Protein AF-0000000068094428 (afdb_homodimer)

Secondary structure (DSSP, 8-state):
-B-SPP-TTGGGSS-EE-----B-TTS-B-HHHHHHHHHHHHHTT--EEE-STTTTGGG--HHHHHHHHHHHHHHS-TT-EEE-EE-SSHHHHHHHHHHHHTS--S--EEPPP-S---HHHHHHHHHHHHHHHTSPEEEEE-STTSS-HHHHHHHHHTT-EEEEEE----SSTT--HHHHHHHHHS-GGGEEE-S-HHHHHHHHHHH----BEESGGGT-HHHHHHHHHHHHHT-HHHHHHHHHTTHHHHHHHHHT-HHHHHHHHHHHHTS----SPPTT--PPPHHHHHHHHHHHHHHHHHHT-/-B-SPP-TTGGGSS-EE-----B-TTS-B-HHHHHHHHHHHHHTT--EEE-STTTTGGG--HHHHHHHHHHHHHHS-TT-EEE-EE-SSHHHHHHHHHHHHTS--S--EEPPP-S---HHHHHHHHHHHHHHHTSPEEEEE-STTSS-HHHHHHHHHTT-EEEEEE----SSTT--HHHHHHHHHS-GGGEEE-S-HHHHHHHHHHH----BEESGGGT-HHHHHHHHHHHHHT-HHHHHHHHHTTHHHHHHHHHT-HHHHHHHHHHHHTS----SPPTT--PPPHHHHHHHHHHHHHHHHHHT-

pLDDT: mean 97.25, std 2.46, range [78.19, 98.88]

Organism: Bordetella pertussis (strain Tohama I / ATCC BAA-589 / NCTC 13251) (NCBI:txid257313)

Foldseek 3Di:
DAQAADALVNQLQFAAEAEAFFAAPVRHGDLVQVLLLQVVQVVLPGAHYAYDVLNCVVQDDLVCLLVVVVSVVVSHDRRHAYAYAFDLDLVRRLSNLLSLLVDRHNEYEYDHHDDDDDQVRVLVSLVVSCVSNVAAYAYEAADLVRHQLQSVLVCVVVRRHRAYEYHHDDPDLLDDVSLVRNVVRDPLSRYEPELALVCVLSCCPRVNHRHYYHLLCSLFVNLSRVLSVCSVVVVSVVSVVSSVLVVQLSVLCVVPNVNQLSLVLCVLLPSGNRYADDPPDHHDDPVSSVSSNVSSVSSNVVNVD/DAQAADALVNQLLFAAEAEAFFAAQVRHGDLVQVLLLQVVQVVLPGAHYAYDVLNPCVQPDLVCLLVVVVSVVVSHDRRHAYAYAFDQDLVRRLSNLLSLLVDRHNEYEYDHHDDDDDQVRVLVSLVVSCVSNVAAYAYEDADLVRHQLQSVLVCVVVRRHRAYEYHHDDPDLLDDVSLVRNVVRDPLSRYEDELALVCVLSCCPRVNHRHYYHLLCSLFVNLSRVLSVCSVVVVSVVSVVSSVLVVQLSVLCVVPNVNQLSLVLCVLLPSGNRYADGPPDHHDDPVSSVSSNVSSVSSNVVNVD

InterPro domains:
  IPR002220 DapA-like [SM01130] (11-300)
  IPR013785 Aldolase-type TIM barrel [G3DSA:3.20.20.70] (10-301)

Sequence (610 aa):
MKTTPVTPDDLQRSVIAVQPLARHADLTLNPAANQAVLRHLEAGGVRSVMYGGNANFYHVQVSEYAQLLDFLAESAGPDTWVLPSAGPDYGKLMDQTAILRTRDFPTAMLLPMSFPYTDAGLADGIRRFSDAMDRPAVVYIKSSDYLAPATVARLIGEGRIAALKYAVVREDPARDPYLDALLKEVDPRWIVSGIGERPAIVHFRQFGLRSFTSGSVCVAPRGSMRLLHLLHQGDFEAAEQVRAAYIPLEDCRDGISPIRVLHDAVTLAGVADMGPMLPLLSGLDPADRERVAPVARALLAGDRQMKTTPVTPDDLQRSVIAVQPLARHADLTLNPAANQAVLRHLEAGGVRSVMYGGNANFYHVQVSEYAQLLDFLAESAGPDTWVLPSAGPDYGKLMDQTAILRTRDFPTAMLLPMSFPYTDAGLADGIRRFSDAMDRPAVVYIKSSDYLAPATVARLIGEGRIAALKYAVVREDPARDPYLDALLKEVDPRWIVSGIGERPAIVHFRQFGLRSFTSGSVCVAPRGSMRLLHLLHQGDFEAAEQVRAAYIPLEDCRDGISPIRVLHDAVTLAGVADMGPMLPLLSGLDPADRERVAPVARALLAGDRQ

Solvent-accessible surface area (backbone atoms only — not comparable to full-atom values): 30480 Å² total; per-residue (Å²): 60,33,46,66,70,66,44,41,72,60,50,43,75,23,44,27,32,31,44,57,64,22,21,38,92,89,66,45,79,29,64,68,33,43,42,41,44,50,51,53,26,42,74,30,61,40,34,32,37,36,40,34,75,44,33,38,50,51,46,49,28,72,90,47,41,61,62,52,49,54,50,53,45,69,62,39,51,66,74,21,38,55,30,46,52,35,34,44,34,59,9,45,23,51,55,44,35,60,54,47,48,77,47,66,55,32,40,36,30,37,47,56,66,68,62,93,59,35,60,69,8,41,53,49,43,46,47,50,49,18,64,68,46,71,35,31,27,29,42,42,37,64,47,80,80,63,58,52,40,68,56,51,34,51,37,42,76,72,56,34,45,38,31,30,37,43,38,62,86,50,98,46,69,83,67,44,71,54,58,54,51,31,52,76,55,35,68,36,60,40,37,29,36,43,66,22,70,78,47,39,61,51,38,35,72,75,62,52,30,58,31,36,28,24,51,68,31,64,57,24,24,38,48,46,40,48,31,51,53,28,54,75,70,65,38,56,70,64,24,48,59,52,43,56,62,48,44,63,47,50,49,46,19,74,72,74,33,56,46,54,42,50,43,47,30,28,33,58,45,65,62,31,65,31,58,61,63,54,88,24,34,55,65,73,52,73,70,56,43,64,60,42,35,60,41,28,33,50,34,33,56,60,41,76,103,60,32,47,67,70,66,43,40,70,60,52,44,76,22,44,29,33,32,44,58,61,22,21,39,92,88,66,45,79,28,65,68,33,44,42,39,44,51,51,54,26,43,75,30,62,41,34,32,37,36,39,35,76,44,32,37,49,50,49,50,29,73,90,48,42,61,61,52,50,53,51,54,44,68,62,37,52,66,75,20,38,57,30,45,54,36,37,45,33,60,9,45,24,51,54,44,36,60,53,47,49,78,49,66,55,32,42,36,30,37,46,55,67,69,60,92,56,36,60,70,8,41,51,49,43,46,47,51,50,18,65,67,46,73,34,31,27,29,42,41,37,63,49,81,80,63,59,52,40,68,57,52,34,50,37,42,74,71,56,33,46,37,31,30,38,42,39,60,84,50,97,48,70,84,68,43,71,54,60,53,50,32,54,75,56,36,68,36,62,38,37,28,37,43,67,23,69,79,48,38,61,51,38,35,73,76,62,51,30,59,31,36,30,24,51,67,30,64,58,24,25,40,47,47,40,48,32,50,53,27,54,75,68,62,39,56,69,62,24,50,60,52,43,54,61,48,46,62,48,49,48,48,20,74,72,74,32,56,44,55,43,51,43,46,31,27,34,57,43,63,62,31,66,31,59,60,65,55,87,24,34,56,65,73,52,72,70,56,43,66,59,44,34,59,40,29,34,51,34,33,55,59,40,76,101

Nearest PDB structures (foldseek):
  4ur7-assembly1_C  TM=8.848E-01  e=2.944E-14  Agrobacterium tumefaciens
  3na8-assembly1_B  TM=8.749E-01  e=6.895E-14  Pseudomonas aeruginosa
  2ehh-assembly1_D  TM=8.766E-01  e=5.313E-13  Aquifex aeolicus
  7loy-assembly1_B  TM=8.643E-01  e=8.852E-13  Candidatus Liberibacter solanacearum
  8gek-assembly1_A  TM=8.647E-01  e=2.753E-12  Candidatus Liberibacter solanacearum

Radius of gyration: 25.19 Å; Cα contacts (8 Å, |Δi|>4): 1235; chains: 2; bounding box: 50×74×57 Å

Structure (mmCIF, N/CA/C/O backbone):
data_AF-0000000068094428-model_v1
#
loop_
_entity.id
_entity.type
_entity.pdbx_description
1 polymer 'Dihydrodipicolinate synthase family protein'
#
loop_
_atom_site.group_PDB
_atom_site.id
_atom_site.type_symbol
_atom_site.label_atom_id
_atom_site.label_alt_id
_atom_site.label_comp_id
_atom_site.label_asym_id
_atom_site.label_entity_id
_atom_site.label_seq_id
_atom_site.pdbx_PDB_ins_code
_atom_site.Cartn_x
_atom_site.Cartn_y
_atom_site.Cartn_z
_atom_site.occupancy
_atom_site.B_iso_or_equiv
_atom_site.auth_seq_id
_atom_site.auth_comp_id
_atom_site.auth_asym_id
_atom_site.auth_atom_id
_atom_site.pdbx_PDB_model_num
ATOM 1 N N . MET A 1 1 ? -6.031 -16.375 -24.344 1 97.06 1 MET A N 1
ATOM 2 C CA . MET A 1 1 ? -6.371 -16.75 -22.969 1 97.06 1 MET A CA 1
ATOM 3 C C . MET A 1 1 ? -7.852 -17.094 -22.844 1 97.06 1 MET A C 1
ATOM 5 O O . MET A 1 1 ? -8.648 -16.734 -23.719 1 97.06 1 MET A O 1
ATOM 9 N N . LYS A 1 2 ? -8.133 -17.844 -21.797 1 96.5 2 LYS A N 1
ATOM 10 C CA . LYS A 1 2 ? -9.539 -18.078 -21.469 1 96.5 2 LYS A CA 1
ATOM 11 C C . LYS A 1 2 ? -10.195 -16.812 -20.906 1 96.5 2 LYS A C 1
ATOM 13 O O . LYS A 1 2 ? -9.625 -16.141 -20.047 1 96.5 2 LYS A O 1
ATOM 18 N N . THR A 1 3 ? -11.398 -16.453 -21.344 1 95.56 3 THR A N 1
ATOM 19 C CA . THR A 1 3 ? -11.969 -15.156 -21.016 1 95.56 3 THR A CA 1
ATOM 20 C C . THR A 1 3 ? -13.281 -15.32 -20.25 1 95.56 3 THR A C 1
ATOM 22 O O . THR A 1 3 ? -13.836 -14.336 -19.75 1 95.56 3 THR A O 1
ATOM 25 N N . THR A 1 4 ? -13.797 -16.531 -20.141 1 94.75 4 THR A N 1
ATOM 26 C CA . THR A 1 4 ? -15.023 -16.75 -19.375 1 94.75 4 THR A CA 1
ATOM 27 C C . THR A 1 4 ? -14.82 -16.406 -17.906 1 94.75 4 THR A C 1
ATOM 29 O O . THR A 1 4 ? -13.727 -16.578 -17.375 1 94.75 4 THR A O 1
ATOM 32 N N . PRO A 1 5 ? -15.844 -15.891 -17.25 1 92 5 PRO A N 1
ATOM 33 C CA . PRO A 1 5 ? -15.703 -15.633 -15.82 1 92 5 PRO A CA 1
ATOM 34 C C . PRO A 1 5 ? -15.227 -16.859 -15.047 1 92 5 PRO A C 1
ATOM 36 O O . PRO A 1 5 ? -15.617 -17.984 -15.359 1 92 5 PRO A O 1
ATOM 39 N N . VAL A 1 6 ? -14.43 -16.594 -14.164 1 94.75 6 VAL A N 1
ATOM 40 C CA . VAL A 1 6 ? -13.891 -17.688 -13.367 1 94.75 6 VAL A CA 1
ATOM 41 C C . VAL A 1 6 ? -14.797 -17.938 -12.164 1 94.75 6 VAL A C 1
ATOM 43 O O . VAL A 1 6 ? -15.312 -17 -11.555 1 94.75 6 VAL A O 1
ATOM 46 N N . THR A 1 7 ? -15.047 -19.172 -11.852 1 94.75 7 THR A N 1
ATOM 47 C CA . THR A 1 7 ? -15.812 -19.594 -10.68 1 94.75 7 THR A CA 1
ATOM 48 C C . THR A 1 7 ? -14.922 -20.344 -9.688 1 94.75 7 THR A C 1
ATOM 50 O O . THR A 1 7 ? -13.812 -20.75 -10.023 1 94.75 7 THR A O 1
ATOM 53 N N . PRO A 1 8 ? -15.43 -20.484 -8.469 1 95.62 8 PRO A N 1
ATOM 54 C CA . PRO A 1 8 ? -14.672 -21.281 -7.5 1 95.62 8 PRO A CA 1
ATOM 55 C C . PRO A 1 8 ? -14.367 -22.688 -8 1 95.62 8 PRO A C 1
ATOM 57 O O . PRO A 1 8 ? -13.281 -23.219 -7.75 1 95.62 8 PRO A O 1
ATOM 60 N N . ASP A 1 9 ? -15.242 -23.266 -8.773 1 95.62 9 ASP A N 1
ATOM 61 C CA . ASP A 1 9 ? -15.039 -24.609 -9.312 1 95.62 9 ASP A CA 1
ATOM 62 C C . ASP A 1 9 ? -13.945 -24.609 -10.375 1 95.62 9 ASP A C 1
ATOM 64 O O . ASP A 1 9 ? -13.148 -25.547 -10.453 1 95.62 9 ASP A O 1
ATOM 68 N N . ASP A 1 10 ? -13.93 -23.578 -11.102 1 96.75 10 ASP A N 1
ATOM 69 C CA . ASP A 1 10 ? -12.891 -23.453 -12.125 1 96.75 10 ASP A CA 1
ATOM 70 C C . ASP A 1 10 ? -11.5 -23.406 -11.5 1 96.75 10 ASP A C 1
ATOM 72 O O . ASP A 1 10 ? -10.555 -24 -12.023 1 96.75 10 ASP A O 1
ATOM 76 N N . LEU A 1 11 ? -11.391 -22.781 -10.352 1 96.94 11 LEU A N 1
ATOM 77 C CA . LEU A 1 11 ? -10.109 -22.562 -9.695 1 96.94 11 LEU A CA 1
ATOM 78 C C . LEU A 1 11 ? -9.617 -23.844 -9.031 1 96.94 11 LEU A C 1
ATOM 80 O O . LEU A 1 11 ? -8.461 -23.938 -8.602 1 96.94 11 LEU A O 1
ATOM 84 N N . GLN A 1 12 ? -10.422 -24.922 -9.062 1 97.69 12 GLN A N 1
ATOM 85 C CA . GLN A 1 12 ? -10.039 -26.188 -8.469 1 97.69 12 GLN A CA 1
ATOM 86 C C . GLN A 1 12 ? -9.383 -27.109 -9.5 1 97.69 12 GLN A C 1
ATOM 88 O O . GLN A 1 12 ? -8.781 -28.125 -9.141 1 97.69 12 GLN A O 1
ATOM 93 N N . ARG A 1 13 ? -9.477 -26.703 -10.742 1 96.12 13 ARG A N 1
ATOM 94 C CA . ARG A 1 13 ? -9.078 -27.594 -11.828 1 96.12 13 ARG A CA 1
ATOM 95 C C . ARG A 1 13 ? -7.559 -27.641 -11.969 1 96.12 13 ARG A C 1
ATOM 97 O O . ARG A 1 13 ? -7.016 -28.547 -12.602 1 96.12 13 ARG A O 1
ATOM 104 N N . SER A 1 14 ? -7.004 -26.656 -11.461 1 98.12 14 SER A N 1
ATOM 105 C CA . SER A 1 14 ? -5.562 -26.484 -11.594 1 98.12 14 SER A CA 1
ATOM 106 C C . SER A 1 14 ? -4.973 -25.812 -10.352 1 98.12 14 SER A C 1
ATOM 108 O O . SER A 1 14 ? -5.652 -25.047 -9.672 1 98.12 14 SER A O 1
ATOM 110 N N . VAL A 1 15 ? -3.709 -26.266 -10.102 1 98.75 15 VAL A N 1
ATOM 111 C CA . VAL A 1 15 ? -2.963 -25.375 -9.219 1 98.75 15 VAL A CA 1
ATOM 112 C C . VAL A 1 15 ? -2.943 -23.953 -9.805 1 98.75 15 VAL A C 1
ATOM 114 O O . VAL A 1 15 ? -2.809 -23.781 -11.016 1 98.75 15 VAL A O 1
ATOM 117 N N . ILE A 1 16 ? -3.135 -22.969 -8.977 1 98.88 16 ILE A N 1
ATOM 118 C CA . ILE A 1 16 ? -3.064 -21.578 -9.414 1 98.88 16 ILE A CA 1
ATOM 119 C C . ILE A 1 16 ? -1.641 -21.047 -9.242 1 98.88 16 ILE A C 1
ATOM 121 O O . ILE A 1 16 ? -1.177 -20.844 -8.117 1 98.88 16 ILE A O 1
ATOM 125 N N . ALA A 1 17 ? -0.982 -20.875 -10.305 1 98.88 17 ALA A N 1
ATOM 126 C CA . ALA A 1 17 ? 0.41 -20.438 -10.25 1 98.88 17 ALA A CA 1
ATOM 127 C C . ALA A 1 17 ? 0.505 -18.938 -9.961 1 98.88 17 ALA A C 1
ATOM 129 O O . ALA A 1 17 ? -0.278 -18.141 -10.484 1 98.88 17 ALA A O 1
ATOM 130 N N . VAL A 1 18 ? 1.43 -18.562 -9.109 1 98.56 18 VAL A N 1
ATOM 131 C CA . VAL A 1 18 ? 1.732 -17.156 -8.828 1 98.56 18 VAL A CA 1
ATOM 132 C C . VAL A 1 18 ? 3.174 -16.859 -9.227 1 98.56 18 VAL A C 1
ATOM 134 O O . VAL A 1 18 ? 4.062 -16.812 -8.375 1 98.56 18 VAL A O 1
ATOM 137 N N . GLN A 1 19 ? 3.414 -16.562 -10.43 1 97.88 19 GLN A N 1
ATOM 138 C CA . GLN A 1 19 ? 4.754 -16.469 -11 1 97.88 19 GLN A CA 1
ATOM 139 C C . GLN A 1 19 ? 5.324 -15.062 -10.812 1 97.88 19 GLN A C 1
ATOM 141 O O . GLN A 1 19 ? 4.578 -14.102 -10.602 1 97.88 19 GLN A O 1
ATOM 146 N N . PRO A 1 20 ? 6.652 -14.93 -10.805 1 97.62 20 PRO A N 1
ATOM 147 C CA . PRO A 1 20 ? 7.285 -13.617 -10.898 1 97.62 20 PRO A CA 1
ATOM 148 C C . PRO A 1 20 ? 7.172 -13 -12.297 1 97.62 20 PRO A C 1
ATOM 150 O O . PRO A 1 20 ? 6.695 -13.664 -13.227 1 97.62 20 PRO A O 1
ATOM 153 N N . LEU A 1 21 ? 7.5 -11.812 -12.391 1 97.12 21 LEU A N 1
ATOM 154 C CA . LEU A 1 21 ? 7.555 -11.086 -13.656 1 97.12 21 LEU A CA 1
ATOM 155 C C . LEU A 1 21 ? 8.992 -10.797 -14.055 1 97.12 21 LEU A C 1
ATOM 157 O O . LEU A 1 21 ? 9.75 -10.203 -13.273 1 97.12 21 LEU A O 1
ATOM 161 N N . ALA A 1 22 ? 9.336 -11.156 -15.234 1 97.81 22 ALA A N 1
ATOM 162 C CA . ALA A 1 22 ? 10.688 -10.938 -15.742 1 97.81 22 ALA A CA 1
ATOM 163 C C . ALA A 1 22 ? 10.805 -9.555 -16.391 1 97.81 22 ALA A C 1
ATOM 165 O O . ALA A 1 22 ? 9.898 -9.117 -17.094 1 97.81 22 ALA A O 1
ATOM 166 N N . ARG A 1 23 ? 11.898 -8.961 -16.094 1 97.25 23 ARG A N 1
ATOM 167 C CA . ARG A 1 23 ? 12.188 -7.656 -16.688 1 97.25 23 ARG A CA 1
ATOM 168 C C . ARG A 1 23 ? 13.617 -7.605 -17.219 1 97.25 23 ARG A C 1
ATOM 170 O O . ARG A 1 23 ? 14.469 -8.391 -16.797 1 97.25 23 ARG A O 1
ATOM 177 N N . HIS A 1 24 ? 13.828 -6.676 -18.219 1 97.94 24 HIS A N 1
ATOM 178 C CA . HIS A 1 24 ? 15.172 -6.383 -18.688 1 97.94 24 HIS A CA 1
ATOM 179 C C . HIS A 1 24 ? 15.945 -5.535 -17.688 1 97.94 24 HIS A C 1
ATOM 181 O O . HIS A 1 24 ? 15.367 -5.059 -16.703 1 97.94 24 HIS A O 1
ATOM 187 N N . ALA A 1 25 ? 17.203 -5.305 -17.984 1 96.31 25 ALA A N 1
ATOM 188 C CA . ALA A 1 25 ? 18.062 -4.527 -17.109 1 96.31 25 ALA A CA 1
ATOM 189 C C . ALA A 1 25 ? 17.531 -3.113 -16.922 1 96.31 25 ALA A C 1
ATOM 191 O O . ALA A 1 25 ? 17.734 -2.506 -15.859 1 96.31 25 ALA A O 1
ATOM 192 N N . ASP A 1 26 ? 16.844 -2.58 -17.906 1 95.06 26 ASP A N 1
ATOM 193 C CA . ASP A 1 26 ? 16.297 -1.229 -17.828 1 95.06 26 ASP A CA 1
ATOM 194 C C . ASP A 1 26 ? 14.891 -1.239 -17.219 1 95.06 26 ASP A C 1
ATOM 196 O O . ASP A 1 26 ? 14.18 -0.233 -17.266 1 95.06 26 ASP A O 1
ATOM 200 N N . LEU A 1 27 ? 14.344 -2.412 -16.734 1 94.31 27 LEU A N 1
ATOM 201 C CA . LEU A 1 27 ? 13.125 -2.643 -15.977 1 94.31 27 LEU A CA 1
ATOM 202 C C . LEU A 1 27 ? 11.906 -2.674 -16.906 1 94.31 27 LEU A C 1
ATOM 204 O O . LEU A 1 27 ? 10.766 -2.715 -16.438 1 94.31 27 LEU A O 1
ATOM 208 N N . THR A 1 28 ? 12.188 -2.639 -18.219 1 95.69 28 THR A N 1
ATOM 209 C CA . THR A 1 28 ? 11.078 -2.908 -19.125 1 95.69 28 THR A CA 1
ATOM 210 C C . THR A 1 28 ? 10.711 -4.391 -19.109 1 95.69 28 THR A C 1
ATOM 212 O O . THR A 1 28 ? 11.523 -5.23 -18.719 1 95.69 28 THR A O 1
ATOM 215 N N . LEU A 1 29 ? 9.523 -4.656 -19.531 1 96.5 29 LEU A N 1
ATOM 216 C CA . LEU A 1 29 ? 9.039 -6.031 -19.547 1 96.5 29 LEU A CA 1
ATOM 217 C C . LEU A 1 29 ? 9.891 -6.902 -20.453 1 96.5 29 LEU A C 1
ATOM 219 O O . LEU A 1 29 ? 10.281 -6.473 -21.547 1 96.5 29 LEU A O 1
ATOM 223 N N . ASN A 1 30 ? 10.211 -8.125 -20.016 1 98 30 ASN A N 1
ATOM 224 C CA . ASN A 1 30 ? 10.867 -9.148 -20.828 1 98 30 ASN A CA 1
ATOM 225 C C . ASN A 1 30 ? 9.867 -10.18 -21.328 1 98 30 ASN A C 1
ATOM 227 O O . ASN A 1 30 ? 9.633 -11.195 -20.672 1 98 30 ASN A O 1
ATOM 231 N N . PRO A 1 31 ? 9.344 -9.945 -22.5 1 97.81 31 PRO A N 1
ATOM 232 C CA . PRO A 1 31 ? 8.281 -10.828 -22.984 1 97.81 31 PRO A CA 1
ATOM 233 C C . PRO A 1 31 ? 8.758 -12.273 -23.172 1 97.81 31 PRO A C 1
ATOM 235 O O . PRO A 1 31 ? 8.023 -13.211 -22.859 1 97.81 31 PRO A O 1
ATOM 238 N N . ALA A 1 32 ? 9.93 -12.477 -23.656 1 98.19 32 ALA A N 1
ATOM 239 C CA . ALA A 1 32 ? 10.422 -13.82 -23.953 1 98.19 32 ALA A CA 1
ATOM 240 C C . ALA A 1 32 ? 10.523 -14.656 -22.688 1 98.19 32 ALA A C 1
ATOM 242 O O . ALA A 1 32 ? 10.078 -15.805 -22.656 1 98.19 32 ALA A O 1
ATOM 243 N N . ALA A 1 33 ? 11.086 -14.094 -21.672 1 98.62 33 ALA A N 1
ATOM 244 C CA . ALA A 1 33 ? 11.25 -14.812 -20.422 1 98.62 33 ALA A CA 1
ATOM 245 C C . ALA A 1 33 ? 9.898 -15.102 -19.766 1 98.62 33 ALA A C 1
ATOM 247 O O . ALA A 1 33 ? 9.68 -16.203 -19.234 1 98.62 33 ALA A O 1
ATOM 248 N N . ASN A 1 34 ? 9.031 -14.172 -19.766 1 98.56 34 ASN A N 1
ATOM 249 C CA . ASN A 1 34 ? 7.703 -14.367 -19.188 1 98.56 34 ASN A CA 1
ATOM 250 C C . ASN A 1 34 ? 6.914 -15.422 -19.969 1 98.56 34 ASN A C 1
ATOM 252 O O . ASN A 1 34 ? 6.203 -16.234 -19.359 1 98.56 34 ASN A O 1
ATOM 256 N N . GLN A 1 35 ? 7.059 -15.406 -21.25 1 98.25 35 GLN A N 1
ATOM 257 C CA . GLN A 1 35 ? 6.41 -16.422 -22.078 1 98.25 35 GLN A CA 1
ATOM 258 C C . GLN A 1 35 ? 6.98 -17.812 -21.781 1 98.25 35 GLN A C 1
ATOM 260 O O . GLN A 1 35 ? 6.246 -18.797 -21.766 1 98.25 35 GLN A O 1
ATOM 265 N N . ALA A 1 36 ? 8.25 -17.875 -21.594 1 98.62 36 ALA A N 1
ATOM 266 C CA . ALA A 1 36 ? 8.883 -19.141 -21.266 1 98.62 36 ALA A CA 1
ATOM 267 C C . ALA A 1 36 ? 8.336 -19.734 -19.984 1 98.62 36 ALA A C 1
ATOM 269 O O . ALA A 1 36 ? 8.078 -20.938 -19.891 1 98.62 36 ALA A O 1
ATOM 270 N N . VAL A 1 37 ? 8.156 -18.922 -18.969 1 98.81 37 VAL A N 1
ATOM 271 C CA . VAL A 1 37 ? 7.602 -19.391 -17.703 1 98.81 37 VAL A CA 1
ATOM 272 C C . VAL A 1 37 ? 6.176 -19.891 -17.922 1 98.81 37 VAL A C 1
ATOM 274 O O . VAL A 1 37 ? 5.809 -20.953 -17.422 1 98.81 37 VAL A O 1
ATOM 277 N N . LEU A 1 38 ? 5.406 -19.141 -18.672 1 98.62 38 LEU A N 1
ATOM 278 C CA . LEU A 1 38 ? 4.02 -19.516 -18.906 1 98.62 38 LEU A CA 1
ATOM 279 C C . LEU A 1 38 ? 3.939 -20.844 -19.672 1 98.62 38 LEU A C 1
ATOM 281 O O . LEU A 1 38 ? 3.129 -21.703 -19.328 1 98.62 38 LEU A O 1
ATOM 285 N N . ARG A 1 39 ? 4.773 -21.031 -20.688 1 98.5 39 ARG A N 1
ATOM 286 C CA . ARG A 1 39 ? 4.797 -22.281 -21.438 1 98.5 39 ARG A CA 1
ATOM 287 C C . ARG A 1 39 ? 5.207 -23.453 -20.562 1 98.5 39 ARG A C 1
ATOM 289 O O . ARG A 1 39 ? 4.645 -24.547 -20.656 1 98.5 39 ARG A O 1
ATOM 296 N N . HIS A 1 40 ? 6.184 -23.156 -19.734 1 98.81 40 HIS A N 1
ATOM 297 C CA . HIS A 1 40 ? 6.633 -24.172 -18.781 1 98.81 40 HIS A CA 1
ATOM 298 C C . HIS A 1 40 ? 5.492 -24.609 -17.875 1 98.81 40 HIS A C 1
ATOM 300 O O . HIS A 1 40 ? 5.297 -25.812 -17.656 1 98.81 40 HIS A O 1
ATOM 306 N N . LEU A 1 41 ? 4.703 -23.688 -17.359 1 98.88 41 LEU A N 1
ATOM 307 C CA . LEU A 1 41 ? 3.561 -23.953 -16.5 1 98.88 41 LEU A CA 1
ATOM 308 C C . LEU A 1 41 ? 2.484 -24.734 -17.25 1 98.88 41 LEU A C 1
ATOM 310 O O . LEU A 1 41 ? 2.012 -25.766 -16.766 1 98.88 41 LEU A O 1
ATOM 314 N N . GLU A 1 42 ? 2.16 -24.297 -18.422 1 98.81 42 GLU A N 1
ATOM 315 C CA . GLU A 1 42 ? 1.105 -24.922 -19.203 1 98.81 42 GLU A CA 1
ATOM 316 C C . GLU A 1 42 ? 1.507 -26.328 -19.641 1 98.81 42 GLU A C 1
ATOM 318 O O . GLU A 1 42 ? 0.674 -27.25 -19.656 1 98.81 42 GLU A O 1
ATOM 323 N N . ALA A 1 43 ? 2.748 -26.516 -19.969 1 98.44 43 ALA A N 1
ATOM 324 C CA . ALA A 1 43 ? 3.244 -27.844 -20.312 1 98.44 43 ALA A CA 1
ATOM 325 C C . ALA A 1 43 ? 3.098 -28.812 -19.141 1 98.44 43 ALA A C 1
ATOM 327 O O . ALA A 1 43 ? 2.92 -30.016 -19.344 1 98.44 43 ALA A O 1
ATOM 328 N N . GLY A 1 44 ? 3.148 -28.25 -17.938 1 98.56 44 GLY A N 1
ATOM 329 C CA . GLY A 1 44 ? 3.004 -29.062 -16.75 1 98.56 44 GLY A CA 1
ATOM 330 C C . GLY A 1 44 ? 1.56 -29.25 -16.328 1 98.56 44 GLY A C 1
ATOM 331 O O . GLY A 1 44 ? 1.281 -29.922 -15.328 1 98.56 44 GLY A O 1
ATOM 332 N N . GLY A 1 45 ? 0.652 -28.625 -17.047 1 98.38 45 GLY A N 1
ATOM 333 C CA . GLY A 1 45 ? -0.761 -28.875 -16.797 1 98.38 45 GLY A CA 1
ATOM 334 C C . GLY A 1 45 ? -1.464 -27.703 -16.125 1 98.38 45 GLY A C 1
ATOM 335 O O . GLY A 1 45 ? -2.682 -27.734 -15.945 1 98.38 45 GLY A O 1
ATOM 336 N N . VAL A 1 46 ? -0.772 -26.672 -15.797 1 98.81 46 VAL A N 1
ATOM 337 C CA . VAL A 1 46 ? -1.348 -25.516 -15.117 1 98.81 46 VAL A CA 1
ATOM 338 C C . VAL A 1 46 ? -2.258 -24.75 -16.078 1 98.81 46 VAL A C 1
ATOM 340 O O . VAL A 1 46 ? -1.912 -24.562 -17.25 1 98.81 46 VAL A O 1
ATOM 343 N N . ARG A 1 47 ? -3.428 -24.328 -15.562 1 98.62 47 ARG A N 1
ATOM 344 C CA . ARG A 1 47 ? -4.387 -23.641 -16.422 1 98.62 47 ARG A CA 1
ATOM 345 C C . ARG A 1 47 ? -4.926 -22.391 -15.758 1 98.62 47 ARG A C 1
ATOM 347 O O . ARG A 1 47 ? -5.887 -21.781 -16.25 1 98.62 47 ARG A O 1
ATOM 354 N N . SER A 1 48 ? -4.434 -21.984 -14.602 1 98.5 48 SER A N 1
ATOM 355 C CA . SER A 1 48 ? -4.738 -20.734 -13.914 1 98.5 48 SER A CA 1
ATOM 356 C C . SER A 1 48 ? -3.469 -20.062 -13.406 1 98.5 48 SER A C 1
ATOM 358 O O . SER A 1 48 ? -2.656 -20.703 -12.727 1 98.5 48 SER A O 1
ATOM 360 N N . VAL A 1 49 ? -3.344 -18.859 -13.789 1 98.62 49 VAL A N 1
ATOM 361 C CA . VAL A 1 49 ? -2.215 -18.078 -13.289 1 98.62 49 VAL A CA 1
ATOM 362 C C . VAL A 1 49 ? -2.721 -16.781 -12.664 1 98.62 49 VAL A C 1
ATOM 364 O O . VAL A 1 49 ? -3.646 -16.156 -13.18 1 98.62 49 VAL A O 1
ATOM 367 N N . MET A 1 50 ? -2.188 -16.484 -11.516 1 98.31 50 MET A N 1
ATOM 368 C CA . MET A 1 50 ? -2.557 -15.297 -10.758 1 98.31 50 MET A CA 1
ATOM 369 C C . MET A 1 50 ? -1.342 -14.406 -10.508 1 98.31 50 MET A C 1
ATOM 371 O O . MET A 1 50 ? -0.367 -14.844 -9.891 1 98.31 50 MET A O 1
ATOM 375 N N . TYR A 1 51 ? -1.395 -13.203 -11.047 1 97.5 51 TYR A N 1
ATOM 376 C CA . TYR A 1 51 ? -0.295 -12.25 -10.898 1 97.5 51 TYR A CA 1
ATOM 377 C C . TYR A 1 51 ? -0.547 -11.305 -9.734 1 97.5 51 TYR A C 1
ATOM 379 O O . TYR A 1 51 ? -1.542 -10.57 -9.727 1 97.5 51 TYR A O 1
ATOM 387 N N . GLY A 1 52 ? 0.38 -11.391 -8.75 1 94.5 52 GLY A N 1
ATOM 388 C CA . GLY A 1 52 ? 0.225 -10.578 -7.555 1 94.5 52 GLY A CA 1
ATOM 389 C C . GLY A 1 52 ? 1.542 -10.281 -6.863 1 94.5 52 GLY A C 1
ATOM 390 O O . GLY A 1 52 ? 2.428 -9.648 -7.445 1 94.5 52 GLY A O 1
ATOM 391 N N . GLY A 1 53 ? 1.733 -10.82 -5.637 1 88.75 53 GLY A N 1
ATOM 392 C CA . GLY A 1 53 ? 2.902 -10.531 -4.82 1 88.75 53 GLY A CA 1
ATOM 393 C C . GLY A 1 53 ? 4.203 -10.977 -5.465 1 88.75 53 GLY A C 1
ATOM 394 O O . GLY A 1 53 ? 5.152 -10.195 -5.555 1 88.75 53 GLY A O 1
ATOM 395 N N . ASN A 1 54 ? 4.262 -12.133 -5.953 1 93.25 54 ASN A N 1
ATOM 396 C CA . ASN A 1 54 ? 5.492 -12.641 -6.551 1 93.25 54 ASN A CA 1
ATOM 397 C C . ASN A 1 54 ? 5.844 -11.891 -7.832 1 93.25 54 ASN A C 1
ATOM 399 O O . ASN A 1 54 ? 7.02 -11.648 -8.117 1 93.25 54 ASN A O 1
ATOM 403 N N . ALA A 1 55 ? 4.809 -11.547 -8.547 1 93.81 55 ALA A N 1
ATOM 404 C CA . ALA A 1 55 ? 5.008 -10.766 -9.766 1 93.81 55 ALA A CA 1
ATOM 405 C C . ALA A 1 55 ? 5.227 -9.289 -9.445 1 93.81 55 ALA A C 1
ATOM 407 O O . ALA A 1 55 ? 5.539 -8.492 -10.328 1 93.81 55 ALA A O 1
ATOM 408 N N . ASN A 1 56 ? 5.055 -8.984 -8.141 1 90.94 56 ASN A N 1
ATOM 409 C CA . ASN A 1 56 ? 5.254 -7.629 -7.629 1 90.94 56 ASN A CA 1
ATOM 410 C C . ASN A 1 56 ? 4.383 -6.617 -8.375 1 90.94 56 ASN A C 1
ATOM 412 O O . ASN A 1 56 ? 4.871 -5.57 -8.797 1 90.94 56 ASN A O 1
ATOM 416 N N . PHE A 1 57 ? 3.141 -6.969 -8.5 1 92.12 57 PHE A N 1
ATOM 417 C CA . PHE A 1 57 ? 2.207 -6.059 -9.148 1 92.12 57 PHE A CA 1
ATOM 418 C C . PHE A 1 57 ? 2.115 -4.742 -8.375 1 92.12 57 PHE A C 1
ATOM 420 O O . PHE A 1 57 ? 1.648 -3.736 -8.914 1 92.12 57 PHE A O 1
ATOM 427 N N . TYR A 1 58 ? 2.652 -4.684 -7.184 1 88.62 58 TYR A N 1
ATOM 428 C CA . TYR A 1 58 ? 2.762 -3.441 -6.426 1 88.62 58 TYR A CA 1
ATOM 429 C C . TYR A 1 58 ? 3.641 -2.434 -7.156 1 88.62 58 TYR A C 1
ATOM 431 O O . TYR A 1 58 ? 3.447 -1.223 -7.027 1 88.62 58 TYR A O 1
ATOM 439 N N . HIS A 1 59 ? 4.508 -2.938 -7.898 1 89.62 59 HIS A N 1
ATOM 440 C CA . HIS A 1 59 ? 5.535 -2.088 -8.484 1 89.62 59 HIS A CA 1
ATOM 441 C C . HIS A 1 59 ? 5.188 -1.706 -9.922 1 89.62 59 HIS A C 1
ATOM 443 O O . HIS A 1 59 ? 5.871 -0.886 -10.531 1 89.62 59 HIS A O 1
ATOM 449 N N . VAL A 1 60 ? 4.133 -2.32 -10.391 1 94.69 60 VAL A N 1
ATOM 450 C CA . VAL A 1 60 ? 3.713 -2.014 -11.758 1 94.69 60 VAL A CA 1
ATOM 451 C C . VAL A 1 60 ? 3.086 -0.623 -11.805 1 94.69 60 VAL A C 1
ATOM 453 O O . VAL A 1 60 ? 2.209 -0.302 -11 1 94.69 60 VAL A O 1
ATOM 456 N N . GLN A 1 61 ? 3.547 0.161 -12.727 1 96.81 61 GLN A N 1
ATOM 457 C CA . GLN A 1 61 ? 2.965 1.484 -12.922 1 96.81 61 GLN A CA 1
ATOM 458 C C . GLN A 1 61 ? 1.567 1.384 -13.531 1 96.81 61 GLN A C 1
ATOM 460 O O . GLN A 1 61 ? 1.28 0.461 -14.297 1 96.81 61 GLN A O 1
ATOM 465 N N . VAL A 1 62 ? 0.73 2.361 -13.18 1 98.12 62 VAL A N 1
ATOM 466 C CA . VAL A 1 62 ? -0.548 2.447 -13.875 1 98.12 62 VAL A CA 1
ATOM 467 C C . VAL A 1 62 ? -0.31 2.66 -15.375 1 98.12 62 VAL A C 1
ATOM 469 O O . VAL A 1 62 ? -1.005 2.076 -16.203 1 98.12 62 VAL A O 1
ATOM 472 N N . SER A 1 63 ? 0.706 3.377 -15.719 1 97.88 63 SER A N 1
ATOM 473 C CA . SER A 1 63 ? 0.99 3.754 -17.109 1 97.88 63 SER A CA 1
ATOM 474 C C . SER A 1 63 ? 1.44 2.549 -17.922 1 97.88 63 SER A C 1
ATOM 476 O O . SER A 1 63 ? 1.373 2.568 -19.156 1 97.88 63 SER A O 1
ATOM 478 N N . GLU A 1 64 ? 1.917 1.527 -17.297 1 97.62 64 GLU A N 1
ATOM 479 C CA . GLU A 1 64 ? 2.367 0.37 -18.062 1 97.62 64 GLU A CA 1
ATOM 480 C C . GLU A 1 64 ? 1.362 -0.775 -17.984 1 97.62 64 GLU A C 1
ATOM 482 O O . GLU A 1 64 ? 1.547 -1.819 -18.609 1 97.62 64 GLU A O 1
ATOM 487 N N . TYR A 1 65 ? 0.333 -0.6 -17.234 1 98.25 65 TYR A N 1
ATOM 488 C CA . TYR A 1 65 ? -0.59 -1.67 -16.875 1 98.25 65 TYR A CA 1
ATOM 489 C C . TYR A 1 65 ? -1.283 -2.232 -18.109 1 98.25 65 TYR A C 1
ATOM 491 O O . TYR A 1 65 ? -1.393 -3.451 -18.266 1 98.25 65 TYR A O 1
ATOM 499 N N . ALA A 1 66 ? -1.696 -1.349 -18.984 1 98.31 66 ALA A N 1
ATOM 500 C CA . ALA A 1 66 ? -2.389 -1.789 -20.188 1 98.31 66 ALA A CA 1
ATOM 501 C C . ALA A 1 66 ? -1.488 -2.678 -21.047 1 98.31 66 ALA A C 1
ATOM 503 O O . ALA A 1 66 ? -1.907 -3.746 -21.484 1 98.31 66 ALA A O 1
ATOM 504 N N . GLN A 1 67 ? -0.3 -2.211 -21.234 1 97.69 67 GLN A N 1
ATOM 505 C CA . GLN A 1 67 ? 0.656 -2.973 -22.031 1 97.69 67 GLN A CA 1
ATOM 506 C C . GLN A 1 67 ? 0.938 -4.332 -21.391 1 97.69 67 GLN A C 1
ATOM 508 O O . GLN A 1 67 ? 1.04 -5.34 -22.094 1 97.69 67 GLN A O 1
ATOM 513 N N . LEU A 1 68 ? 1.103 -4.348 -20.125 1 97.56 68 LEU A N 1
ATOM 514 C CA . LEU A 1 68 ? 1.35 -5.59 -19.391 1 97.56 68 LEU A CA 1
ATOM 515 C C . LEU A 1 68 ? 0.184 -6.559 -19.562 1 97.56 68 LEU A C 1
ATOM 517 O O . LEU A 1 68 ? 0.389 -7.742 -19.828 1 97.56 68 LEU A O 1
ATOM 521 N N . LEU A 1 69 ? -1.033 -6.059 -19.422 1 98 69 LEU A N 1
ATOM 522 C CA . LEU A 1 69 ? -2.227 -6.887 -19.562 1 98 69 LEU A CA 1
ATOM 523 C C . LEU A 1 69 ? -2.314 -7.48 -20.969 1 98 69 LEU A C 1
ATOM 525 O O . LEU A 1 69 ? -2.59 -8.672 -21.125 1 98 69 LEU A O 1
ATOM 529 N N . ASP A 1 70 ? -2.123 -6.668 -21.938 1 98.44 70 ASP A N 1
ATOM 530 C CA . ASP A 1 70 ? -2.184 -7.125 -23.328 1 98.44 70 ASP A CA 1
ATOM 531 C C . ASP A 1 70 ? -1.163 -8.234 -23.578 1 98.44 70 ASP A C 1
ATOM 533 O O . ASP A 1 70 ? -1.481 -9.242 -24.203 1 98.44 70 ASP A O 1
ATOM 537 N N . PHE A 1 71 ? -0.026 -8.031 -23.094 1 98 71 PHE A N 1
ATOM 538 C CA . PHE A 1 71 ? 1.015 -9.047 -23.234 1 98 71 PHE A CA 1
ATOM 539 C C . PHE A 1 71 ? 0.582 -10.352 -22.578 1 98 71 PHE A C 1
ATOM 541 O O . PHE A 1 71 ? 0.731 -11.43 -23.172 1 98 71 PHE A O 1
ATOM 548 N N . LEU A 1 72 ? 0.089 -10.297 -21.312 1 97.06 72 LEU A N 1
ATOM 549 C CA . LEU A 1 72 ? -0.314 -11.492 -20.578 1 97.06 72 LEU A CA 1
ATOM 550 C C . LEU A 1 72 ? -1.434 -12.227 -21.312 1 97.06 72 LEU A C 1
ATOM 552 O O . LEU A 1 72 ? -1.393 -13.453 -21.453 1 97.06 72 LEU A O 1
ATOM 556 N N . ALA A 1 73 ? -2.373 -11.492 -21.797 1 97.81 73 ALA A N 1
ATOM 557 C CA . ALA A 1 73 ? -3.514 -12.055 -22.5 1 97.81 73 ALA A CA 1
ATOM 558 C C . ALA A 1 73 ? -3.061 -12.781 -23.766 1 97.81 73 ALA A C 1
ATOM 560 O O . ALA A 1 73 ? -3.557 -13.867 -24.078 1 97.81 73 ALA A O 1
ATOM 561 N N . GLU A 1 74 ? -2.111 -12.211 -24.453 1 97.62 74 GLU A N 1
ATOM 562 C CA . GLU A 1 74 ? -1.629 -12.766 -25.719 1 97.62 74 GLU A CA 1
ATOM 563 C C . GLU A 1 74 ? -0.732 -13.977 -25.469 1 97.62 74 GLU A C 1
ATOM 565 O O . GLU A 1 74 ? -0.634 -14.859 -26.328 1 97.62 74 GLU A O 1
ATOM 570 N N . SER A 1 75 ? -0.148 -14.016 -24.359 1 97.5 75 SER A N 1
ATOM 571 C CA . SER A 1 75 ? 0.863 -15.031 -24.078 1 97.5 75 SER A CA 1
ATOM 572 C C . SER A 1 75 ? 0.225 -16.328 -23.578 1 97.5 75 SER A C 1
ATOM 574 O O . SER A 1 75 ? 0.774 -17.406 -23.781 1 97.5 75 SER A O 1
ATOM 576 N N . ALA A 1 76 ? -0.876 -16.266 -22.922 1 98.19 76 ALA A N 1
ATOM 577 C CA . ALA A 1 76 ? -1.508 -17.422 -22.312 1 98.19 76 ALA A CA 1
ATOM 578 C C . ALA A 1 76 ? -2.244 -18.266 -23.359 1 98.19 76 ALA A C 1
ATOM 580 O O . ALA A 1 76 ? -2.785 -17.719 -24.328 1 98.19 76 ALA A O 1
ATOM 581 N N . GLY A 1 77 ? -2.27 -19.578 -23.203 1 97.81 77 GLY A N 1
ATOM 582 C CA . GLY A 1 77 ? -3.037 -20.484 -24.062 1 97.81 77 GLY A CA 1
ATOM 583 C C . GLY A 1 77 ? -4.535 -20.281 -23.938 1 97.81 77 GLY A C 1
ATOM 584 O O . GLY A 1 77 ? -5.012 -19.703 -22.969 1 97.81 77 GLY A O 1
ATOM 585 N N . PRO A 1 78 ? -5.262 -20.781 -24.844 1 97 78 PRO A N 1
ATOM 586 C CA . PRO A 1 78 ? -6.703 -20.547 -24.891 1 97 78 PRO A CA 1
ATOM 587 C C . PRO A 1 78 ? -7.453 -21.172 -23.719 1 97 78 PRO A C 1
ATOM 589 O O . PRO A 1 78 ? -8.594 -20.781 -23.438 1 97 78 PRO A O 1
ATOM 592 N N . ASP A 1 79 ? -6.801 -22.078 -23.031 1 97.19 79 ASP A N 1
ATOM 593 C CA . ASP A 1 79 ? -7.465 -22.75 -21.922 1 97.19 79 ASP A CA 1
ATOM 594 C C . ASP A 1 79 ? -6.926 -22.266 -20.578 1 97.19 79 ASP A C 1
ATOM 596 O O . ASP A 1 79 ? -7.219 -22.844 -19.531 1 97.19 79 ASP A O 1
ATOM 600 N N . THR A 1 80 ? -6.141 -21.266 -20.578 1 98.38 80 THR A N 1
ATOM 601 C CA . THR A 1 80 ? -5.504 -20.766 -19.375 1 98.38 80 THR A CA 1
ATOM 602 C C . THR A 1 80 ? -6.141 -19.453 -18.922 1 98.38 80 THR A C 1
ATOM 604 O O . THR A 1 80 ? -6.215 -18.5 -19.703 1 98.38 80 THR A O 1
ATOM 607 N N . TRP A 1 81 ? -6.684 -19.406 -17.656 1 98.44 81 TRP A N 1
ATOM 608 C CA . TRP A 1 81 ? -7.141 -18.156 -17.062 1 98.44 81 TRP A CA 1
ATOM 609 C C . TRP A 1 81 ? -5.957 -17.344 -16.547 1 98.44 81 TRP A C 1
ATOM 611 O O . TRP A 1 81 ? -5.055 -17.875 -15.906 1 98.44 81 TRP A O 1
ATOM 621 N N . VAL A 1 82 ? -5.961 -16.109 -16.891 1 98.44 82 VAL A N 1
ATOM 622 C CA . VAL A 1 82 ? -5.012 -15.156 -16.328 1 98.44 82 VAL A CA 1
ATOM 623 C C . VAL A 1 82 ? -5.746 -14.172 -15.422 1 98.44 82 VAL A C 1
ATOM 625 O O . VAL A 1 82 ? -6.68 -13.492 -15.852 1 98.44 82 VAL A O 1
ATOM 628 N N . LEU A 1 83 ? -5.348 -14.133 -14.164 1 98.19 83 LEU A N 1
ATOM 629 C CA . LEU A 1 83 ? -5.918 -13.211 -13.188 1 98.19 83 LEU A CA 1
ATOM 630 C C . LEU A 1 83 ? -4.891 -12.18 -12.75 1 98.19 83 LEU A C 1
ATOM 632 O O . LEU A 1 83 ? -4.062 -12.445 -11.875 1 98.19 83 LEU A O 1
ATOM 636 N N . PRO A 1 84 ? -4.969 -11.008 -13.312 1 98.19 84 PRO A N 1
ATOM 637 C CA . PRO A 1 84 ? -4.094 -9.945 -12.828 1 98.19 84 PRO A CA 1
ATOM 638 C C . PRO A 1 84 ? -4.531 -9.383 -11.477 1 98.19 84 PRO A C 1
ATOM 640 O O . PRO A 1 84 ? -5.512 -9.859 -10.898 1 98.19 84 PRO A O 1
ATOM 643 N N . SER A 1 85 ? -3.785 -8.492 -10.953 1 97.94 85 SER A N 1
ATOM 644 C CA . SER A 1 85 ? -4.168 -7.883 -9.68 1 97.94 85 SER A CA 1
ATOM 645 C C . SER A 1 85 ? -4.328 -6.371 -9.828 1 97.94 85 SER A C 1
ATOM 647 O O . SER A 1 85 ? -3.857 -5.781 -10.797 1 97.94 85 SER A O 1
ATOM 649 N N . ALA A 1 86 ? -4.98 -5.801 -8.938 1 96.94 86 ALA A N 1
ATOM 650 C CA . ALA A 1 86 ? -5.172 -4.359 -8.812 1 96.94 86 ALA A CA 1
ATOM 651 C C . ALA A 1 86 ? -4.965 -3.895 -7.375 1 96.94 86 ALA A C 1
ATOM 653 O O . ALA A 1 86 ? -5.227 -4.645 -6.434 1 96.94 86 ALA A O 1
ATOM 654 N N . GLY A 1 87 ? -4.582 -2.617 -7.211 1 94.62 87 GLY A N 1
ATOM 655 C CA . GLY A 1 87 ? -4.23 -2.078 -5.906 1 94.62 87 GLY A CA 1
ATOM 656 C C . GLY A 1 87 ? -2.752 -1.758 -5.773 1 94.62 87 GLY A C 1
ATOM 657 O O . GLY A 1 87 ? -2.053 -1.597 -6.773 1 94.62 87 GLY A O 1
ATOM 658 N N . PRO A 1 88 ? -2.281 -1.494 -4.496 1 93.31 88 PRO A N 1
ATOM 659 C CA . PRO A 1 88 ? -2.912 -1.875 -3.23 1 93.31 88 PRO A CA 1
ATOM 660 C C . PRO A 1 88 ? -3.684 -0.725 -2.586 1 93.31 88 PRO A C 1
ATOM 662 O O . PRO A 1 88 ? -3.996 -0.777 -1.394 1 93.31 88 PRO A O 1
ATOM 665 N N . ASP A 1 89 ? -3.867 0.365 -3.203 1 94 89 ASP A N 1
ATOM 666 C CA . ASP A 1 89 ? -4.668 1.471 -2.684 1 94 89 ASP A CA 1
ATOM 667 C C . ASP A 1 89 ? -5.848 1.775 -3.604 1 94 89 ASP A C 1
ATOM 669 O O . ASP A 1 89 ? -5.863 1.35 -4.762 1 94 89 ASP A O 1
ATOM 673 N N . TYR A 1 90 ? -6.82 2.484 -3.104 1 94.94 90 TYR A N 1
ATOM 674 C CA . TYR A 1 90 ? -8.078 2.699 -3.811 1 94.94 90 TYR A CA 1
ATOM 675 C C . TYR A 1 90 ? -7.84 3.414 -5.137 1 94.94 90 TYR A C 1
ATOM 677 O O . TYR A 1 90 ? -8.422 3.049 -6.16 1 94.94 90 TYR A O 1
ATOM 685 N N . GLY A 1 91 ? -7.043 4.523 -5.102 1 95.06 91 GLY A N 1
ATOM 686 C CA . GLY A 1 91 ? -6.824 5.281 -6.324 1 95.06 91 GLY A CA 1
ATOM 687 C C . GLY A 1 91 ? -6.23 4.449 -7.445 1 95.06 91 GLY A C 1
ATOM 688 O O . GLY A 1 91 ? -6.734 4.461 -8.57 1 95.06 91 GLY A O 1
ATOM 689 N N . LYS A 1 92 ? -5.16 3.752 -7.16 1 96.75 92 LYS A N 1
ATOM 690 C CA . LYS A 1 92 ? -4.523 2.887 -8.148 1 96.75 92 LYS A CA 1
ATOM 691 C C . LYS A 1 92 ? -5.465 1.773 -8.594 1 96.75 92 LYS A C 1
ATOM 693 O O . LYS A 1 92 ? -5.531 1.444 -9.781 1 96.75 92 LYS A O 1
ATOM 698 N N . LEU A 1 93 ? -6.168 1.207 -7.656 1 97.06 93 LEU A N 1
ATOM 699 C CA . LEU A 1 93 ? -7.145 0.16 -7.938 1 97.06 93 LEU A CA 1
ATOM 700 C C . LEU A 1 93 ? -8.172 0.628 -8.969 1 97.06 93 LEU A C 1
ATOM 702 O O . LEU A 1 93 ? -8.453 -0.082 -9.93 1 97.06 93 LEU A O 1
ATOM 706 N N . MET A 1 94 ? -8.641 1.812 -8.758 1 97.38 94 MET A N 1
ATOM 707 C CA . MET A 1 94 ? -9.703 2.297 -9.641 1 97.38 94 MET A CA 1
ATOM 708 C C . MET A 1 94 ? -9.148 2.641 -11.016 1 97.38 94 MET A C 1
ATOM 710 O O . MET A 1 94 ? -9.812 2.408 -12.031 1 97.38 94 MET A O 1
ATOM 714 N N . ASP A 1 95 ? -7.934 3.219 -11.102 1 98.44 95 ASP A N 1
ATOM 715 C CA . ASP A 1 95 ? -7.289 3.438 -12.391 1 98.44 95 ASP A CA 1
ATOM 716 C C . ASP A 1 95 ? -7.086 2.119 -13.133 1 98.44 95 ASP A C 1
ATOM 718 O O . ASP A 1 95 ? -7.383 2.02 -14.328 1 98.44 95 ASP A O 1
ATOM 722 N N . GLN A 1 96 ? -6.633 1.136 -12.469 1 98.5 96 GLN A N 1
ATOM 723 C CA . GLN A 1 96 ? -6.391 -0.175 -13.062 1 98.5 96 GLN A CA 1
ATOM 724 C C . GLN A 1 96 ? -7.699 -0.838 -13.484 1 98.5 96 GLN A C 1
ATOM 726 O O . GLN A 1 96 ? -7.754 -1.499 -14.523 1 98.5 96 GLN A O 1
ATOM 731 N N . THR A 1 97 ? -8.734 -0.62 -12.664 1 98.5 97 THR A N 1
ATOM 732 C CA . THR A 1 97 ? -10.047 -1.176 -12.984 1 98.5 97 THR A CA 1
ATOM 733 C C . THR A 1 97 ? -10.578 -0.591 -14.289 1 98.5 97 THR A C 1
ATOM 735 O O . THR A 1 97 ? -11.148 -1.311 -15.117 1 98.5 97 THR A O 1
ATOM 738 N N . ALA A 1 98 ? -10.359 0.685 -14.445 1 98.25 98 ALA A N 1
ATOM 739 C CA . ALA A 1 98 ? -10.789 1.329 -15.68 1 98.25 98 ALA A CA 1
ATOM 740 C C . ALA A 1 98 ? -10.094 0.712 -16.891 1 98.25 98 ALA A C 1
ATOM 742 O O . ALA A 1 98 ? -10.703 0.541 -17.953 1 98.25 98 ALA A O 1
ATOM 743 N N . ILE A 1 99 ? -8.852 0.351 -16.734 1 98.5 99 ILE A N 1
ATOM 744 C CA . ILE A 1 99 ? -8.078 -0.275 -17.812 1 98.5 99 ILE A CA 1
ATOM 745 C C . ILE A 1 99 ? -8.555 -1.71 -18.016 1 98.5 99 ILE A C 1
ATOM 747 O O . ILE A 1 99 ? -8.797 -2.131 -19.156 1 98.5 99 ILE A O 1
ATOM 751 N N . LEU A 1 100 ? -8.773 -2.395 -16.953 1 98.06 100 LEU A N 1
ATOM 752 C CA . LEU A 1 100 ? -9.203 -3.787 -17 1 98.06 100 LEU A CA 1
ATOM 753 C C . LEU A 1 100 ? -10.562 -3.922 -17.688 1 98.06 100 LEU A C 1
ATOM 755 O O . LEU A 1 100 ? -10.781 -4.867 -18.438 1 98.06 100 LEU A O 1
ATOM 759 N N . ARG A 1 101 ? -11.406 -2.984 -17.438 1 97.38 101 ARG A N 1
ATOM 760 C CA . ARG A 1 101 ? -12.773 -3.027 -17.938 1 97.38 101 ARG A CA 1
ATOM 761 C C . ARG A 1 101 ? -12.797 -3.043 -19.469 1 97.38 101 ARG A C 1
ATOM 763 O O . ARG A 1 101 ? -13.742 -3.553 -20.078 1 97.38 101 ARG A O 1
ATOM 770 N N . THR A 1 102 ? -11.766 -2.521 -20.094 1 97.69 102 THR A N 1
ATOM 771 C CA . THR A 1 102 ? -11.719 -2.436 -21.547 1 97.69 102 THR A CA 1
ATOM 772 C C . THR A 1 102 ? -11.117 -3.703 -22.156 1 97.69 102 THR A C 1
ATOM 774 O O . THR A 1 102 ? -10.914 -3.789 -23.359 1 97.69 102 THR A O 1
ATOM 777 N N . ARG A 1 103 ? -10.844 -4.719 -21.328 1 97.12 103 ARG A N 1
ATOM 778 C CA . ARG A 1 103 ? -10.242 -5.988 -21.734 1 97.12 103 ARG A CA 1
ATOM 779 C C . ARG A 1 103 ? -11.102 -7.164 -21.281 1 97.12 103 ARG A C 1
ATOM 781 O O . ARG A 1 103 ? -12.008 -7 -20.469 1 97.12 103 ARG A O 1
ATOM 788 N N . ASP A 1 104 ? -10.734 -8.297 -21.734 1 96.25 104 ASP A N 1
ATOM 789 C CA . ASP A 1 104 ? -11.594 -9.453 -21.516 1 96.25 104 ASP A CA 1
ATOM 790 C C . ASP A 1 104 ? -11.039 -10.352 -20.406 1 96.25 104 ASP A C 1
ATOM 792 O O . ASP A 1 104 ? -11.141 -11.578 -20.5 1 96.25 104 ASP A O 1
ATOM 796 N N . PHE A 1 105 ? -10.438 -9.805 -19.453 1 97.81 105 PHE A N 1
ATOM 797 C CA . PHE A 1 105 ? -10 -10.609 -18.328 1 97.81 105 PHE A CA 1
ATOM 798 C C . PHE A 1 105 ? -11.195 -11.086 -17.5 1 97.81 105 PHE A C 1
ATOM 800 O O . PHE A 1 105 ? -12.172 -10.359 -17.344 1 97.81 105 PHE A O 1
ATOM 807 N N . PRO A 1 106 ? -11.133 -12.305 -16.969 1 96.88 106 PRO A N 1
ATOM 808 C CA . PRO A 1 106 ? -12.281 -12.852 -16.234 1 96.88 106 PRO A CA 1
ATOM 809 C C . PRO A 1 106 ? -12.586 -12.062 -14.969 1 96.88 106 PRO A C 1
ATOM 811 O O . PRO A 1 106 ? -13.75 -11.984 -14.547 1 96.88 106 PRO A O 1
ATOM 814 N N . THR A 1 107 ? -11.578 -11.586 -14.297 1 96.19 107 THR A N 1
ATOM 815 C CA . THR A 1 107 ? -11.625 -10.742 -13.109 1 96.19 107 THR A CA 1
ATOM 816 C C . THR A 1 107 ? -10.219 -10.289 -12.711 1 96.19 107 THR A C 1
ATOM 818 O O . THR A 1 107 ? -9.305 -10.297 -13.539 1 96.19 107 THR A O 1
ATOM 821 N N . ALA A 1 108 ? -10.078 -9.781 -11.523 1 97.94 108 ALA A N 1
ATOM 822 C CA . ALA A 1 108 ? -8.789 -9.414 -10.953 1 97.94 108 ALA A CA 1
ATOM 823 C C . ALA A 1 108 ? -8.75 -9.695 -9.453 1 97.94 108 ALA A C 1
ATOM 825 O O . ALA A 1 108 ? -9.797 -9.812 -8.812 1 97.94 108 ALA A O 1
ATOM 826 N N . MET A 1 109 ? -7.574 -9.914 -9.039 1 98.31 109 MET A N 1
ATOM 827 C CA . MET A 1 109 ? -7.363 -10.047 -7.602 1 98.31 109 MET A CA 1
ATOM 828 C C . MET A 1 109 ? -7.059 -8.695 -6.969 1 98.31 109 MET A C 1
ATOM 830 O O . MET A 1 109 ? -6.188 -7.961 -7.445 1 98.31 109 MET A O 1
ATOM 834 N N . LEU A 1 110 ? -7.789 -8.391 -5.961 1 97.88 110 LEU A N 1
ATOM 835 C CA . LEU A 1 110 ? -7.477 -7.195 -5.188 1 97.88 110 LEU A CA 1
ATOM 836 C C . LEU A 1 110 ? -6.328 -7.461 -4.219 1 97.88 110 LEU A C 1
ATOM 838 O O . LEU A 1 110 ? -6.449 -8.305 -3.326 1 97.88 110 LEU A O 1
ATOM 842 N N . LEU A 1 111 ? -5.262 -6.734 -4.398 1 96.69 111 LEU A N 1
ATOM 843 C CA . LEU A 1 111 ? -4.141 -6.832 -3.467 1 96.69 111 LEU A CA 1
ATOM 844 C C . LEU A 1 111 ? -4.551 -6.359 -2.076 1 96.69 111 LEU A C 1
ATOM 846 O O . LEU A 1 111 ? -5.445 -5.52 -1.939 1 96.69 111 LEU A O 1
ATOM 850 N N . PRO A 1 112 ? -3.887 -6.898 -1.073 1 94.62 112 PRO A N 1
ATOM 851 C CA . PRO A 1 112 ? -4.234 -6.43 0.269 1 94.62 112 PRO A CA 1
ATOM 852 C C . PRO A 1 112 ? -3.998 -4.93 0.448 1 94.62 112 PRO A C 1
ATOM 854 O O . PRO A 1 112 ? -2.9 -4.438 0.174 1 94.62 112 PRO A O 1
ATOM 857 N N . MET A 1 113 ? -5.02 -4.344 0.968 1 91.81 113 MET A N 1
ATOM 858 C CA . MET A 1 113 ? -4.883 -2.92 1.266 1 91.81 113 MET A CA 1
ATOM 859 C C . MET A 1 113 ? -3.963 -2.699 2.461 1 91.81 113 MET A C 1
ATOM 861 O O . MET A 1 113 ? -4.004 -3.457 3.432 1 91.81 113 MET A O 1
ATOM 865 N N . SER A 1 114 ? -3.078 -1.744 2.295 1 78.56 114 SER A N 1
ATOM 866 C CA . SER A 1 114 ? -2.047 -1.59 3.316 1 78.56 114 SER A CA 1
ATOM 867 C C . SER A 1 114 ? -2.168 -0.245 4.023 1 78.56 114 SER A C 1
ATOM 869 O O . SER A 1 114 ? -1.243 0.181 4.719 1 78.56 114 SER A O 1
ATOM 871 N N . PHE A 1 115 ? -3.217 0.403 3.869 1 85.62 115 PHE A N 1
ATOM 872 C CA . PHE A 1 115 ? -3.494 1.677 4.523 1 85.62 115 PHE A CA 1
ATOM 873 C C . PHE A 1 115 ? -4.738 1.578 5.398 1 85.62 115 PHE A C 1
ATOM 875 O O . PHE A 1 115 ? -5.484 0.6 5.316 1 85.62 115 PHE A O 1
ATOM 882 N N . PRO A 1 116 ? -4.828 2.588 6.211 1 87.31 116 PRO A N 1
ATOM 883 C CA . PRO A 1 116 ? -5.961 2.467 7.133 1 87.31 116 PRO A CA 1
ATOM 884 C C . PRO A 1 116 ? -7.293 2.312 6.41 1 87.31 116 PRO A C 1
ATOM 886 O O . PRO A 1 116 ? -7.555 3.014 5.43 1 87.31 116 PRO A O 1
ATOM 889 N N . TYR A 1 117 ? -7.953 1.355 6.797 1 94.38 117 TYR A N 1
ATOM 890 C CA . TYR A 1 117 ? -9.289 1.06 6.297 1 94.38 117 TYR A CA 1
ATOM 891 C C . TYR A 1 117 ? -10.203 0.587 7.426 1 94.38 117 TYR A C 1
ATOM 893 O O . TYR A 1 117 ? -9.734 0.318 8.531 1 94.38 117 TYR A O 1
ATOM 901 N N . THR A 1 118 ? -11.5 0.628 7.25 1 96.31 118 THR A N 1
ATOM 902 C CA . THR A 1 118 ? -12.492 -0.01 8.109 1 96.31 118 THR A CA 1
ATOM 903 C C . THR A 1 118 ? -13.125 -1.208 7.41 1 96.31 118 THR A C 1
ATOM 905 O O . THR A 1 118 ? -13.047 -1.328 6.184 1 96.31 118 THR A O 1
ATOM 908 N N . ASP A 1 119 ? -13.656 -2.143 8.203 1 97.69 119 ASP A N 1
ATOM 909 C CA . ASP A 1 119 ? -14.359 -3.287 7.633 1 97.69 119 ASP A CA 1
ATOM 910 C C . ASP A 1 119 ? -15.422 -2.838 6.633 1 97.69 119 ASP A C 1
ATOM 912 O O . ASP A 1 119 ? -15.453 -3.311 5.492 1 97.69 119 ASP A O 1
ATOM 916 N N . ALA A 1 120 ? -16.266 -1.854 7.016 1 97.5 120 ALA A N 1
ATOM 917 C CA . ALA A 1 120 ? -17.328 -1.346 6.16 1 97.5 120 ALA A CA 1
ATOM 918 C C . ALA A 1 120 ? -16.766 -0.627 4.938 1 97.5 120 ALA A C 1
ATOM 920 O O . ALA A 1 120 ? -17.297 -0.75 3.834 1 97.5 120 ALA A O 1
ATOM 921 N N . GLY A 1 121 ? -15.703 0.116 5.145 1 97.06 121 GLY A N 1
ATOM 922 C CA . GLY A 1 121 ? -15.07 0.833 4.051 1 97.06 121 GLY A CA 1
ATOM 923 C C . GLY A 1 121 ? -14.461 -0.086 3.01 1 97.06 121 GLY A C 1
ATOM 924 O O . GLY A 1 121 ? -14.609 0.15 1.808 1 97.06 121 GLY A O 1
ATOM 925 N N . LEU A 1 122 ? -13.789 -1.065 3.48 1 97.69 122 LEU A N 1
ATOM 926 C CA . LEU A 1 122 ? -13.188 -2.033 2.566 1 97.69 122 LEU A CA 1
ATOM 927 C C . LEU A 1 122 ? -14.266 -2.785 1.791 1 97.69 122 LEU A C 1
ATOM 929 O O . LEU A 1 122 ? -14.117 -3.02 0.588 1 97.69 122 LEU A O 1
ATOM 933 N N . ALA A 1 123 ? -15.336 -3.16 2.463 1 98.5 123 ALA A N 1
ATOM 934 C CA . ALA A 1 123 ? -16.453 -3.789 1.779 1 98.5 123 ALA A CA 1
ATOM 935 C C . ALA A 1 123 ? -17 -2.893 0.666 1 98.5 123 ALA A C 1
ATOM 937 O O . ALA A 1 123 ? -17.25 -3.359 -0.448 1 98.5 123 ALA A O 1
ATOM 938 N N . ASP A 1 124 ? -17.094 -1.663 0.971 1 97.44 124 ASP A N 1
ATOM 939 C CA . ASP A 1 124 ? -17.562 -0.715 -0.034 1 97.44 124 ASP A CA 1
ATOM 940 C C . ASP A 1 124 ? -16.578 -0.613 -1.198 1 97.44 124 ASP A C 1
ATOM 942 O O . ASP A 1 124 ? -16.984 -0.489 -2.354 1 97.44 124 ASP A O 1
ATOM 946 N N . GLY A 1 125 ? -15.312 -0.629 -0.887 1 97.25 125 GLY A N 1
ATOM 947 C CA . GLY A 1 125 ? -14.305 -0.63 -1.939 1 97.25 125 GLY A CA 1
ATOM 948 C C . GLY A 1 125 ? -14.422 -1.819 -2.873 1 97.25 125 GLY A C 1
ATOM 949 O O . GLY A 1 125 ? -14.312 -1.671 -4.094 1 97.25 125 GLY A O 1
ATOM 950 N N . ILE A 1 126 ? -14.688 -2.963 -2.33 1 98.56 126 ILE A N 1
ATOM 951 C CA . ILE A 1 126 ? -14.852 -4.18 -3.121 1 98.56 126 ILE A CA 1
ATOM 952 C C . ILE A 1 126 ? -16.078 -4.047 -4.016 1 98.56 126 ILE A C 1
ATOM 954 O O . ILE A 1 126 ? -16.047 -4.41 -5.191 1 98.56 126 ILE A O 1
ATOM 958 N N . ARG A 1 127 ? -17.188 -3.492 -3.457 1 98.44 127 ARG A N 1
ATOM 959 C CA . ARG A 1 127 ? -18.391 -3.248 -4.25 1 98.44 127 ARG A CA 1
ATOM 960 C C . ARG A 1 127 ? -18.094 -2.295 -5.402 1 98.44 127 ARG A C 1
ATOM 962 O O . ARG A 1 127 ? -18.547 -2.525 -6.531 1 98.44 127 ARG A O 1
ATOM 969 N N . ARG A 1 128 ? -17.359 -1.268 -5.074 1 97.25 128 ARG A N 1
ATOM 970 C CA . ARG A 1 128 ? -17.062 -0.267 -6.094 1 97.25 128 ARG A CA 1
ATOM 971 C C . ARG A 1 128 ? -16.219 -0.864 -7.215 1 97.25 128 ARG A C 1
ATOM 973 O O . ARG A 1 128 ? -16.438 -0.56 -8.391 1 97.25 128 ARG A O 1
ATOM 980 N N . PHE A 1 129 ? -15.211 -1.636 -6.871 1 98.06 129 PHE A N 1
ATOM 981 C CA . PHE A 1 129 ? -14.453 -2.355 -7.887 1 98.06 129 PHE A CA 1
ATOM 982 C C . PHE A 1 129 ? -15.383 -3.197 -8.758 1 98.06 129 PHE A C 1
ATOM 984 O O . PHE A 1 129 ? -15.344 -3.1 -9.984 1 98.06 129 PHE A O 1
ATOM 991 N N . SER A 1 130 ? -16.156 -4.051 -8.078 1 98.25 130 SER A N 1
ATOM 992 C CA . SER A 1 130 ? -17.031 -4.973 -8.797 1 98.25 130 SER A CA 1
ATOM 993 C C . SER A 1 130 ? -17.984 -4.223 -9.711 1 98.25 130 SER A C 1
ATOM 995 O O . SER A 1 130 ? -18.219 -4.629 -10.852 1 98.25 130 SER A O 1
ATOM 997 N N . ASP A 1 131 ? -18.547 -3.105 -9.242 1 98 131 ASP A N 1
ATOM 998 C CA . ASP A 1 131 ? -19.422 -2.271 -10.055 1 98 131 ASP A CA 1
ATOM 999 C C . ASP A 1 131 ? -18.703 -1.728 -11.281 1 98 131 ASP A C 1
ATOM 1001 O O . ASP A 1 131 ? -19.234 -1.766 -12.391 1 98 131 ASP A O 1
ATOM 1005 N N . ALA A 1 132 ? -17.531 -1.265 -11.055 1 97.56 132 ALA A N 1
ATOM 1006 C CA . ALA A 1 132 ? -16.766 -0.651 -12.141 1 97.56 132 ALA A CA 1
ATOM 1007 C C . ALA A 1 132 ? -16.312 -1.698 -13.156 1 97.56 132 ALA A C 1
ATOM 1009 O O . ALA A 1 132 ? -16.328 -1.448 -14.367 1 97.56 132 ALA A O 1
ATOM 1010 N N . MET A 1 133 ? -15.883 -2.863 -12.664 1 96.94 133 MET A N 1
ATOM 1011 C CA . MET A 1 133 ? -15.359 -3.941 -13.5 1 96.94 133 MET A CA 1
ATOM 1012 C C . MET A 1 133 ? -16.5 -4.734 -14.133 1 96.94 133 MET A C 1
ATOM 1014 O O . MET A 1 133 ? -16.312 -5.383 -15.164 1 96.94 133 MET A O 1
ATOM 1018 N N . ASP A 1 134 ? -17.656 -4.742 -13.5 1 96.56 134 ASP A N 1
ATOM 1019 C CA . ASP A 1 134 ? -18.812 -5.582 -13.836 1 96.56 134 ASP A CA 1
ATOM 1020 C C . ASP A 1 134 ? -18.453 -7.062 -13.703 1 96.56 134 ASP A C 1
ATOM 1022 O O . ASP A 1 134 ? -18.828 -7.875 -14.555 1 96.56 134 ASP A O 1
ATOM 1026 N N . ARG A 1 135 ? -17.641 -7.406 -12.75 1 96.69 135 ARG A N 1
ATOM 1027 C CA . ARG A 1 135 ? -17.203 -8.75 -12.383 1 96.69 135 ARG A CA 1
ATOM 1028 C C . ARG A 1 135 ? -16.891 -8.836 -10.891 1 96.69 135 ARG A C 1
ATOM 1030 O O . ARG A 1 135 ? -16.469 -7.844 -10.281 1 96.69 135 ARG A O 1
ATOM 1037 N N . PRO A 1 136 ? -17.125 -10 -10.258 1 97.94 136 PRO A N 1
ATOM 1038 C CA . PRO A 1 136 ? -16.656 -10.164 -8.883 1 97.94 136 PRO A CA 1
ATOM 1039 C C . PRO A 1 136 ? -15.133 -10.188 -8.773 1 97.94 136 PRO A C 1
ATOM 1041 O O . PRO A 1 136 ? -14.445 -10.461 -9.758 1 97.94 136 PRO A O 1
ATOM 1044 N N . ALA A 1 137 ? -14.656 -9.938 -7.602 1 98.31 137 ALA A N 1
ATOM 1045 C CA . ALA A 1 137 ? -13.219 -9.852 -7.367 1 98.31 137 ALA A CA 1
ATOM 1046 C C . ALA A 1 137 ? -12.695 -11.117 -6.699 1 98.31 137 ALA A C 1
ATOM 1048 O O . ALA A 1 137 ? -13.43 -11.797 -5.984 1 98.31 137 ALA A O 1
ATOM 1049 N N . VAL A 1 138 ? -11.43 -11.461 -6.984 1 98.56 138 VAL A N 1
ATOM 1050 C CA . VAL A 1 138 ? -10.688 -12.281 -6.035 1 98.56 138 VAL A CA 1
ATOM 1051 C C . VAL A 1 138 ? -10.125 -11.398 -4.922 1 98.56 138 VAL A C 1
ATOM 1053 O O . VAL A 1 138 ? -9.477 -10.383 -5.191 1 98.56 138 VAL A O 1
ATOM 1056 N N . VAL A 1 139 ? -10.43 -11.719 -3.697 1 98.62 139 VAL A N 1
ATOM 1057 C CA . VAL A 1 139 ? -9.953 -10.914 -2.574 1 98.62 139 VAL A CA 1
ATOM 1058 C C . VAL A 1 139 ? -8.781 -11.617 -1.892 1 98.62 139 VAL A C 1
ATOM 1060 O O . VAL A 1 139 ? -8.898 -12.773 -1.487 1 98.62 139 VAL A O 1
ATOM 1063 N N . TYR A 1 140 ? -7.672 -10.914 -1.793 1 98.25 140 TYR A N 1
ATOM 1064 C CA . TYR A 1 140 ? -6.441 -11.422 -1.196 1 98.25 140 TYR A CA 1
ATOM 1065 C C . TYR A 1 140 ? -6.383 -11.102 0.292 1 98.25 140 TYR A C 1
ATOM 1067 O O . TYR A 1 140 ? -6.242 -9.938 0.678 1 98.25 140 TYR A O 1
ATOM 1075 N N . ILE A 1 141 ? -6.465 -12.141 1.11 1 97.94 141 ILE A N 1
ATOM 1076 C CA . ILE A 1 141 ? -6.48 -11.992 2.561 1 97.94 141 ILE A CA 1
ATOM 1077 C C . ILE A 1 141 ? -5.129 -12.414 3.139 1 97.94 141 ILE A C 1
ATOM 1079 O O . ILE A 1 141 ? -4.758 -13.586 3.074 1 97.94 141 ILE A O 1
ATOM 1083 N N . LYS A 1 142 ? -4.465 -11.375 3.734 1 95.12 142 LYS A N 1
ATOM 1084 C CA . LYS A 1 142 ? -3.123 -11.648 4.242 1 95.12 142 LYS A CA 1
ATOM 1085 C C . LYS A 1 142 ? -3.072 -11.523 5.762 1 95.12 142 LYS A C 1
ATOM 1087 O O . LYS A 1 142 ? -2.068 -11.867 6.387 1 95.12 142 LYS A O 1
ATOM 1092 N N . SER A 1 143 ? -4.16 -11.039 6.352 1 95.12 143 SER A N 1
ATOM 1093 C CA . SER A 1 143 ? -4.211 -10.875 7.801 1 95.12 143 SER A CA 1
ATOM 1094 C C . SER A 1 143 ? -5.57 -11.281 8.359 1 95.12 143 SER A C 1
ATOM 1096 O O . SER A 1 143 ? -6.582 -11.203 7.66 1 95.12 143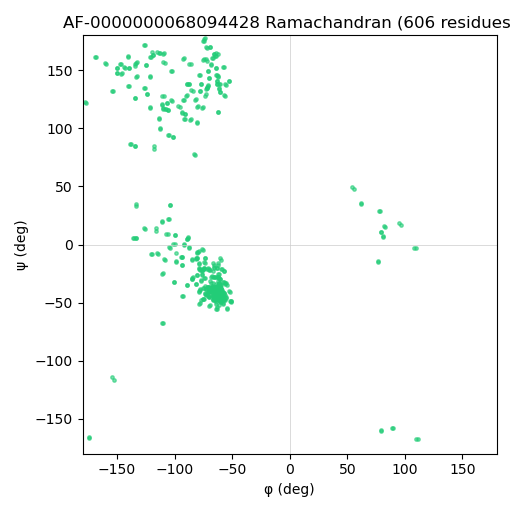 SER A O 1
ATOM 1098 N N . SER A 1 144 ? -5.566 -11.711 9.594 1 96.19 144 SER A N 1
ATOM 1099 C CA . SER A 1 144 ? -6.777 -12.266 10.203 1 96.19 144 SER A CA 1
ATOM 1100 C C . SER A 1 144 ? -7.785 -11.164 10.523 1 96.19 144 SER A C 1
ATOM 1102 O O . SER A 1 144 ? -8.945 -11.445 10.836 1 96.19 144 SER A O 1
ATOM 1104 N N . ASP A 1 145 ? -7.387 -9.914 10.453 1 94.5 145 ASP A N 1
ATOM 1105 C CA . ASP A 1 145 ? -8.297 -8.812 10.75 1 94.5 145 ASP A CA 1
ATOM 1106 C C . ASP A 1 145 ? -8.633 -8.031 9.484 1 94.5 145 ASP A C 1
ATOM 1108 O O . ASP A 1 145 ? -9.078 -6.879 9.555 1 94.5 145 ASP A O 1
ATOM 1112 N N . TYR A 1 146 ? -8.414 -8.664 8.352 1 96.69 146 TYR A N 1
ATOM 1113 C CA . TYR A 1 146 ? -8.594 -7.961 7.086 1 96.69 146 TYR A CA 1
ATOM 1114 C C . TYR A 1 146 ? -10.062 -7.672 6.82 1 96.69 146 TYR A C 1
ATOM 1116 O O . TYR A 1 146 ? -10.445 -6.527 6.574 1 96.69 146 TYR A O 1
ATOM 1124 N N . LEU A 1 147 ? -10.922 -8.633 6.879 1 98.12 147 LEU A N 1
ATOM 1125 C CA . LEU A 1 147 ? -12.367 -8.555 6.727 1 98.12 147 LEU A CA 1
ATOM 1126 C C . LEU A 1 147 ? -13.07 -9.477 7.719 1 98.12 147 LEU A C 1
ATOM 1128 O O . LEU A 1 147 ? -12.648 -10.625 7.914 1 98.12 147 LEU A O 1
ATOM 1132 N N . ALA A 1 148 ? -14.109 -8.945 8.312 1 98.56 148 ALA A N 1
ATOM 1133 C CA . ALA A 1 148 ? -14.906 -9.812 9.18 1 98.56 148 ALA A CA 1
ATOM 1134 C C . ALA A 1 148 ? -15.547 -10.945 8.383 1 98.56 148 ALA A C 1
ATOM 1136 O O . ALA A 1 148 ? -16 -10.734 7.254 1 98.56 148 ALA A O 1
ATOM 1137 N N . PRO A 1 149 ? -15.578 -12.172 8.992 1 98.69 149 PRO A N 1
ATOM 1138 C CA . PRO A 1 149 ? -16.188 -13.297 8.289 1 98.69 149 PRO A CA 1
ATOM 1139 C C . PRO A 1 149 ? -17.609 -12.992 7.805 1 98.69 149 PRO A C 1
ATOM 1141 O O . PRO A 1 149 ? -17.953 -13.344 6.676 1 98.69 149 PRO A O 1
ATOM 1144 N N . ALA A 1 150 ? -18.406 -12.305 8.602 1 98.75 150 ALA A N 1
ATOM 1145 C CA . ALA A 1 150 ? -19.781 -11.961 8.219 1 98.75 150 ALA A CA 1
ATOM 1146 C C . ALA A 1 150 ? -19.797 -11.016 7.027 1 98.75 150 ALA A C 1
ATOM 1148 O O . ALA A 1 150 ? -20.688 -11.086 6.18 1 98.75 150 ALA A O 1
ATOM 1149 N N . THR A 1 151 ? -18.844 -10.109 6.973 1 98.81 151 THR A N 1
ATOM 1150 C CA . THR A 1 151 ? -18.719 -9.195 5.844 1 98.81 151 THR A CA 1
ATOM 1151 C C . THR A 1 151 ? -18.375 -9.953 4.566 1 98.81 151 THR A C 1
ATOM 1153 O O . THR A 1 151 ? -18.953 -9.695 3.51 1 98.81 151 THR A O 1
ATOM 1156 N N . VAL A 1 152 ? -17.484 -10.898 4.68 1 98.88 152 VAL A N 1
ATOM 1157 C CA . VAL A 1 152 ? -17.109 -11.727 3.541 1 98.88 152 VAL A CA 1
ATOM 1158 C C . VAL A 1 152 ? -18.328 -12.469 3.012 1 98.88 152 VAL A C 1
ATOM 1160 O O . VAL A 1 152 ? -18.594 -12.453 1.809 1 98.88 152 VAL A O 1
ATOM 1163 N N . ALA A 1 153 ? -19.062 -13.055 3.895 1 98.88 153 ALA A N 1
ATOM 1164 C CA . ALA A 1 153 ? -20.25 -13.812 3.518 1 98.88 153 ALA A CA 1
ATOM 1165 C C . ALA A 1 153 ? -21.25 -12.93 2.783 1 98.88 153 ALA A C 1
ATOM 1167 O O . ALA A 1 153 ? -21.828 -13.336 1.768 1 98.88 153 ALA A O 1
ATOM 1168 N N . ARG A 1 154 ? -21.453 -11.734 3.326 1 98.81 154 ARG A N 1
ATOM 1169 C CA . ARG A 1 154 ? -22.375 -10.797 2.703 1 98.81 154 ARG A CA 1
ATOM 1170 C C . ARG A 1 154 ? -21.922 -10.438 1.291 1 98.81 154 ARG A C 1
ATOM 1172 O O . ARG A 1 154 ? -22.734 -10.422 0.36 1 98.81 154 ARG A O 1
ATOM 1179 N N . LEU A 1 155 ? -20.672 -10.172 1.101 1 98.88 155 LEU A N 1
ATOM 1180 C CA . LEU A 1 155 ? -20.125 -9.789 -0.198 1 98.88 155 LEU A CA 1
ATOM 1181 C C . LEU A 1 155 ? -20.25 -10.93 -1.198 1 98.88 155 LEU A C 1
ATOM 1183 O O . LEU A 1 155 ? -20.5 -10.703 -2.383 1 98.88 155 LEU A O 1
ATOM 1187 N N . ILE A 1 156 ? -20.031 -12.156 -0.746 1 98.75 156 ILE A N 1
ATOM 1188 C CA . ILE A 1 156 ? -20.219 -13.32 -1.605 1 98.75 156 ILE A CA 1
ATOM 1189 C C . ILE A 1 156 ? -21.688 -13.43 -2.012 1 98.75 156 ILE A C 1
ATOM 1191 O O . ILE A 1 156 ? -22 -13.625 -3.189 1 98.75 156 ILE A O 1
ATOM 1195 N N . GLY A 1 157 ? -22.562 -13.297 -1.07 1 98.62 157 GLY A N 1
ATOM 1196 C CA . GLY A 1 157 ? -24 -13.336 -1.345 1 98.62 157 GLY A CA 1
ATOM 1197 C C . GLY A 1 157 ? -24.438 -12.281 -2.336 1 98.62 157 GLY A C 1
ATOM 1198 O O . GLY A 1 157 ? -25.375 -12.492 -3.105 1 98.62 157 GLY A O 1
ATOM 1199 N N . GLU A 1 158 ? -23.75 -11.141 -2.318 1 98.69 158 GLU A N 1
ATOM 1200 C CA . GLU A 1 158 ? -24.062 -10.031 -3.211 1 98.69 158 GLU A CA 1
ATOM 1201 C C . GLU A 1 158 ? -23.469 -10.258 -4.598 1 98.69 158 GLU A C 1
ATOM 1203 O O . GLU A 1 158 ? -23.688 -9.461 -5.512 1 98.69 158 GLU A O 1
ATOM 1208 N N . GLY A 1 159 ? -22.688 -11.281 -4.746 1 98.25 159 GLY A N 1
ATOM 1209 C CA . GLY A 1 159 ? -22.031 -11.555 -6.02 1 98.25 159 GLY A CA 1
ATOM 1210 C C . GLY A 1 159 ? -20.812 -10.688 -6.266 1 98.25 159 GLY A C 1
ATOM 1211 O O . GLY A 1 159 ? -20.453 -10.43 -7.418 1 98.25 159 GLY A O 1
ATOM 1212 N N . ARG A 1 160 ? -20.094 -10.227 -5.176 1 98.62 160 ARG A N 1
ATOM 1213 C CA . ARG A 1 160 ? -18.984 -9.281 -5.305 1 98.62 160 ARG A CA 1
ATOM 1214 C C . ARG A 1 160 ? -17.641 -10 -5.281 1 98.62 160 ARG A C 1
ATOM 1216 O O . ARG A 1 160 ? -16.625 -9.422 -5.652 1 98.62 160 ARG A O 1
ATOM 1223 N N . ILE A 1 161 ? -17.625 -11.289 -4.844 1 98.56 161 ILE A N 1
ATOM 1224 C CA . ILE A 1 161 ? -16.391 -12.023 -4.664 1 98.56 161 ILE A CA 1
ATOM 1225 C C . ILE A 1 161 ? -16.422 -13.305 -5.488 1 98.56 161 ILE A C 1
ATOM 1227 O O . ILE A 1 161 ? -17.375 -14.078 -5.414 1 98.56 161 ILE A O 1
ATOM 1231 N N . ALA A 1 162 ? -15.375 -13.492 -6.25 1 98.06 162 ALA A N 1
ATOM 1232 C CA . ALA A 1 162 ? -15.227 -14.719 -7.039 1 98.06 162 ALA A CA 1
ATOM 1233 C C . ALA A 1 162 ? -14.508 -15.805 -6.242 1 98.06 162 ALA A C 1
ATOM 1235 O O . ALA A 1 162 ? -14.781 -16.984 -6.418 1 98.06 162 ALA A O 1
ATOM 1236 N N . ALA A 1 163 ? -13.57 -15.406 -5.41 1 98.56 163 ALA A N 1
ATOM 1237 C CA . ALA A 1 163 ? -12.805 -16.281 -4.531 1 98.56 163 ALA A CA 1
ATOM 1238 C C . ALA A 1 163 ? -12 -15.484 -3.512 1 98.56 163 ALA A C 1
ATOM 1240 O O . ALA A 1 163 ? -11.844 -14.273 -3.658 1 98.56 163 ALA A O 1
ATOM 1241 N N . LEU A 1 164 ? -11.602 -16.141 -2.471 1 98.75 164 LEU A N 1
ATOM 1242 C CA . LEU A 1 164 ? -10.672 -15.602 -1.486 1 98.75 164 LEU A CA 1
ATOM 1243 C C . LEU A 1 164 ? -9.305 -16.266 -1.604 1 98.75 164 LEU A C 1
ATOM 1245 O O . LEU A 1 164 ? -9.195 -17.484 -1.533 1 98.75 164 LEU A O 1
ATOM 1249 N N . LYS A 1 165 ? -8.312 -15.523 -1.937 1 98.56 165 LYS A N 1
ATOM 1250 C CA . LYS A 1 165 ? -6.965 -16.047 -1.73 1 98.56 165 LYS A CA 1
ATOM 1251 C C . LYS A 1 165 ? -6.531 -15.883 -0.275 1 98.56 165 LYS A C 1
ATOM 1253 O O . LYS A 1 165 ? -6.199 -14.781 0.165 1 98.56 165 LYS A O 1
ATOM 1258 N N . TYR A 1 166 ? -6.535 -16.969 0.438 1 98.69 166 TYR A N 1
ATOM 1259 C CA . TYR A 1 166 ? -6.262 -16.969 1.871 1 98.69 166 TYR A CA 1
ATOM 1260 C C . TYR A 1 166 ? -4.785 -17.234 2.145 1 98.69 166 TYR A C 1
ATOM 1262 O O . TYR A 1 166 ? -4.289 -18.344 1.913 1 98.69 166 TYR A O 1
ATOM 1270 N N . ALA A 1 167 ? -4.152 -16.188 2.689 1 97.69 167 ALA A N 1
ATOM 1271 C CA . ALA A 1 167 ? -2.705 -16.312 2.854 1 97.69 167 ALA A CA 1
ATOM 1272 C C . ALA A 1 167 ? -2.273 -15.867 4.25 1 97.69 167 ALA A C 1
ATOM 1274 O O . ALA A 1 167 ? -1.205 -15.266 4.414 1 97.69 167 ALA A O 1
ATOM 1275 N N . VAL A 1 168 ? -3.135 -16.109 5.242 1 97.5 168 VAL A N 1
ATOM 1276 C CA . VAL A 1 168 ? -2.74 -15.883 6.629 1 97.5 168 VAL A CA 1
ATOM 1277 C C . VAL A 1 168 ? -1.802 -17 7.09 1 97.5 168 VAL A C 1
ATOM 1279 O O . VAL A 1 168 ? -2.178 -18.172 7.098 1 97.5 168 VAL A O 1
ATOM 1282 N N . VAL A 1 169 ? -0.636 -16.641 7.43 1 95.69 169 VAL A N 1
ATOM 1283 C CA . VAL A 1 169 ? 0.375 -17.625 7.82 1 95.69 169 VAL A CA 1
ATOM 1284 C C . VAL A 1 169 ? 0.223 -17.953 9.305 1 95.69 169 VAL A C 1
ATOM 1286 O O . VAL A 1 169 ? 0.057 -17.062 10.133 1 95.69 169 VAL A O 1
ATOM 1289 N N . ARG A 1 170 ? 0.236 -19.234 9.594 1 96.5 170 ARG A N 1
ATOM 1290 C CA . ARG A 1 170 ? 0.17 -19.75 10.953 1 96.5 170 ARG A CA 1
ATOM 1291 C C . ARG A 1 170 ? 1.389 -20.609 11.273 1 96.5 170 ARG A C 1
ATOM 1293 O O . ARG A 1 170 ? 1.896 -21.328 10.398 1 96.5 170 ARG A O 1
ATOM 1300 N N . GLU A 1 171 ? 1.836 -20.547 12.5 1 94.75 171 GLU A N 1
ATOM 1301 C CA . GLU A 1 171 ? 2.859 -21.484 12.93 1 94.75 171 GLU A CA 1
ATOM 1302 C C . GLU A 1 171 ? 2.396 -22.938 12.734 1 94.75 171 GLU A C 1
ATOM 1304 O O . GLU A 1 171 ? 3.131 -23.75 12.195 1 94.75 171 GLU A O 1
ATOM 1309 N N . ASP A 1 172 ? 1.266 -23.188 13.156 1 96.81 172 ASP A N 1
ATOM 1310 C CA . ASP A 1 172 ? 0.566 -24.453 12.906 1 96.81 172 ASP A CA 1
ATOM 1311 C C . ASP A 1 172 ? -0.66 -24.234 12.023 1 96.81 172 ASP A C 1
ATOM 1313 O O . ASP A 1 172 ? -1.684 -23.734 12.484 1 96.81 172 ASP A O 1
ATOM 1317 N N . PRO A 1 173 ? -0.56 -24.703 10.781 1 96.69 173 PRO A N 1
ATOM 1318 C CA . PRO A 1 173 ? -1.665 -24.453 9.852 1 96.69 173 PRO A CA 1
ATOM 1319 C C . PRO A 1 173 ? -2.971 -25.094 10.297 1 96.69 173 PRO A C 1
ATOM 1321 O O . PRO A 1 173 ? -4.047 -24.734 9.812 1 96.69 173 PRO A O 1
ATOM 1324 N N . ALA A 1 174 ? -2.889 -26.016 11.18 1 97.31 174 ALA A N 1
ATOM 1325 C CA . ALA A 1 174 ? -4.098 -26.688 11.641 1 97.31 174 ALA A CA 1
ATOM 1326 C C . ALA A 1 174 ? -4.855 -25.828 12.648 1 97.31 174 ALA A C 1
ATOM 1328 O O . ALA A 1 174 ? -6.023 -26.078 12.953 1 97.31 174 ALA A O 1
ATOM 1329 N N . ARG A 1 175 ? -4.211 -24.859 13.305 1 97.88 175 ARG A N 1
ATOM 1330 C CA . ARG A 1 175 ? -4.812 -23.922 14.258 1 97.88 175 ARG A CA 1
ATOM 1331 C C . ARG A 1 175 ? -4.988 -22.547 13.641 1 97.88 175 ARG A C 1
ATOM 1333 O O . ARG A 1 175 ? -4.09 -21.703 13.727 1 97.88 175 ARG A O 1
ATOM 1340 N N . ASP A 1 176 ? -6.117 -22.344 13.133 1 98.31 176 ASP A N 1
ATOM 1341 C CA . ASP A 1 176 ? -6.41 -21.109 12.422 1 98.31 176 ASP A CA 1
ATOM 1342 C C . ASP A 1 176 ? -7.805 -20.594 12.773 1 98.31 176 ASP A C 1
ATOM 1344 O O . ASP A 1 176 ? -8.766 -20.844 12.039 1 98.31 176 ASP A O 1
ATOM 1348 N N . PRO A 1 177 ? -7.887 -19.812 13.883 1 98.31 177 PRO A N 1
ATOM 1349 C CA . PRO A 1 177 ? -9.195 -19.359 14.352 1 98.31 177 PRO A CA 1
ATOM 1350 C C . PRO A 1 177 ? -9.922 -18.5 13.32 1 98.31 177 PRO A C 1
ATOM 1352 O O . PRO A 1 177 ? -11.156 -18.531 13.242 1 98.31 177 PRO A O 1
ATOM 1355 N N . TYR A 1 178 ? -9.172 -17.75 12.562 1 98.56 178 TYR A N 1
ATOM 1356 C CA . TYR A 1 178 ? -9.82 -16.906 11.555 1 98.56 178 TYR A CA 1
ATOM 1357 C C . TYR A 1 178 ? -10.391 -17.766 10.43 1 98.56 178 TYR A C 1
ATOM 1359 O O . TYR A 1 178 ? -11.516 -17.547 9.984 1 98.56 178 TYR A O 1
ATOM 1367 N N . LEU A 1 179 ? -9.656 -18.719 9.953 1 98.69 179 LEU A N 1
ATOM 1368 C CA . LEU A 1 179 ? -10.172 -19.609 8.922 1 98.69 179 LEU A CA 1
ATOM 1369 C C . LEU A 1 179 ? -11.375 -20.391 9.438 1 98.69 179 LEU A C 1
ATOM 1371 O O . LEU A 1 179 ? -12.359 -20.562 8.711 1 98.69 179 LEU A O 1
ATOM 1375 N N . ASP A 1 180 ? -11.281 -20.812 10.711 1 98.69 180 ASP A N 1
ATOM 1376 C CA . ASP A 1 180 ? -12.422 -21.484 11.336 1 98.69 180 ASP A CA 1
ATOM 1377 C C . ASP A 1 180 ? -13.656 -20.594 11.305 1 98.69 180 ASP A C 1
ATOM 1379 O O . ASP A 1 180 ? -14.75 -21.047 10.961 1 98.69 180 ASP A O 1
ATOM 1383 N N . ALA A 1 181 ? -13.461 -19.375 11.672 1 98.69 181 ALA A N 1
ATOM 1384 C CA . ALA A 1 181 ? -14.578 -18.422 11.703 1 98.69 181 ALA A CA 1
ATOM 1385 C C . ALA A 1 181 ? -15.133 -18.188 10.297 1 98.69 181 ALA A C 1
ATOM 1387 O O . ALA A 1 181 ? -16.344 -18.109 10.109 1 98.69 181 ALA A O 1
ATOM 1388 N N . LEU A 1 182 ? -14.25 -18.078 9.328 1 98.75 182 LEU A N 1
ATOM 1389 C CA . LEU A 1 182 ? -14.672 -17.906 7.945 1 98.75 182 LEU A CA 1
ATOM 1390 C C . LEU A 1 182 ? -15.531 -19.078 7.48 1 98.75 182 LEU A C 1
ATOM 1392 O O . LEU A 1 182 ? -16.562 -18.875 6.844 1 98.75 182 LEU A O 1
ATOM 1396 N N . LEU A 1 183 ? -15.109 -20.25 7.844 1 98.75 183 LEU A N 1
ATOM 1397 C CA . LEU A 1 183 ? -15.734 -21.469 7.348 1 98.75 183 LEU A CA 1
ATOM 1398 C C . LEU A 1 183 ? -17.094 -21.688 8.008 1 98.75 183 LEU A C 1
ATOM 1400 O O . LEU A 1 183 ? -17.891 -22.5 7.535 1 98.75 183 LEU A O 1
ATOM 1404 N N . LYS A 1 184 ? -17.375 -21 9.094 1 98.62 184 LYS A N 1
ATOM 1405 C CA . LYS A 1 184 ? -18.719 -21.016 9.672 1 98.62 184 LYS A CA 1
ATOM 1406 C C . LYS A 1 184 ? -19.688 -20.172 8.844 1 98.62 184 LYS A C 1
ATOM 1408 O O . LYS A 1 184 ? -20.906 -20.344 8.93 1 98.62 184 LYS A O 1
ATOM 1413 N N . GLU A 1 185 ? -19.109 -19.234 8.016 1 98.44 185 GLU A N 1
ATOM 1414 C CA . GLU A 1 185 ? -19.938 -18.266 7.305 1 98.44 185 GLU A CA 1
ATOM 1415 C C . GLU A 1 185 ? -19.953 -18.547 5.805 1 98.44 185 GLU A C 1
ATOM 1417 O O . GLU A 1 185 ? -20.875 -18.141 5.094 1 98.44 185 GLU A O 1
ATOM 1422 N N . VAL A 1 186 ? -18.875 -19.219 5.344 1 98 186 VAL A N 1
ATOM 1423 C CA . VAL A 1 186 ? -18.688 -19.328 3.898 1 98 186 VAL A CA 1
ATOM 1424 C C . VAL A 1 186 ? -18.344 -20.766 3.531 1 98 186 VAL A C 1
ATOM 1426 O O . VAL A 1 186 ? -17.641 -21.453 4.27 1 98 186 VAL A O 1
ATOM 1429 N N . ASP A 1 187 ? -18.844 -21.266 2.346 1 98.38 187 ASP A N 1
ATOM 1430 C CA . ASP A 1 187 ? -18.469 -22.562 1.808 1 98.38 187 ASP A CA 1
ATOM 1431 C C . ASP A 1 187 ? -16.969 -22.625 1.506 1 98.38 187 ASP A C 1
ATOM 1433 O O . ASP A 1 187 ? -16.406 -21.688 0.949 1 98.38 187 ASP A O 1
ATOM 1437 N N . PRO A 1 188 ? -16.328 -23.703 1.903 1 98.44 188 PRO A N 1
ATOM 1438 C CA . PRO A 1 188 ? -14.891 -23.812 1.71 1 98.44 188 PRO A CA 1
ATOM 1439 C C . PRO A 1 188 ? -14.477 -23.672 0.247 1 98.44 188 PRO A C 1
ATOM 1441 O O . PRO A 1 188 ? -13.328 -23.328 -0.043 1 98.44 188 PRO A O 1
ATOM 1444 N N . ARG A 1 189 ? -15.344 -23.922 -0.72 1 97 189 ARG A N 1
ATOM 1445 C CA . ARG A 1 189 ? -14.992 -23.844 -2.135 1 97 189 ARG A CA 1
ATOM 1446 C C . ARG A 1 189 ? -14.594 -22.422 -2.523 1 97 189 ARG A C 1
ATOM 1448 O O . ARG A 1 189 ? -13.953 -22.219 -3.557 1 97 189 ARG A O 1
ATOM 1455 N N . TRP A 1 190 ? -15.008 -21.391 -1.697 1 98.38 190 TRP A N 1
ATOM 1456 C CA . TRP A 1 190 ? -14.703 -20 -1.992 1 98.38 190 TRP A CA 1
ATOM 1457 C C . TRP A 1 190 ? -13.281 -19.641 -1.556 1 98.38 190 TRP A C 1
ATOM 1459 O O . TRP A 1 190 ? -12.758 -18.594 -1.924 1 98.38 190 TRP A O 1
ATOM 1469 N N . ILE A 1 191 ? -12.672 -20.516 -0.8 1 98.81 191 ILE A N 1
ATOM 1470 C CA . ILE A 1 191 ? -11.398 -20.172 -0.168 1 98.81 191 ILE A CA 1
ATOM 1471 C C . ILE A 1 191 ? -10.266 -20.969 -0.827 1 98.81 191 ILE A C 1
ATOM 1473 O O . ILE A 1 191 ? -10.258 -22.203 -0.785 1 98.81 191 ILE A O 1
ATOM 1477 N N . VAL A 1 192 ? -9.367 -20.266 -1.43 1 98.81 192 VAL A N 1
ATOM 1478 C CA . VAL A 1 192 ? -8.156 -20.812 -2.025 1 98.81 192 VAL A CA 1
ATOM 1479 C C . VAL A 1 192 ? -7.02 -20.781 -1.01 1 98.81 192 VAL A C 1
ATOM 1481 O O . VAL A 1 192 ? -6.707 -19.719 -0.453 1 98.81 192 VAL A O 1
ATOM 1484 N N . SER A 1 193 ? -6.391 -21.953 -0.74 1 98.75 193 SER A N 1
ATOM 1485 C CA . SER A 1 193 ? -5.164 -21.969 0.053 1 98.75 193 SER A CA 1
ATOM 1486 C C . SER A 1 193 ? -4.051 -21.188 -0.644 1 98.75 193 SER A C 1
ATOM 1488 O O . SER A 1 193 ? -3.512 -21.641 -1.654 1 98.75 193 SER A O 1
ATOM 1490 N N . GLY A 1 194 ? -3.656 -20.094 -0.044 1 98.19 194 GLY A N 1
ATOM 1491 C CA . GLY A 1 194 ? -2.855 -19.141 -0.784 1 98.19 194 GLY A CA 1
ATOM 1492 C C . GLY A 1 194 ? -1.393 -19.141 -0.384 1 98.19 194 GLY A C 1
ATOM 1493 O O . GLY A 1 194 ? -0.681 -18.156 -0.595 1 98.19 194 GLY A O 1
ATOM 1494 N N . ILE A 1 195 ? -0.902 -20.25 0.214 1 95.5 195 ILE A N 1
ATOM 1495 C CA . ILE A 1 195 ? 0.416 -20.203 0.839 1 95.5 195 ILE A CA 1
ATOM 1496 C C . ILE A 1 195 ? 1.296 -21.312 0.276 1 95.5 195 ILE A C 1
ATOM 1498 O O . ILE A 1 195 ? 2.262 -21.734 0.919 1 95.5 195 ILE A O 1
ATOM 1502 N N . GLY A 1 196 ? 0.903 -21.906 -0.776 1 95.44 196 GLY A N 1
ATOM 1503 C CA . GLY A 1 196 ? 1.744 -22.906 -1.423 1 95.44 196 GLY A CA 1
ATOM 1504 C C . GLY A 1 196 ? 1.524 -24.312 -0.892 1 95.44 196 GLY A C 1
ATOM 1505 O O . GLY A 1 196 ? 0.476 -24.594 -0.313 1 95.44 196 GLY A O 1
ATOM 1506 N N . GLU A 1 197 ? 2.549 -25.156 -1.088 1 94.56 197 GLU A N 1
ATOM 1507 C CA . GLU A 1 197 ? 2.434 -26.594 -0.847 1 94.56 197 GLU A CA 1
ATOM 1508 C C . GLU A 1 197 ? 2.479 -26.906 0.646 1 94.56 197 GLU A C 1
ATOM 1510 O O . GLU A 1 197 ? 1.889 -27.891 1.096 1 94.56 197 GLU A O 1
ATOM 1515 N N . ARG A 1 198 ? 3.025 -26.016 1.389 1 94.06 198 ARG A N 1
ATOM 1516 C CA . ARG A 1 198 ? 3.273 -26.328 2.793 1 94.06 198 ARG A CA 1
ATOM 1517 C C . ARG A 1 198 ? 1.966 -26.547 3.545 1 94.06 198 ARG A C 1
ATOM 1519 O O . ARG A 1 198 ? 1.749 -27.609 4.121 1 94.06 198 ARG A O 1
ATOM 1526 N N . PRO A 1 199 ? 1.057 -25.641 3.531 1 97.38 199 PRO A N 1
ATOM 1527 C CA . PRO A 1 199 ? -0.156 -25.906 4.309 1 97.38 199 PRO A CA 1
ATOM 1528 C C . PRO A 1 199 ? -1.255 -26.578 3.49 1 97.38 199 PRO A C 1
ATOM 1530 O O . PRO A 1 199 ? -2.348 -26.828 4.004 1 97.38 199 PRO A O 1
ATOM 1533 N N . ALA A 1 200 ? -1.01 -26.844 2.203 1 98 200 ALA A N 1
ATOM 1534 C CA . ALA A 1 200 ? -2.068 -27.297 1.298 1 98 200 ALA A CA 1
ATOM 1535 C C . ALA A 1 200 ? -2.742 -28.562 1.814 1 98 200 ALA A C 1
ATOM 1537 O O . ALA A 1 200 ? -3.971 -28.656 1.829 1 98 200 ALA A O 1
ATOM 1538 N N . ILE A 1 201 ? -1.951 -29.516 2.291 1 98.5 201 ILE A N 1
ATOM 1539 C CA . ILE A 1 201 ? -2.508 -30.797 2.723 1 98.5 201 ILE A CA 1
ATOM 1540 C C . ILE A 1 201 ? -3.41 -30.578 3.936 1 98.5 201 ILE A C 1
ATOM 1542 O O . ILE 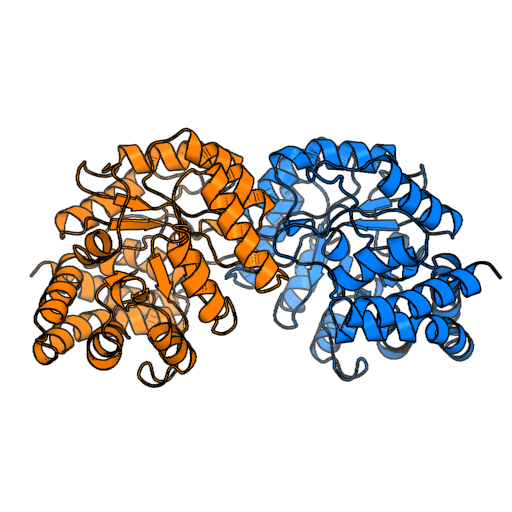A 1 201 ? -4.531 -31.094 3.982 1 98.5 201 ILE A O 1
ATOM 1546 N N . VAL A 1 202 ? -2.947 -29.781 4.914 1 98.38 202 VAL A N 1
ATOM 1547 C CA . VAL A 1 202 ? -3.744 -29.5 6.102 1 98.38 202 VAL A CA 1
ATOM 1548 C C . VAL A 1 202 ? -5.012 -28.75 5.703 1 98.38 202 VAL A C 1
ATOM 1550 O O . VAL A 1 202 ? -6.102 -29.047 6.188 1 98.38 202 VAL A O 1
ATOM 1553 N N . HIS A 1 203 ? -4.887 -27.812 4.801 1 98.69 203 HIS A N 1
ATOM 1554 C CA . HIS A 1 203 ? -6.023 -27 4.367 1 98.69 203 HIS A CA 1
ATOM 1555 C C . HIS A 1 203 ? -7.078 -27.859 3.68 1 98.69 203 HIS A C 1
ATOM 1557 O O . HIS A 1 203 ? -8.281 -27.656 3.877 1 98.69 203 HIS A O 1
ATOM 1563 N N . PHE A 1 204 ? -6.648 -28.844 2.922 1 98.56 204 PHE A N 1
ATOM 1564 C CA . PHE A 1 204 ? -7.578 -29.75 2.26 1 98.56 204 PHE A CA 1
ATOM 1565 C C . PHE A 1 204 ? -8.18 -30.734 3.26 1 98.56 204 PHE A C 1
ATOM 1567 O O . PHE A 1 204 ? -9.406 -30.906 3.301 1 98.56 204 PHE A O 1
ATOM 1574 N N . ARG A 1 205 ? -7.336 -31.312 4.066 1 98.25 205 ARG A N 1
ATOM 1575 C CA . ARG A 1 205 ? -7.73 -32.406 4.941 1 98.25 205 ARG A CA 1
ATOM 1576 C C . ARG A 1 205 ? -8.57 -31.906 6.105 1 98.25 205 ARG A C 1
ATOM 1578 O O . ARG A 1 205 ? -9.609 -32.469 6.426 1 98.25 205 ARG A O 1
ATOM 1585 N N . GLN A 1 206 ? -8.211 -30.812 6.684 1 97.94 206 GLN A N 1
ATOM 1586 C CA . GLN A 1 206 ? -8.828 -30.391 7.938 1 97.94 206 GLN A CA 1
ATOM 1587 C C . GLN A 1 206 ? -9.883 -29.312 7.699 1 97.94 206 GLN A C 1
ATOM 1589 O O . GLN A 1 206 ? -10.875 -29.234 8.422 1 97.94 206 GLN A O 1
ATOM 1594 N N . PHE A 1 207 ? -9.672 -28.469 6.695 1 98.5 207 PHE A N 1
ATOM 1595 C CA . PHE A 1 207 ? -10.547 -27.312 6.516 1 98.5 207 PHE A CA 1
ATOM 1596 C C . PHE A 1 207 ? -11.438 -27.5 5.293 1 98.5 207 PHE A C 1
ATOM 1598 O O . PHE A 1 207 ? -12.344 -26.688 5.055 1 98.5 207 PHE A O 1
ATOM 1605 N N . GLY A 1 208 ? -11.148 -28.469 4.445 1 98.25 208 GLY A N 1
ATOM 1606 C CA . GLY A 1 208 ? -12.023 -28.797 3.332 1 98.25 208 GLY A CA 1
ATOM 1607 C C . GLY A 1 208 ? -11.82 -27.891 2.127 1 98.25 208 GLY A C 1
ATOM 1608 O O . GLY A 1 208 ? -12.68 -27.812 1.25 1 98.25 208 GLY A O 1
ATOM 1609 N N . LEU A 1 209 ? -10.75 -27.156 2.062 1 98.62 209 LEU A N 1
ATOM 1610 C CA . LEU A 1 209 ? -10.453 -26.375 0.87 1 98.62 209 LEU A CA 1
ATOM 1611 C C . LEU A 1 209 ? -10.203 -27.266 -0.333 1 98.62 209 LEU A C 1
ATOM 1613 O O . LEU A 1 209 ? -9.992 -28.469 -0.176 1 98.62 209 LEU A O 1
ATOM 1617 N N . ARG A 1 210 ? -10.281 -26.672 -1.531 1 98.31 210 ARG A N 1
ATOM 1618 C CA . ARG A 1 210 ? -10.227 -27.531 -2.713 1 98.31 210 ARG A CA 1
ATOM 1619 C C . ARG A 1 210 ? -9.305 -26.938 -3.775 1 98.31 210 ARG A C 1
ATOM 1621 O O . ARG A 1 210 ? -9.242 -27.453 -4.898 1 98.31 210 ARG A O 1
ATOM 1628 N N . SER A 1 211 ? -8.641 -25.875 -3.455 1 98.69 211 SER A N 1
ATOM 1629 C CA . SER A 1 211 ? -7.688 -25.234 -4.355 1 98.69 211 SER A CA 1
ATOM 1630 C C . SER A 1 211 ? -6.539 -24.594 -3.578 1 98.69 211 SER A C 1
ATOM 1632 O O . SER A 1 211 ? -6.66 -24.328 -2.379 1 98.69 211 SER A O 1
ATOM 1634 N N . PHE A 1 212 ? -5.414 -24.438 -4.227 1 98.81 212 PHE A N 1
ATOM 1635 C CA . PHE A 1 212 ? -4.305 -23.734 -3.602 1 98.81 212 PHE A CA 1
ATOM 1636 C C . PHE A 1 212 ? -3.451 -23.031 -4.648 1 98.81 212 PHE A C 1
ATOM 1638 O O . PHE A 1 212 ? -3.486 -23.391 -5.828 1 98.81 212 PHE A O 1
ATOM 1645 N N . THR A 1 213 ? -2.818 -21.953 -4.254 1 98.81 213 THR A N 1
ATOM 1646 C CA . THR A 1 213 ? -1.835 -21.266 -5.082 1 98.81 213 THR A CA 1
ATOM 1647 C C . THR A 1 213 ? -0.428 -21.781 -4.793 1 98.81 213 THR A C 1
ATOM 1649 O O . THR A 1 213 ? -0.169 -22.312 -3.717 1 98.81 213 THR A O 1
ATOM 1652 N N . SER A 1 214 ? 0.44 -21.547 -5.746 1 98.69 214 SER A N 1
ATOM 1653 C CA . SER A 1 214 ? 1.827 -21.922 -5.512 1 98.69 214 SER A CA 1
ATOM 1654 C C . SER A 1 214 ? 2.787 -21.062 -6.324 1 98.69 214 SER A C 1
ATOM 1656 O O . SER A 1 214 ? 2.545 -20.797 -7.504 1 98.69 214 SER A O 1
ATOM 1658 N N . GLY A 1 215 ? 3.818 -20.562 -5.668 1 98.62 215 GLY A N 1
ATOM 1659 C CA . GLY A 1 215 ? 4.961 -20.016 -6.375 1 98.62 215 GLY A CA 1
ATOM 1660 C C . GLY A 1 215 ? 5.918 -21.062 -6.891 1 98.62 215 GLY A C 1
ATOM 1661 O O . GLY A 1 215 ? 6.355 -21.016 -8.039 1 98.62 215 GLY A O 1
ATOM 1662 N N . SER A 1 216 ? 6.18 -22.109 -6.125 1 98.69 216 SER A N 1
ATOM 1663 C CA . SER A 1 216 ? 7.152 -23.141 -6.445 1 98.69 216 SER A CA 1
ATOM 1664 C C . SER A 1 216 ? 6.727 -23.938 -7.676 1 98.69 216 SER A C 1
ATOM 1666 O O . SER A 1 216 ? 7.551 -24.609 -8.305 1 98.69 216 SER A O 1
ATOM 1668 N N . VAL A 1 217 ? 5.449 -23.875 -7.988 1 98.81 217 VAL A N 1
ATOM 1669 C CA . VAL A 1 217 ? 4.91 -24.516 -9.188 1 98.81 217 VAL A CA 1
ATOM 1670 C C . VAL A 1 217 ? 5.609 -23.953 -10.43 1 98.81 217 VAL A C 1
ATOM 1672 O O . VAL A 1 217 ? 5.672 -24.609 -11.461 1 98.81 217 VAL A O 1
ATOM 1675 N N . CYS A 1 218 ? 6.227 -22.766 -10.359 1 98.88 218 CYS A N 1
ATOM 1676 C CA . CYS A 1 218 ? 6.914 -22.141 -11.477 1 98.88 218 CYS A CA 1
ATOM 1677 C C . CYS A 1 218 ? 8.211 -22.875 -11.805 1 98.88 218 CYS A C 1
ATOM 1679 O O . CYS A 1 218 ? 8.742 -22.734 -12.906 1 98.88 218 CYS A O 1
ATOM 1681 N N . VAL A 1 219 ? 8.68 -23.625 -10.812 1 98.88 219 VAL A N 1
ATOM 1682 C CA . VAL A 1 219 ? 9.852 -24.453 -11.031 1 98.88 219 VAL A CA 1
ATOM 1683 C C . VAL A 1 219 ? 9.422 -25.859 -11.445 1 98.88 219 VAL A C 1
ATOM 1685 O O . VAL A 1 219 ? 9.945 -26.422 -12.414 1 98.88 219 VAL A O 1
ATOM 1688 N N . ALA A 1 220 ? 8.422 -26.406 -10.758 1 98.81 220 ALA A N 1
ATOM 1689 C CA . ALA A 1 220 ? 8.016 -27.797 -10.969 1 98.81 220 ALA A CA 1
ATOM 1690 C C . ALA A 1 220 ? 6.496 -27.906 -11.062 1 98.81 220 ALA A C 1
ATOM 1692 O O . ALA A 1 220 ? 5.832 -28.297 -10.102 1 98.81 220 ALA A O 1
ATOM 1693 N N . PRO A 1 221 ? 5.961 -27.688 -12.242 1 98.81 221 PRO A N 1
ATOM 1694 C CA . PRO A 1 221 ? 4.504 -27.656 -12.375 1 98.81 221 PRO A CA 1
ATOM 1695 C C . PRO A 1 221 ? 3.875 -29.047 -12.375 1 98.81 221 PRO A C 1
ATOM 1697 O O . PRO A 1 221 ? 2.762 -29.219 -11.867 1 98.81 221 PRO A O 1
ATOM 1700 N N . ARG A 1 222 ? 4.48 -30.125 -12.844 1 98.69 222 ARG A N 1
ATOM 1701 C CA . ARG A 1 222 ? 3.895 -31.453 -12.922 1 98.69 222 ARG A CA 1
ATOM 1702 C C . ARG A 1 222 ? 3.652 -32.031 -11.531 1 98.69 222 ARG A C 1
ATOM 1704 O O . ARG A 1 222 ? 2.582 -32.594 -11.258 1 98.69 222 ARG A O 1
ATOM 1711 N N . GLY A 1 223 ? 4.688 -31.891 -10.719 1 98.56 223 GLY A N 1
ATOM 1712 C CA . GLY A 1 223 ? 4.547 -32.375 -9.359 1 98.56 223 GLY A CA 1
ATOM 1713 C C . GLY A 1 223 ? 3.457 -31.656 -8.586 1 98.56 223 GLY A C 1
ATOM 1714 O O . GLY A 1 223 ? 2.709 -32.281 -7.828 1 98.56 223 GLY A O 1
ATOM 1715 N N . SER A 1 224 ? 3.371 -30.391 -8.719 1 98.69 224 SER A N 1
ATOM 1716 C CA . SER A 1 224 ? 2.346 -29.625 -8.016 1 98.69 224 SER A CA 1
ATOM 1717 C C . SER A 1 224 ? 0.949 -30 -8.508 1 98.69 224 SER A C 1
ATOM 1719 O O . SER A 1 224 ? 0.011 -30.078 -7.711 1 98.69 224 SER A O 1
ATOM 1721 N N . MET A 1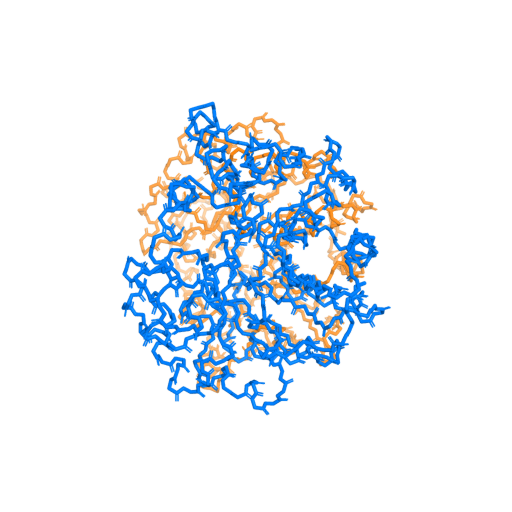 225 ? 0.788 -30.172 -9.82 1 98.69 225 MET A N 1
ATOM 1722 C CA . MET A 1 225 ? -0.481 -30.656 -10.367 1 98.69 225 MET A CA 1
ATOM 1723 C C . MET A 1 225 ? -0.824 -32.031 -9.812 1 98.69 225 MET A C 1
ATOM 1725 O O . MET A 1 225 ? -1.979 -32.312 -9.477 1 98.69 225 MET A O 1
ATOM 1729 N N . ARG A 1 226 ? 0.175 -32.875 -9.719 1 98.69 226 ARG A N 1
ATOM 1730 C CA . ARG A 1 226 ? -0.027 -34.188 -9.117 1 98.69 226 ARG A CA 1
ATOM 1731 C C . ARG A 1 226 ? -0.481 -34.094 -7.668 1 98.69 226 ARG A C 1
ATOM 1733 O O . ARG A 1 226 ? -1.377 -34.812 -7.234 1 98.69 226 ARG A O 1
ATOM 1740 N N . LEU A 1 227 ? 0.141 -33.156 -6.957 1 98.81 227 LEU A N 1
ATOM 1741 C CA . LEU A 1 227 ? -0.267 -32.938 -5.578 1 98.81 227 LEU A CA 1
ATOM 1742 C C . LEU A 1 227 ? -1.742 -32.531 -5.504 1 98.81 227 LEU A C 1
ATOM 1744 O O . LEU A 1 227 ? -2.49 -33.094 -4.695 1 98.81 227 LEU A O 1
ATOM 1748 N N . LEU A 1 228 ? -2.139 -31.656 -6.363 1 98.81 228 LEU A N 1
ATOM 1749 C CA . LEU A 1 228 ? -3.533 -31.219 -6.387 1 98.81 228 LEU A CA 1
ATOM 1750 C C . LEU A 1 228 ? -4.461 -32.406 -6.641 1 98.81 228 LEU A C 1
ATOM 1752 O O . LEU A 1 228 ? -5.469 -32.562 -5.949 1 98.81 228 LEU A O 1
ATOM 1756 N N . HIS A 1 229 ? -4.109 -33.281 -7.598 1 98.62 229 HIS A N 1
ATOM 1757 C CA . HIS A 1 229 ? -4.922 -34.438 -7.934 1 98.62 229 HIS A CA 1
ATOM 1758 C C . HIS A 1 229 ? -5.047 -35.375 -6.75 1 98.62 229 HIS A C 1
ATOM 1760 O O . HIS A 1 229 ? -6.148 -35.844 -6.422 1 98.62 229 HIS A O 1
ATOM 1766 N N . LEU A 1 230 ? -3.947 -35.625 -6.105 1 98.81 230 LEU A N 1
ATOM 1767 C CA . LEU A 1 230 ? -3.934 -36.531 -4.957 1 98.81 230 LEU A CA 1
ATOM 1768 C C . LEU A 1 230 ? -4.781 -35.969 -3.82 1 98.81 230 LEU A C 1
ATOM 1770 O O . LEU A 1 230 ? -5.484 -36.719 -3.135 1 98.81 230 LEU A O 1
ATOM 1774 N N . LEU A 1 231 ? -4.738 -34.656 -3.609 1 98.81 231 LEU A N 1
ATOM 1775 C CA . LEU A 1 231 ? -5.539 -34.031 -2.574 1 98.81 231 LEU A CA 1
ATOM 1776 C C . LEU A 1 231 ? -7.027 -34.188 -2.863 1 98.81 231 LEU A C 1
ATOM 1778 O O . LEU A 1 231 ? -7.816 -34.469 -1.961 1 98.81 231 LEU A O 1
ATOM 1782 N N . HIS A 1 232 ? -7.395 -34.031 -4.102 1 98.56 232 HIS A N 1
ATOM 1783 C CA . HIS A 1 232 ? -8.789 -34.188 -4.484 1 98.56 232 HIS A CA 1
ATOM 1784 C C . HIS A 1 232 ? -9.266 -35.625 -4.297 1 98.56 232 HIS A C 1
ATOM 1786 O O . HIS A 1 232 ? -10.438 -35.875 -3.998 1 98.56 232 HIS A O 1
ATOM 1792 N N . GLN A 1 233 ? -8.328 -36.531 -4.395 1 98.44 233 GLN A N 1
ATOM 1793 C CA . GLN A 1 233 ? -8.641 -37.938 -4.223 1 98.44 233 GLN A CA 1
ATOM 1794 C C . GLN A 1 233 ? -8.625 -38.344 -2.75 1 98.44 233 GLN A C 1
ATOM 1796 O O . GLN A 1 233 ? -9.008 -39.469 -2.398 1 98.44 233 GLN A O 1
ATOM 1801 N N . GLY A 1 234 ? -8.094 -37.469 -1.91 1 98.25 234 GLY A N 1
ATOM 1802 C CA . GLY A 1 234 ? -7.992 -37.781 -0.491 1 98.25 234 GLY A CA 1
ATOM 1803 C C . GLY A 1 234 ? -6.832 -38.688 -0.156 1 98.25 234 GLY A C 1
ATOM 1804 O O . GLY A 1 234 ? -6.809 -39.312 0.916 1 98.25 234 GLY A O 1
ATOM 1805 N N . ASP A 1 235 ? -5.945 -38.906 -1.112 1 98.5 235 ASP A N 1
ATOM 1806 C CA . ASP A 1 235 ? -4.75 -39.688 -0.859 1 98.5 235 ASP A CA 1
ATOM 1807 C C . ASP A 1 235 ? -3.652 -38.844 -0.216 1 98.5 235 ASP A C 1
ATOM 1809 O O . ASP A 1 235 ? -2.646 -38.531 -0.856 1 98.5 235 ASP A O 1
ATOM 1813 N N . PHE A 1 236 ? -3.785 -38.594 1.028 1 98.31 236 PHE A N 1
ATOM 1814 C CA . PHE A 1 236 ? -2.936 -37.625 1.727 1 98.31 236 PHE A CA 1
ATOM 1815 C C . PHE A 1 236 ? -1.544 -38.219 1.957 1 98.31 236 PHE A C 1
ATOM 1817 O O . PHE A 1 236 ? -0.56 -37.469 2.016 1 98.31 236 PHE A O 1
ATOM 1824 N N . GLU A 1 237 ? -1.436 -39.5 2.072 1 98.19 237 GLU A N 1
ATOM 1825 C CA . GLU A 1 237 ? -0.12 -40.125 2.215 1 98.19 237 GLU A CA 1
ATOM 1826 C C . GLU A 1 237 ? 0.727 -39.906 0.963 1 98.19 237 GLU A C 1
ATOM 1828 O O . GLU A 1 237 ? 1.875 -39.469 1.051 1 98.19 237 GLU A O 1
ATOM 1833 N N . ALA A 1 238 ? 0.155 -40.219 -0.209 1 98.56 238 ALA A N 1
ATOM 1834 C CA . ALA A 1 238 ? 0.853 -39.969 -1.47 1 98.56 238 ALA A CA 1
ATOM 1835 C C . ALA A 1 238 ? 1.121 -38.5 -1.673 1 98.56 238 ALA A C 1
ATOM 1837 O O . ALA A 1 238 ? 2.17 -38.094 -2.197 1 98.56 238 ALA A O 1
ATOM 1838 N N . ALA A 1 239 ? 0.156 -37.719 -1.267 1 98.69 239 ALA A N 1
ATOM 1839 C CA . ALA A 1 239 ? 0.324 -36.25 -1.36 1 98.69 239 ALA A CA 1
ATOM 1840 C C . ALA A 1 239 ? 1.545 -35.781 -0.57 1 98.69 239 ALA A C 1
ATOM 1842 O O . ALA A 1 239 ? 2.309 -34.938 -1.035 1 98.69 239 ALA A O 1
ATOM 1843 N N . GLU A 1 240 ? 1.72 -36.344 0.602 1 98.5 240 GLU A N 1
ATOM 1844 C CA . GLU A 1 240 ? 2.859 -35.969 1.441 1 98.5 240 GLU A CA 1
ATOM 1845 C C . GLU A 1 240 ? 4.18 -36.312 0.75 1 98.5 240 GLU A C 1
ATOM 1847 O O . GLU A 1 240 ? 5.156 -35.562 0.879 1 98.5 240 GLU A O 1
ATOM 1852 N N . GLN A 1 241 ? 4.172 -37.375 0.064 1 98 241 GLN A N 1
ATOM 1853 C CA . GLN A 1 241 ? 5.379 -37.781 -0.652 1 98 241 GLN A CA 1
ATOM 1854 C C . GLN A 1 241 ? 5.715 -36.781 -1.761 1 98 241 GLN A C 1
ATOM 1856 O O . GLN A 1 241 ? 6.879 -36.406 -1.935 1 98 241 GLN A O 1
ATOM 1861 N N . VAL A 1 242 ? 4.73 -36.375 -2.475 1 98.31 242 VAL A N 1
ATOM 1862 C CA . VAL A 1 242 ? 4.934 -35.406 -3.541 1 98.31 242 VAL A CA 1
ATOM 1863 C C . VAL A 1 242 ? 5.344 -34.062 -2.939 1 98.31 242 VAL A C 1
ATOM 1865 O O . VAL A 1 242 ? 6.297 -33.438 -3.406 1 98.31 242 VAL A O 1
ATOM 1868 N N . ARG A 1 243 ? 4.672 -33.625 -1.859 1 98.44 243 ARG A N 1
ATOM 1869 C CA . ARG A 1 243 ? 4.93 -32.344 -1.226 1 98.44 243 ARG A CA 1
ATOM 1870 C C . ARG A 1 243 ? 6.359 -32.281 -0.701 1 98.44 243 ARG A C 1
ATOM 1872 O O . ARG A 1 243 ? 6.977 -31.203 -0.725 1 98.44 243 ARG A O 1
ATOM 1879 N N . ALA A 1 244 ? 6.887 -33.375 -0.274 1 98.31 244 ALA A N 1
ATOM 1880 C CA . ALA A 1 244 ? 8.227 -33.438 0.311 1 98.31 244 ALA A CA 1
ATOM 1881 C C . ALA A 1 244 ? 9.266 -32.844 -0.643 1 98.31 244 ALA A C 1
ATOM 1883 O O . ALA A 1 244 ? 10.234 -32.219 -0.208 1 98.31 244 ALA A O 1
ATOM 1884 N N . ALA A 1 245 ? 9.07 -33.031 -1.906 1 98.12 245 ALA A N 1
ATOM 1885 C CA . ALA A 1 245 ? 10.016 -32.531 -2.904 1 98.12 245 ALA A CA 1
ATOM 1886 C C . ALA A 1 245 ? 10.031 -31 -2.947 1 98.12 245 ALA A C 1
ATOM 1888 O O . ALA A 1 245 ? 11.008 -30.391 -3.393 1 98.12 245 ALA A O 1
ATOM 1889 N N . TYR A 1 246 ? 8.953 -30.359 -2.502 1 98.69 246 TYR A N 1
ATOM 1890 C CA . TYR A 1 246 ? 8.797 -28.906 -2.596 1 98.69 246 TYR A CA 1
ATOM 1891 C C . TYR A 1 246 ? 9.273 -28.219 -1.324 1 98.69 246 TYR A C 1
ATOM 1893 O O . TYR A 1 246 ? 9.547 -27.016 -1.325 1 98.69 246 TYR A O 1
ATOM 1901 N N . ILE A 1 247 ? 9.414 -28.906 -0.231 1 98.31 247 ILE A N 1
ATOM 1902 C CA . ILE A 1 247 ? 9.594 -28.344 1.104 1 98.31 247 ILE A CA 1
ATOM 1903 C C . ILE A 1 247 ? 10.953 -27.656 1.192 1 98.31 247 ILE A C 1
ATOM 1905 O O . ILE A 1 247 ? 11.07 -26.562 1.755 1 98.31 247 ILE A O 1
ATOM 1909 N N . PRO A 1 248 ? 12.039 -28.219 0.542 1 98.62 248 PRO A N 1
ATOM 1910 C CA . PRO A 1 248 ? 13.32 -27.516 0.628 1 98.62 248 PRO A CA 1
ATOM 1911 C C . PRO A 1 248 ? 13.258 -26.109 0.027 1 98.62 248 PRO A C 1
ATOM 1913 O O . PRO A 1 248 ? 13.805 -25.172 0.602 1 98.62 248 PRO A O 1
ATOM 1916 N N . LEU A 1 249 ? 12.617 -25.938 -1.12 1 98.75 249 LEU A N 1
ATOM 1917 C CA . LEU A 1 249 ? 12.477 -24.609 -1.7 1 98.75 249 LEU A CA 1
ATOM 1918 C C . LEU A 1 249 ? 11.555 -23.734 -0.855 1 98.75 249 LEU A C 1
ATOM 1920 O O . LEU A 1 249 ? 11.82 -22.547 -0.646 1 98.75 249 LEU A O 1
ATOM 1924 N N . GLU A 1 250 ? 10.477 -24.344 -0.359 1 98 250 GLU A N 1
ATOM 1925 C CA . GLU A 1 250 ? 9.562 -23.609 0.518 1 98 250 GLU A CA 1
ATOM 1926 C C . GLU A 1 250 ? 10.273 -23.156 1.786 1 98 250 GLU A C 1
ATOM 1928 O O . GLU A 1 250 ? 9.992 -22.062 2.299 1 98 250 GLU A O 1
ATOM 1933 N N . ASP A 1 251 ? 11.195 -23.953 2.291 1 98.12 251 ASP A N 1
ATOM 1934 C CA . ASP A 1 251 ? 12 -23.547 3.443 1 98.12 251 ASP A CA 1
ATOM 1935 C C . ASP A 1 251 ? 12.805 -22.281 3.139 1 98.12 251 ASP A C 1
ATOM 1937 O O . ASP A 1 251 ? 12.898 -21.391 3.975 1 98.12 251 ASP A O 1
ATOM 1941 N N . CYS A 1 252 ? 13.414 -22.25 1.972 1 98.5 252 CYS A N 1
ATOM 1942 C CA . CYS A 1 252 ? 14.156 -21.062 1.554 1 98.5 252 CYS A CA 1
ATOM 1943 C C . CYS A 1 252 ? 13.242 -19.859 1.44 1 98.5 252 CYS A C 1
ATOM 1945 O O . CYS A 1 252 ? 13.586 -18.766 1.901 1 98.5 252 CYS A O 1
ATOM 1947 N N . ARG A 1 253 ? 12.094 -20.047 0.873 1 97.56 253 ARG A N 1
ATOM 1948 C CA . ARG A 1 253 ? 11.148 -18.953 0.681 1 97.56 253 ARG A CA 1
ATOM 1949 C C . ARG A 1 253 ? 10.664 -18.406 2.02 1 97.56 253 ARG A C 1
ATOM 1951 O O . ARG A 1 253 ? 10.617 -17.188 2.217 1 97.56 253 ARG A O 1
ATOM 1958 N N . ASP A 1 254 ? 10.383 -19.25 2.945 1 95.69 254 ASP A N 1
ATOM 1959 C CA . ASP A 1 254 ? 9.914 -18.844 4.266 1 95.69 254 ASP A CA 1
ATOM 1960 C C . ASP A 1 254 ? 11.039 -18.203 5.07 1 95.69 254 ASP A C 1
ATOM 1962 O O . ASP A 1 254 ? 10.812 -17.219 5.789 1 95.69 254 ASP A O 1
ATOM 1966 N N . GLY A 1 255 ? 12.219 -18.719 4.914 1 95.88 255 GLY A N 1
ATOM 1967 C CA . GLY A 1 255 ? 13.336 -18.297 5.746 1 95.88 255 GLY A CA 1
ATOM 1968 C C . GLY A 1 255 ? 14.023 -17.047 5.238 1 95.88 255 GLY A C 1
ATOM 1969 O O . GLY A 1 255 ? 14.625 -16.297 6.02 1 95.88 255 GLY A O 1
ATOM 1970 N N . ILE A 1 256 ? 13.992 -16.781 3.916 1 96.56 256 ILE A N 1
ATOM 1971 C CA . ILE A 1 256 ? 14.695 -15.656 3.307 1 96.56 256 ILE A CA 1
ATOM 1972 C C . ILE A 1 256 ? 13.68 -14.625 2.816 1 96.56 256 ILE A C 1
ATOM 1974 O O . ILE A 1 256 ? 13.555 -13.547 3.398 1 96.56 256 ILE A O 1
ATOM 1978 N N . SER A 1 257 ? 12.906 -14.914 1.839 1 96.12 257 SER A N 1
ATOM 1979 C CA . SER A 1 257 ? 11.898 -14.062 1.217 1 96.12 257 SER A CA 1
ATOM 1980 C C . SER A 1 257 ? 11.133 -14.812 0.128 1 96.12 257 SER A C 1
ATOM 1982 O O . SER A 1 257 ? 11.727 -15.25 -0.862 1 96.12 257 SER A O 1
ATOM 1984 N N . PRO A 1 258 ? 9.844 -14.883 0.277 1 95.81 258 PRO A N 1
ATOM 1985 C CA . PRO A 1 258 ? 9.086 -15.617 -0.736 1 95.81 258 PRO A CA 1
ATOM 1986 C C . PRO A 1 258 ? 9.273 -15.055 -2.143 1 95.81 258 PRO A C 1
ATOM 1988 O O . PRO A 1 258 ? 9.453 -15.812 -3.098 1 95.81 258 PRO A O 1
ATOM 1991 N N . ILE A 1 259 ? 9.328 -13.75 -2.262 1 96.94 259 ILE A N 1
ATOM 1992 C CA . ILE A 1 259 ? 9.367 -13.086 -3.557 1 96.94 259 ILE A CA 1
ATOM 1993 C C . ILE A 1 259 ? 10.766 -13.195 -4.156 1 96.94 259 ILE A C 1
ATOM 1995 O O . ILE A 1 259 ? 10.93 -13.625 -5.301 1 96.94 259 ILE A O 1
ATOM 1999 N N . ARG A 1 260 ? 11.805 -12.898 -3.385 1 97.38 260 ARG A N 1
ATOM 2000 C CA . ARG A 1 260 ? 13.172 -12.844 -3.893 1 97.38 260 ARG A CA 1
ATOM 2001 C C . ARG A 1 260 ? 13.68 -14.242 -4.238 1 97.38 260 ARG A C 1
ATOM 2003 O O . ARG A 1 260 ? 14.328 -14.43 -5.27 1 97.38 260 ARG A O 1
ATOM 2010 N N . VAL A 1 261 ? 13.328 -15.164 -3.385 1 98.5 261 VAL A N 1
ATOM 2011 C CA . VAL A 1 261 ? 13.789 -16.531 -3.605 1 98.5 261 VAL A CA 1
ATOM 2012 C C . VAL A 1 261 ? 13.133 -17.094 -4.863 1 98.5 261 VAL A C 1
ATOM 2014 O O . VAL A 1 261 ? 13.805 -17.703 -5.703 1 98.5 261 VAL A O 1
ATOM 2017 N N . LEU A 1 262 ? 11.844 -16.938 -5.004 1 98.56 262 LEU A N 1
ATOM 2018 C CA . LEU A 1 262 ? 11.172 -17.516 -6.168 1 98.56 262 LEU A CA 1
ATOM 2019 C C . LEU A 1 262 ? 11.695 -16.875 -7.457 1 98.56 262 LEU A C 1
ATOM 2021 O O . LEU A 1 262 ? 11.922 -17.578 -8.445 1 98.56 262 LEU A O 1
ATOM 2025 N N . HIS A 1 263 ? 11.828 -15.539 -7.434 1 98.25 263 HIS A N 1
ATOM 2026 C CA . HIS A 1 263 ? 12.383 -14.844 -8.586 1 98.25 263 HIS A CA 1
ATOM 2027 C C . HIS A 1 263 ? 13.703 -15.461 -9.031 1 98.25 263 HIS A C 1
ATOM 2029 O O . HIS A 1 263 ? 13.867 -15.812 -10.203 1 98.25 263 HIS A O 1
ATOM 2035 N N . ASP A 1 264 ? 14.578 -15.656 -8.125 1 98.25 264 ASP A N 1
ATOM 2036 C CA . ASP A 1 264 ? 15.898 -16.203 -8.445 1 98.25 264 ASP A CA 1
ATOM 2037 C C . ASP A 1 264 ? 15.82 -17.688 -8.742 1 98.25 264 ASP A C 1
ATOM 2039 O O . ASP A 1 264 ? 16.562 -18.203 -9.586 1 98.25 264 ASP A O 1
ATOM 2043 N N . ALA A 1 265 ? 14.953 -18.422 -8.008 1 98.81 265 ALA A N 1
ATOM 2044 C CA . ALA A 1 265 ? 14.852 -19.875 -8.164 1 98.81 265 ALA A CA 1
ATOM 2045 C C . ALA A 1 265 ? 14.453 -20.234 -9.594 1 98.81 265 ALA A C 1
ATOM 2047 O O . ALA A 1 265 ? 14.93 -21.234 -10.141 1 98.81 265 ALA A O 1
ATOM 2048 N N . VAL A 1 266 ? 13.594 -19.469 -10.211 1 98.81 266 VAL A N 1
ATOM 2049 C CA . VAL A 1 266 ? 13.164 -19.734 -11.586 1 98.81 266 VAL A CA 1
ATOM 2050 C C . VAL A 1 266 ? 14.359 -19.641 -12.531 1 98.81 266 VAL A C 1
ATOM 2052 O O . VAL A 1 266 ? 14.523 -20.484 -13.414 1 98.81 266 VAL A O 1
ATOM 2055 N N . THR A 1 267 ? 15.195 -18.641 -12.312 1 98.69 267 THR A N 1
ATOM 2056 C CA . THR A 1 267 ? 16.406 -18.469 -13.109 1 98.69 267 THR A CA 1
ATOM 2057 C C . THR A 1 267 ? 17.422 -19.547 -12.789 1 98.69 267 THR A C 1
ATOM 2059 O O . THR A 1 267 ? 17.969 -20.188 -13.695 1 98.69 267 THR A O 1
ATOM 2062 N N . LEU A 1 268 ? 17.625 -19.828 -11.523 1 98.62 268 LEU A N 1
ATOM 2063 C CA . LEU A 1 268 ? 18.656 -20.75 -11.062 1 98.62 268 LEU A CA 1
ATOM 2064 C C . LEU A 1 268 ? 18.328 -22.188 -11.477 1 98.62 268 LEU A C 1
ATOM 2066 O O . LEU A 1 268 ? 19.234 -22.984 -11.742 1 98.62 268 LEU A O 1
ATOM 2070 N N . ALA A 1 269 ? 17.062 -22.516 -11.531 1 98.69 269 ALA A N 1
ATOM 2071 C CA . ALA A 1 269 ? 16.641 -23.844 -11.953 1 98.69 269 ALA A CA 1
ATOM 2072 C C . ALA A 1 269 ? 16.781 -24.016 -13.461 1 98.69 269 ALA A C 1
ATOM 2074 O O . ALA A 1 269 ? 16.766 -25.141 -13.969 1 98.69 269 ALA A O 1
ATOM 2075 N N . GLY A 1 270 ? 16.828 -22.844 -14.18 1 98.31 270 GLY A N 1
ATOM 2076 C CA . GLY A 1 270 ? 17.016 -22.906 -15.625 1 98.31 270 GLY A CA 1
ATOM 2077 C C . GLY A 1 270 ? 15.703 -22.828 -16.391 1 98.31 270 GLY A C 1
ATOM 2078 O O . GLY A 1 270 ? 15.641 -23.203 -17.562 1 98.31 270 GLY A O 1
ATOM 2079 N N . VAL A 1 271 ? 14.68 -22.391 -15.75 1 98.69 271 VAL A N 1
ATOM 2080 C CA . VAL A 1 271 ? 13.383 -22.297 -16.406 1 98.69 271 VAL A CA 1
ATOM 2081 C C . VAL A 1 271 ? 13.352 -21.062 -17.312 1 98.69 271 VAL A C 1
ATOM 2083 O O . VAL A 1 271 ? 12.938 -21.156 -18.469 1 98.69 271 VAL A O 1
ATOM 2086 N N . ALA A 1 272 ? 13.711 -19.938 -16.844 1 98.69 272 ALA A N 1
ATOM 2087 C CA . ALA A 1 272 ? 13.758 -18.672 -17.562 1 98.69 272 ALA A CA 1
ATOM 2088 C C . ALA A 1 272 ? 14.672 -17.672 -16.859 1 98.69 272 ALA A C 1
ATOM 2090 O O . ALA A 1 272 ? 14.883 -17.766 -15.641 1 98.69 272 ALA A O 1
ATOM 2091 N N . ASP A 1 273 ? 15.203 -16.703 -17.578 1 98.56 273 ASP A N 1
ATOM 2092 C CA . ASP A 1 273 ? 15.969 -15.609 -17 1 98.56 273 ASP A CA 1
ATOM 2093 C C . ASP A 1 273 ? 15.055 -14.477 -16.547 1 98.56 273 ASP A C 1
ATOM 2095 O O . ASP A 1 273 ? 14.586 -13.688 -17.375 1 98.56 273 ASP A O 1
ATOM 2099 N N . MET A 1 274 ? 14.891 -14.32 -15.25 1 98.25 274 MET A N 1
ATOM 2100 C CA . MET A 1 274 ? 13.914 -13.383 -14.711 1 98.25 274 MET A CA 1
ATOM 2101 C C . MET A 1 274 ? 14.469 -11.961 -14.703 1 98.25 274 MET A C 1
ATOM 2103 O O . MET A 1 274 ? 13.719 -11 -14.523 1 98.25 274 MET A O 1
ATOM 2107 N N . GLY A 1 275 ? 15.758 -11.797 -14.922 1 98 275 GLY A N 1
ATOM 2108 C CA . GLY A 1 275 ? 16.359 -10.469 -14.93 1 98 275 GLY A CA 1
ATOM 2109 C C . GLY A 1 275 ? 16.609 -9.93 -13.531 1 98 275 GLY A C 1
ATOM 2110 O O . GLY A 1 275 ? 16.766 -10.695 -12.578 1 98 275 GLY A O 1
ATOM 2111 N N . 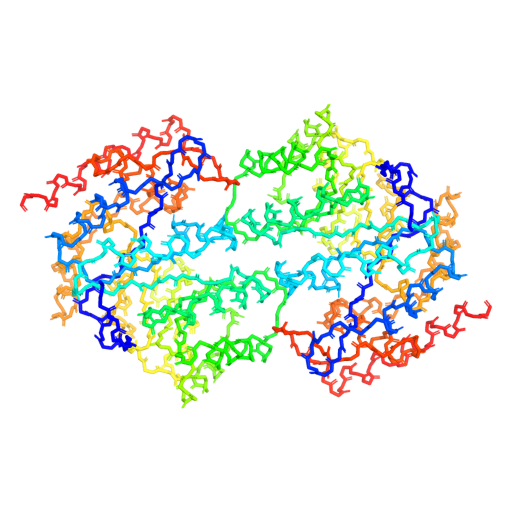PRO A 1 276 ? 16.766 -8.641 -13.383 1 96.44 276 PRO A N 1
ATOM 2112 C CA . PRO A 1 276 ? 17.078 -8.039 -12.078 1 96.44 276 PRO A CA 1
ATOM 2113 C C . PRO A 1 276 ? 15.914 -8.141 -11.094 1 96.44 276 PRO A C 1
ATOM 2115 O O . PRO A 1 276 ? 14.758 -8.242 -11.5 1 96.44 276 PRO A O 1
ATOM 2118 N N . MET A 1 277 ? 16.312 -8.102 -9.812 1 95 277 MET A N 1
ATOM 2119 C CA . MET A 1 277 ? 15.281 -7.941 -8.797 1 95 277 MET A CA 1
ATOM 2120 C C . MET A 1 277 ? 14.555 -6.613 -8.969 1 95 277 MET A C 1
ATOM 2122 O O . MET A 1 277 ? 15.164 -5.609 -9.336 1 95 277 MET A O 1
ATOM 2126 N N . LEU A 1 278 ? 13.312 -6.648 -8.68 1 91.5 278 LEU A N 1
ATOM 2127 C CA . LEU A 1 278 ? 12.453 -5.496 -8.906 1 91.5 278 LEU A CA 1
ATOM 2128 C C . LEU A 1 278 ? 12.703 -4.414 -7.859 1 91.5 278 LEU A C 1
ATOM 2130 O O . LEU A 1 278 ? 13.195 -4.703 -6.766 1 91.5 278 LEU A O 1
ATOM 2134 N N . PRO A 1 279 ? 12.305 -3.209 -8.203 1 89.94 279 PRO A N 1
ATOM 2135 C CA . PRO A 1 279 ? 12.594 -2.08 -7.312 1 89.94 279 PRO A CA 1
ATOM 2136 C C . PRO A 1 279 ? 12.023 -2.275 -5.91 1 89.94 279 PRO A C 1
ATOM 2138 O O . PRO A 1 279 ? 11.055 -3.021 -5.73 1 89.94 279 PRO A O 1
ATOM 2141 N N . LEU A 1 280 ? 12.648 -1.646 -4.863 1 94.94 280 LEU A N 1
ATOM 2142 C CA . LEU A 1 280 ? 12.359 -1.698 -3.436 1 94.94 280 LEU A CA 1
ATOM 2143 C C . LEU A 1 280 ? 12.867 -3.002 -2.828 1 94.94 280 LEU A C 1
ATOM 2145 O O . LEU A 1 280 ? 12.898 -3.15 -1.604 1 94.94 280 LEU A O 1
ATOM 2149 N N . LEU A 1 281 ? 13.188 -3.965 -3.676 1 96 281 LEU A N 1
ATOM 2150 C CA . LEU A 1 281 ? 13.812 -5.203 -3.227 1 96 281 LEU A CA 1
ATOM 2151 C C . LEU A 1 281 ? 15.266 -5.273 -3.674 1 96 281 LEU A C 1
ATOM 2153 O O . LEU A 1 281 ? 15.703 -4.48 -4.512 1 96 281 LEU A O 1
ATOM 2157 N N . SER A 1 282 ? 15.992 -6.16 -3.078 1 95.31 282 SER A N 1
ATOM 2158 C CA . SER A 1 282 ? 17.359 -6.449 -3.486 1 95.31 282 SER A CA 1
ATOM 2159 C C . SER A 1 282 ? 17.547 -7.93 -3.787 1 95.31 282 SER A C 1
ATOM 2161 O O . SER A 1 282 ? 16.812 -8.773 -3.268 1 95.31 282 SER A O 1
ATOM 2163 N N . GLY A 1 283 ? 18.484 -8.172 -4.602 1 94.56 283 GLY A N 1
ATOM 2164 C CA . GLY A 1 283 ? 18.781 -9.562 -4.918 1 94.56 283 GLY A CA 1
ATOM 2165 C C . GLY A 1 283 ? 19.266 -10.352 -3.715 1 94.56 283 GLY A C 1
ATOM 2166 O O . GLY A 1 283 ? 19.562 -9.781 -2.664 1 94.56 283 GLY A O 1
ATOM 2167 N N . LEU A 1 284 ? 19.234 -11.703 -3.914 1 97.38 284 LEU A N 1
ATOM 2168 C CA . LEU A 1 284 ? 19.797 -12.57 -2.881 1 97.38 284 LEU A CA 1
ATOM 2169 C C . LEU A 1 284 ? 21.281 -12.336 -2.713 1 97.38 284 LEU A C 1
ATOM 2171 O O . LEU A 1 284 ? 22 -12.125 -3.697 1 97.38 284 LEU A O 1
ATOM 2175 N N . ASP A 1 285 ? 21.688 -12.312 -1.49 1 96.31 285 ASP A N 1
ATOM 2176 C CA . ASP A 1 285 ? 23.141 -12.266 -1.31 1 96.31 285 ASP A CA 1
ATOM 2177 C C . ASP A 1 285 ? 23.781 -13.586 -1.728 1 96.31 285 ASP A C 1
ATOM 2179 O O . ASP A 1 285 ? 23.094 -14.57 -1.991 1 96.31 285 ASP A O 1
ATOM 2183 N N . PRO A 1 286 ? 25.109 -13.656 -1.822 1 97.31 286 PRO A N 1
ATOM 2184 C CA . PRO A 1 286 ? 25.797 -14.852 -2.314 1 97.31 286 PRO A CA 1
ATOM 2185 C C . PRO A 1 286 ? 25.5 -16.094 -1.469 1 97.31 286 PRO A C 1
ATOM 2187 O O . PRO A 1 286 ? 25.297 -17.188 -2.012 1 97.31 286 PRO A O 1
ATOM 2190 N N . ALA A 1 287 ? 25.453 -15.969 -0.203 1 98 287 ALA A N 1
ATOM 2191 C CA . ALA A 1 287 ? 25.188 -17.109 0.681 1 98 287 ALA A CA 1
ATOM 2192 C C . ALA A 1 287 ? 23.781 -17.656 0.452 1 98 287 ALA A C 1
ATOM 2194 O O . ALA A 1 287 ? 23.594 -18.875 0.392 1 98 287 ALA A O 1
ATOM 2195 N N . ASP A 1 288 ? 22.797 -16.781 0.362 1 98.12 288 ASP A N 1
ATOM 2196 C CA . ASP A 1 288 ? 21.422 -17.203 0.108 1 98.12 288 ASP A CA 1
ATOM 2197 C C . ASP A 1 288 ? 21.297 -17.828 -1.275 1 98.12 288 ASP A C 1
ATOM 2199 O O . ASP A 1 288 ? 20.578 -18.812 -1.446 1 98.12 288 ASP A O 1
ATOM 2203 N N . ARG A 1 289 ? 21.984 -17.297 -2.207 1 97.69 289 ARG A N 1
ATOM 2204 C CA . ARG A 1 289 ? 21.953 -17.859 -3.555 1 97.69 289 ARG A CA 1
ATOM 2205 C C . ARG A 1 289 ? 22.5 -19.281 -3.572 1 97.69 289 ARG A C 1
ATOM 2207 O O . ARG A 1 289 ? 21.969 -20.156 -4.266 1 97.69 289 ARG A O 1
ATOM 2214 N N . GLU A 1 290 ? 23.547 -19.5 -2.863 1 97.81 290 GLU A N 1
ATOM 2215 C CA . GLU A 1 290 ? 24.156 -20.828 -2.779 1 97.81 290 GLU A CA 1
ATOM 2216 C C . GLU A 1 290 ? 23.234 -21.828 -2.1 1 97.81 290 GLU A C 1
ATOM 2218 O O . GLU A 1 290 ? 23.281 -23.031 -2.391 1 97.81 290 GLU A O 1
ATOM 2223 N N . ARG A 1 291 ? 22.422 -21.312 -1.271 1 98.25 291 ARG A N 1
ATOM 2224 C CA . ARG A 1 291 ? 21.438 -22.141 -0.595 1 98.25 291 ARG A CA 1
ATOM 2225 C C . ARG A 1 291 ? 20.266 -22.469 -1.519 1 98.25 291 ARG A C 1
ATOM 2227 O O . ARG A 1 291 ? 19.797 -23.609 -1.56 1 98.25 291 ARG A O 1
ATOM 2234 N N . VAL A 1 292 ? 19.844 -21.531 -2.311 1 98.81 292 VAL A N 1
ATOM 2235 C CA . VAL A 1 292 ? 18.625 -21.641 -3.107 1 98.81 292 VAL A CA 1
ATOM 2236 C C . VAL A 1 292 ? 18.906 -22.438 -4.379 1 98.81 292 VAL A C 1
ATOM 2238 O O . VAL A 1 292 ? 18.078 -23.234 -4.809 1 98.81 292 VAL A O 1
ATOM 2241 N N . ALA A 1 293 ? 20.031 -22.344 -4.941 1 98.75 293 ALA A N 1
ATOM 2242 C CA . ALA A 1 293 ? 20.344 -22.891 -6.262 1 98.75 293 ALA A CA 1
ATOM 2243 C C . ALA A 1 293 ? 20.188 -24.406 -6.293 1 98.75 293 ALA A C 1
ATOM 2245 O O . ALA A 1 293 ? 19.438 -24.938 -7.117 1 98.75 293 ALA A O 1
ATOM 2246 N N . PRO A 1 294 ? 20.812 -25.156 -5.371 1 98.69 294 PRO A N 1
ATOM 2247 C CA . PRO A 1 294 ? 20.703 -26.609 -5.457 1 98.69 294 PRO A CA 1
ATOM 2248 C C . PRO A 1 294 ? 19.281 -27.109 -5.211 1 98.69 294 PRO A C 1
ATOM 2250 O O . PRO A 1 294 ? 18.875 -28.109 -5.801 1 98.69 294 PRO A O 1
ATOM 2253 N N . VAL A 1 295 ? 18.578 -26.422 -4.367 1 98.62 295 VAL A N 1
ATOM 2254 C CA . VAL A 1 295 ? 17.234 -26.891 -4.047 1 98.62 295 VAL A CA 1
ATOM 2255 C C . VAL A 1 295 ? 16.297 -26.625 -5.23 1 98.62 295 VAL A C 1
ATOM 2257 O O . VAL A 1 295 ? 15.414 -27.438 -5.516 1 98.62 295 VAL A O 1
ATOM 2260 N N . ALA A 1 296 ? 16.5 -25.531 -5.914 1 98.81 296 ALA A N 1
ATOM 2261 C CA . ALA A 1 296 ? 15.703 -25.219 -7.105 1 98.81 296 ALA A CA 1
ATOM 2262 C C . ALA A 1 296 ? 15.992 -26.219 -8.227 1 98.81 296 ALA A C 1
ATOM 2264 O O . ALA A 1 296 ? 15.07 -26.734 -8.867 1 98.81 296 ALA A O 1
ATOM 2265 N N . ARG A 1 297 ? 17.234 -26.531 -8.445 1 98.75 297 ARG A N 1
ATOM 2266 C CA . ARG A 1 297 ? 17.641 -27.469 -9.492 1 98.75 297 ARG A CA 1
ATOM 2267 C C . ARG A 1 297 ? 17.109 -28.875 -9.203 1 98.75 297 ARG A C 1
ATOM 2269 O O . ARG A 1 297 ? 16.656 -29.562 -10.117 1 98.75 297 ARG A O 1
ATOM 2276 N N . ALA A 1 298 ? 17.219 -29.234 -7.949 1 98.62 298 ALA A N 1
ATOM 2277 C CA . ALA A 1 298 ? 16.75 -30.562 -7.555 1 98.62 298 ALA A CA 1
ATOM 2278 C C . ALA A 1 298 ? 15.25 -30.703 -7.766 1 98.62 298 ALA A C 1
ATOM 2280 O O . ALA A 1 298 ? 14.766 -31.75 -8.195 1 98.62 298 ALA A O 1
ATOM 2281 N N . LEU A 1 299 ? 14.539 -29.672 -7.434 1 98.75 299 LEU A N 1
ATOM 2282 C CA . LEU A 1 299 ? 13.094 -29.688 -7.602 1 98.75 299 LEU A CA 1
ATOM 2283 C C . LEU A 1 299 ? 12.719 -29.844 -9.07 1 98.75 299 LEU A C 1
ATOM 2285 O O . LEU A 1 299 ? 11.867 -30.672 -9.414 1 98.75 299 LEU A O 1
ATOM 2289 N N . LEU A 1 300 ? 13.344 -29.078 -9.938 1 98.62 300 LEU A N 1
ATOM 2290 C CA . LEU A 1 300 ? 13.055 -29.188 -11.367 1 98.62 300 LEU A CA 1
ATOM 2291 C C . LEU A 1 300 ? 13.445 -30.562 -11.906 1 98.62 300 LEU A C 1
ATOM 2293 O O . LEU A 1 300 ? 12.703 -31.156 -12.688 1 98.62 300 LEU A O 1
ATOM 2297 N N . ALA A 1 301 ? 14.594 -31.078 -11.5 1 98 301 ALA A N 1
ATOM 2298 C CA . ALA A 1 301 ? 15.062 -32.375 -11.961 1 98 301 ALA A CA 1
ATOM 2299 C C . ALA A 1 301 ? 14.07 -33.469 -11.594 1 98 301 ALA A C 1
ATOM 2301 O O . ALA A 1 301 ? 13.805 -34.375 -12.398 1 98 301 ALA A O 1
ATOM 2302 N N . GLY A 1 302 ? 13.555 -33.375 -10.422 1 96.88 302 GLY A N 1
ATOM 2303 C CA . GLY A 1 302 ? 12.578 -34.344 -9.977 1 96.88 302 GLY A CA 1
ATOM 2304 C C . GLY A 1 302 ? 11.266 -34.281 -10.734 1 96.88 302 GLY A C 1
ATOM 2305 O O . GLY A 1 302 ? 10.555 -35.25 -10.859 1 96.88 302 GLY A O 1
ATOM 2306 N N . ASP A 1 303 ? 10.953 -33.125 -11.219 1 96.31 303 ASP A N 1
ATOM 2307 C CA . ASP A 1 303 ? 9.68 -32.875 -11.891 1 96.31 303 ASP A CA 1
ATOM 2308 C C . ASP A 1 303 ? 9.711 -33.406 -13.328 1 96.31 303 ASP A C 1
ATOM 2310 O O . ASP A 1 303 ? 8.656 -33.594 -13.945 1 96.31 303 ASP A O 1
ATOM 2314 N N . ARG A 1 304 ? 10.867 -33.688 -13.914 1 90.19 304 ARG A N 1
ATOM 2315 C CA . ARG A 1 304 ? 11.031 -34.156 -15.297 1 90.19 304 ARG A CA 1
ATOM 2316 C C . ARG A 1 304 ? 11.234 -35.656 -15.359 1 90.19 304 ARG A C 1
ATOM 2318 O O . ARG A 1 304 ? 11.336 -36.219 -16.453 1 90.19 304 ARG A O 1
ATOM 2325 N N . GLN A 1 305 ? 11.219 -36.281 -14.203 1 81.69 305 GLN A N 1
ATOM 2326 C CA . GLN A 1 305 ? 11.305 -37.719 -14.164 1 81.69 305 GLN A CA 1
ATOM 2327 C C . GLN A 1 305 ? 9.914 -38.375 -14.172 1 81.69 305 GLN A C 1
ATOM 2329 O O . GLN A 1 305 ? 8.953 -37.75 -13.703 1 81.69 305 GLN A O 1
ATOM 2334 N N . MET B 1 1 ? 1.967 29.5 -4.734 1 97 1 MET B N 1
ATOM 2335 C CA . MET B 1 1 ? 2.684 28.781 -3.689 1 97 1 MET B CA 1
ATOM 2336 C C . MET B 1 1 ? 4.176 29.094 -3.738 1 97 1 MET B C 1
ATOM 2338 O O . MET B 1 1 ? 4.68 29.594 -4.746 1 97 1 MET B O 1
ATOM 2342 N N . LYS B 1 2 ? 4.797 28.844 -2.592 1 96.44 2 LYS B N 1
ATOM 2343 C CA . LYS B 1 2 ? 6.258 28.922 -2.574 1 96.44 2 LYS B CA 1
ATOM 2344 C C . LYS B 1 2 ? 6.883 27.75 -3.328 1 96.44 2 LYS B C 1
ATOM 2346 O O . LYS B 1 2 ? 6.477 26.609 -3.141 1 96.44 2 LYS B O 1
ATOM 2351 N N . THR B 1 3 ? 7.891 27.984 -4.176 1 95.5 3 THR B N 1
ATOM 2352 C CA . THR B 1 3 ? 8.367 26.938 -5.074 1 95.5 3 THR B CA 1
ATOM 2353 C C . THR B 1 3 ? 9.844 26.641 -4.812 1 95.5 3 THR B C 1
ATOM 2355 O O . THR B 1 3 ? 10.398 25.688 -5.383 1 95.5 3 THR B O 1
ATOM 2358 N N . THR B 1 4 ? 10.516 27.422 -3.979 1 94.62 4 THR B N 1
ATOM 2359 C CA . THR B 1 4 ? 11.914 27.156 -3.662 1 94.62 4 THR B CA 1
ATOM 2360 C C . THR B 1 4 ? 12.055 25.812 -2.941 1 94.62 4 THR B C 1
ATOM 2362 O O . THR B 1 4 ? 11.156 25.406 -2.201 1 94.62 4 THR B O 1
ATOM 2365 N N . PRO B 1 5 ? 13.141 25.094 -3.17 1 91.94 5 PRO B N 1
ATOM 2366 C CA . PRO B 1 5 ? 13.344 23.844 -2.43 1 91.94 5 PRO B CA 1
ATOM 2367 C C . PRO B 1 5 ? 13.227 24.031 -0.919 1 91.94 5 PRO B C 1
ATOM 2369 O O . PRO B 1 5 ? 13.648 25.047 -0.382 1 91.94 5 PRO B O 1
ATOM 2372 N N . VAL B 1 6 ? 12.648 23.109 -0.364 1 94.69 6 VAL B N 1
ATOM 2373 C CA . VAL B 1 6 ? 12.461 23.188 1.081 1 94.69 6 VAL B CA 1
ATOM 2374 C C . VAL B 1 6 ? 13.672 22.562 1.789 1 94.69 6 VAL B C 1
ATOM 2376 O O . VAL B 1 6 ? 14.211 21.547 1.34 1 94.69 6 VAL B O 1
ATOM 2379 N N . THR B 1 7 ? 14.133 23.188 2.826 1 94.69 7 THR B N 1
ATOM 2380 C CA . THR B 1 7 ? 15.219 22.703 3.666 1 94.69 7 THR B CA 1
ATOM 2381 C C . THR B 1 7 ? 14.711 22.344 5.062 1 94.69 7 THR B C 1
ATOM 2383 O O . THR B 1 7 ? 13.602 22.734 5.438 1 94.69 7 THR B O 1
ATOM 2386 N N . PRO B 1 8 ? 15.523 21.609 5.793 1 95.5 8 PRO B N 1
ATOM 2387 C CA . PRO B 1 8 ? 15.141 21.328 7.18 1 95.5 8 PRO B CA 1
ATOM 2388 C C . PRO B 1 8 ? 14.883 22.594 7.984 1 95.5 8 PRO B C 1
ATOM 2390 O O . PRO B 1 8 ? 13.961 22.641 8.805 1 95.5 8 PRO B O 1
ATOM 2393 N N . ASP B 1 9 ? 15.602 23.656 7.711 1 95.56 9 ASP B N 1
ATOM 2394 C CA . ASP B 1 9 ? 15.422 24.922 8.422 1 95.56 9 ASP B CA 1
ATOM 2395 C C . ASP B 1 9 ? 14.094 25.578 8.039 1 95.56 9 ASP B C 1
ATOM 2397 O O . ASP B 1 9 ? 13.422 26.172 8.883 1 95.56 9 ASP B O 1
ATOM 2401 N N . ASP B 1 10 ? 13.766 25.438 6.824 1 96.69 10 ASP B N 1
ATOM 2402 C CA . ASP B 1 10 ? 12.5 25.984 6.355 1 96.69 10 ASP B CA 1
ATOM 2403 C C . ASP B 1 10 ? 11.32 25.328 7.07 1 96.69 10 ASP B C 1
ATOM 2405 O O . ASP B 1 10 ? 10.344 26 7.422 1 96.69 10 ASP B O 1
ATOM 2409 N N . LEU B 1 11 ? 11.438 24.047 7.344 1 96.88 11 LEU B N 1
ATOM 2410 C CA . LEU B 1 11 ? 10.352 23.266 7.93 1 96.88 11 LEU B CA 1
ATOM 2411 C C . LEU B 1 11 ? 10.203 23.578 9.414 1 96.88 11 LEU B C 1
ATOM 2413 O O . LEU B 1 11 ? 9.211 23.188 10.039 1 96.88 11 LEU B O 1
ATOM 2417 N N . GLN B 1 12 ? 11.094 24.406 9.977 1 97.69 12 GLN B N 1
ATOM 2418 C CA . GLN B 1 12 ? 11.023 24.766 11.391 1 97.69 12 GLN B CA 1
ATOM 2419 C C . GLN B 1 12 ? 10.234 26.062 11.586 1 97.69 12 GLN B C 1
ATOM 2421 O O . GLN B 1 12 ? 9.867 26.391 12.711 1 97.69 12 GLN B O 1
ATOM 2426 N N . ARG B 1 13 ? 9.961 26.719 10.5 1 96.12 13 ARG B N 1
ATOM 2427 C CA . ARG B 1 13 ? 9.406 28.078 10.594 1 96.12 13 ARG B CA 1
ATOM 2428 C C . ARG B 1 13 ? 7.918 28.031 10.914 1 96.12 13 ARG B C 1
ATOM 2430 O O . ARG B 1 13 ? 7.34 29.031 11.336 1 96.12 13 ARG B O 1
ATOM 2437 N N . SER B 1 14 ? 7.398 26.938 10.641 1 98.12 14 SER B N 1
ATOM 2438 C CA . SER B 1 14 ? 5.961 26.75 10.797 1 98.12 14 SER B CA 1
ATOM 2439 C C . SER B 1 14 ? 5.637 25.312 11.234 1 98.12 14 SER B C 1
ATOM 2441 O O . SER B 1 14 ? 6.371 24.391 10.914 1 98.12 14 SER B O 1
ATOM 2443 N N . VAL B 1 15 ? 4.535 25.281 12.039 1 98.75 15 VAL B N 1
ATOM 2444 C CA . VAL B 1 15 ? 3.941 23.953 12.125 1 98.75 15 VAL B CA 1
ATOM 2445 C C . VAL B 1 15 ? 3.605 23.453 10.719 1 98.75 15 VAL B C 1
ATOM 2447 O O . VAL B 1 15 ? 3.141 24.219 9.875 1 98.75 15 VAL B O 1
ATOM 2450 N N . ILE B 1 16 ? 3.883 22.188 10.453 1 98.88 16 ILE B N 1
ATOM 2451 C CA . ILE B 1 16 ? 3.537 21.594 9.164 1 98.88 16 ILE B CA 1
ATOM 2452 C C . ILE B 1 16 ? 2.152 20.953 9.25 1 98.88 16 ILE B C 1
ATOM 2454 O O . ILE B 1 16 ? 1.974 19.922 9.922 1 98.88 16 ILE B O 1
ATOM 2458 N N . ALA B 1 17 ? 1.228 21.547 8.633 1 98.88 17 ALA B N 1
ATOM 2459 C CA . ALA B 1 17 ? -0.147 21.062 8.703 1 98.88 17 ALA B CA 1
ATOM 2460 C C . ALA B 1 17 ? -0.341 19.844 7.805 1 98.88 17 ALA B C 1
ATOM 2462 O O . ALA B 1 17 ? 0.18 19.797 6.688 1 98.88 17 ALA B O 1
ATOM 2463 N N . VAL B 1 18 ? -1.055 18.859 8.281 1 98.56 18 VAL B N 1
ATOM 2464 C CA . VAL B 1 18 ? -1.431 17.672 7.512 1 98.56 18 VAL B CA 1
ATOM 2465 C C . VAL B 1 18 ? -2.951 17.594 7.402 1 98.56 18 VAL B C 1
ATOM 2467 O O . VAL B 1 18 ? -3.588 16.812 8.117 1 98.56 18 VAL B O 1
ATOM 2470 N N . GLN B 1 19 ? -3.521 18.281 6.52 1 97.81 19 GLN B N 1
ATOM 2471 C CA . GLN B 1 19 ? -4.965 18.469 6.434 1 97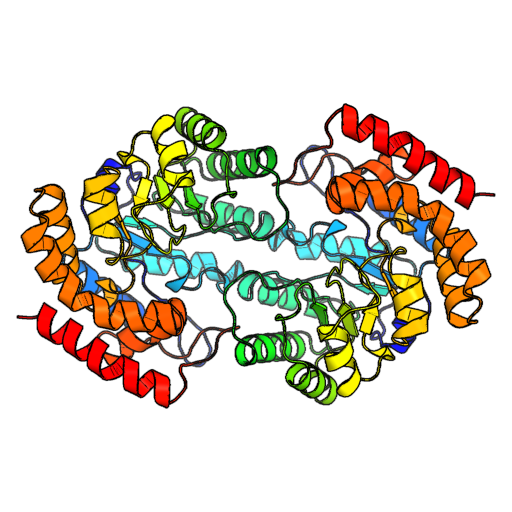.81 19 GLN B CA 1
ATOM 2472 C C . GLN B 1 19 ? -5.621 17.328 5.652 1 97.81 19 GLN B C 1
ATOM 2474 O O . GLN B 1 19 ? -4.957 16.641 4.875 1 97.81 19 GLN B O 1
ATOM 2479 N N . PRO B 1 20 ? -6.91 17.078 5.902 1 97.56 20 PRO B N 1
ATOM 2480 C CA . PRO B 1 20 ? -7.691 16.203 5.02 1 97.56 20 PRO B CA 1
ATOM 2481 C C . PRO B 1 20 ? -8.016 16.859 3.678 1 97.56 20 PRO B C 1
ATOM 2483 O O . PRO B 1 20 ? -7.723 18.031 3.477 1 97.56 20 PRO B O 1
ATOM 2486 N N . LEU B 1 21 ? -8.508 16.109 2.82 1 97.06 21 LEU B N 1
ATOM 2487 C CA . LEU B 1 21 ? -8.969 16.562 1.512 1 97.06 21 LEU B CA 1
ATOM 2488 C C . LEU B 1 21 ? -10.484 16.484 1.408 1 97.06 21 LEU B C 1
ATOM 2490 O O . LEU B 1 21 ? -11.078 15.422 1.654 1 97.06 21 LEU B O 1
ATOM 2494 N N . ALA B 1 22 ? -11.07 17.562 1.03 1 97.81 22 ALA B N 1
ATOM 2495 C CA . ALA B 1 22 ? -12.523 17.625 0.892 1 97.81 22 ALA B CA 1
ATOM 2496 C C . ALA B 1 22 ? -12.961 17.172 -0.499 1 97.81 22 ALA B C 1
ATOM 2498 O O . ALA B 1 22 ? -12.32 17.5 -1.498 1 97.81 22 ALA B O 1
ATOM 2499 N N . ARG B 1 23 ? -13.992 16.422 -0.477 1 97.25 23 ARG B N 1
ATOM 2500 C CA . ARG B 1 23 ? -14.578 15.961 -1.73 1 97.25 23 ARG B CA 1
ATOM 2501 C C . ARG B 1 23 ? -16.094 16.156 -1.735 1 97.25 23 ARG B C 1
ATOM 2503 O O . ARG B 1 23 ? -16.719 16.266 -0.676 1 97.25 23 ARG B O 1
ATOM 2510 N N . HIS B 1 24 ? -16.656 16.234 -2.99 1 97.88 24 HIS B N 1
ATOM 2511 C CA . HIS B 1 24 ? -18.109 16.234 -3.156 1 97.88 24 HIS B CA 1
ATOM 2512 C C . HIS B 1 24 ? -18.688 14.836 -2.951 1 97.88 24 HIS B C 1
ATOM 2514 O O . HIS B 1 24 ? -17.938 13.859 -2.834 1 97.88 24 HIS B O 1
ATOM 2520 N N . ALA B 1 25 ? -19.984 14.75 -2.98 1 96.19 25 ALA B N 1
ATOM 2521 C CA . ALA B 1 25 ? -20.688 13.484 -2.777 1 96.19 25 ALA B CA 1
ATOM 2522 C C . ALA B 1 25 ? -20.297 12.461 -3.84 1 96.19 25 ALA B C 1
ATOM 2524 O O . ALA B 1 25 ? -20.281 11.258 -3.578 1 96.19 25 ALA B O 1
ATOM 2525 N N . ASP B 1 26 ? -19.953 12.93 -5.035 1 94.88 26 ASP B N 1
ATOM 2526 C CA . ASP B 1 26 ? -19.562 12.031 -6.121 1 94.88 26 ASP B CA 1
ATOM 2527 C C . ASP B 1 26 ? -18.062 11.758 -6.094 1 94.88 26 ASP B C 1
ATOM 2529 O O . ASP B 1 26 ? -17.516 11.203 -7.051 1 94.88 26 ASP B O 1
ATOM 2533 N N . LEU B 1 27 ? -17.266 12.242 -5.07 1 94.19 27 LEU B N 1
ATOM 2534 C CA . LEU B 1 27 ? -15.875 11.984 -4.742 1 94.19 27 LEU B CA 1
ATOM 2535 C C . LEU B 1 27 ? -14.945 12.836 -5.602 1 94.19 27 LEU B C 1
ATOM 2537 O O . LEU B 1 27 ? -13.727 12.672 -5.555 1 94.19 27 LEU B O 1
ATOM 2541 N N . THR B 1 28 ? -15.562 13.75 -6.395 1 95.56 28 THR B N 1
ATOM 2542 C CA . THR B 1 28 ? -14.703 14.734 -7.047 1 95.56 28 THR B CA 1
ATOM 2543 C C . THR B 1 28 ? -14.18 15.742 -6.031 1 95.56 28 THR B C 1
ATOM 2545 O O . THR B 1 28 ? -14.758 15.922 -4.961 1 95.56 28 THR B O 1
ATOM 2548 N N . LEU B 1 29 ? -13.102 16.359 -6.391 1 96.38 29 LEU B N 1
ATOM 2549 C CA . LEU B 1 29 ? -12.477 17.344 -5.512 1 96.38 29 LEU B CA 1
ATOM 2550 C C . LEU B 1 29 ? -13.438 18.5 -5.223 1 96.38 29 LEU B C 1
ATOM 2552 O O . LEU B 1 29 ? -14.133 18.969 -6.121 1 96.38 29 LEU B O 1
ATOM 2556 N N . ASN B 1 30 ? -13.492 18.953 -3.969 1 97.94 30 ASN B N 1
ATOM 2557 C CA . ASN B 1 30 ? -14.211 20.156 -3.551 1 97.94 30 ASN B CA 1
ATOM 2558 C C . ASN B 1 30 ? -13.258 21.328 -3.359 1 97.94 30 ASN B C 1
ATOM 2560 O O . ASN B 1 30 ? -12.75 21.547 -2.26 1 97.94 30 ASN B O 1
ATOM 2564 N N . PRO B 1 31 ? -13.086 22.094 -4.395 1 97.81 31 PRO B N 1
ATOM 2565 C CA . PRO B 1 31 ? -12.086 23.156 -4.324 1 97.81 31 PRO B CA 1
ATOM 2566 C C . PRO B 1 31 ? -12.422 24.203 -3.26 1 97.81 31 PRO B C 1
ATOM 2568 O O . PRO B 1 31 ? -11.531 24.672 -2.553 1 97.81 31 PRO B O 1
ATOM 2571 N N . ALA B 1 32 ? -13.648 24.562 -3.113 1 98.19 32 ALA B N 1
ATOM 2572 C CA . ALA B 1 32 ? -14.039 25.609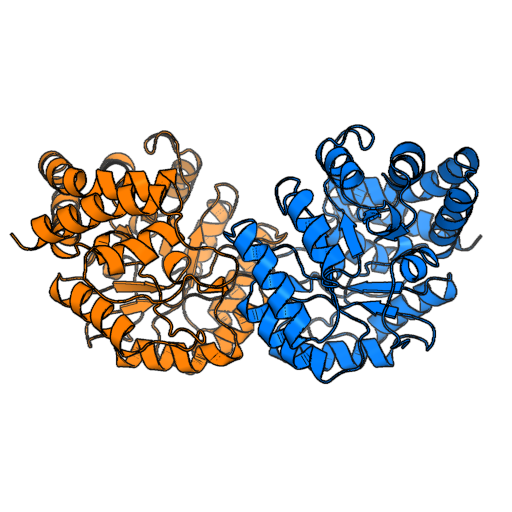 -2.18 1 98.19 32 ALA B CA 1
ATOM 2573 C C . ALA B 1 32 ? -13.719 25.219 -0.742 1 98.19 32 ALA B C 1
ATOM 2575 O O . ALA B 1 32 ? -13.148 26.016 0.01 1 98.19 32 ALA B O 1
ATOM 2576 N N . ALA B 1 33 ? -14.062 24.031 -0.381 1 98.62 33 ALA B N 1
ATOM 2577 C CA . ALA B 1 33 ? -13.82 23.578 0.981 1 98.62 33 ALA B CA 1
ATOM 2578 C C . ALA B 1 33 ? -12.32 23.438 1.254 1 98.62 33 ALA B C 1
ATOM 2580 O O . ALA B 1 33 ? -11.852 23.797 2.336 1 98.62 33 ALA B O 1
ATOM 2581 N N . ASN B 1 34 ? -11.594 22.922 0.344 1 98.56 34 ASN B N 1
ATOM 2582 C CA . ASN B 1 34 ? -10.156 22.781 0.507 1 98.56 34 ASN B CA 1
ATOM 2583 C C . ASN B 1 34 ? -9.469 24.141 0.605 1 98.56 34 ASN B C 1
ATOM 2585 O O . ASN B 1 34 ? -8.539 24.312 1.392 1 98.56 34 ASN B O 1
ATOM 2589 N N . GLN B 1 35 ? -9.938 25.078 -0.177 1 98.19 35 GLN B N 1
ATOM 2590 C CA . GLN B 1 35 ? -9.406 26.422 -0.099 1 98.19 35 GLN B CA 1
ATOM 2591 C C . GLN B 1 35 ? -9.719 27.062 1.253 1 98.19 35 GLN B C 1
ATOM 2593 O O . GLN B 1 35 ? -8.891 27.797 1.803 1 98.19 35 GLN B O 1
ATOM 2598 N N . ALA B 1 36 ? -10.875 26.812 1.746 1 98.56 36 ALA B N 1
ATOM 2599 C CA . ALA B 1 36 ? -11.258 27.359 3.049 1 98.56 36 ALA B CA 1
ATOM 2600 C C . ALA B 1 36 ? -10.328 26.844 4.148 1 98.56 36 ALA B C 1
ATOM 2602 O O . ALA B 1 36 ? -9.922 27.609 5.023 1 98.56 36 ALA B O 1
ATOM 2603 N N . VAL B 1 37 ? -10 25.578 4.125 1 98.75 37 VAL B N 1
ATOM 2604 C CA . VAL B 1 37 ? -9.086 25.016 5.113 1 98.75 37 VAL B CA 1
ATOM 2605 C C . VAL B 1 37 ? -7.715 25.672 4.988 1 98.75 37 VAL B C 1
ATOM 2607 O O . VAL B 1 37 ? -7.109 26.062 5.992 1 98.75 37 VAL B O 1
ATOM 2610 N N . LEU B 1 38 ? -7.254 25.828 3.773 1 98.62 38 LEU B N 1
ATOM 2611 C CA . LEU B 1 38 ? -5.941 26.422 3.545 1 98.62 38 LEU B CA 1
ATOM 2612 C C . LEU B 1 38 ? -5.906 27.875 4.031 1 98.62 38 LEU B C 1
ATOM 2614 O O . LEU B 1 38 ? -4.941 28.281 4.676 1 98.62 38 LEU B O 1
ATOM 2618 N N . ARG B 1 39 ? -6.941 28.656 3.754 1 98.44 39 ARG B N 1
ATOM 2619 C CA . ARG B 1 39 ? -7.012 30.031 4.207 1 98.44 39 ARG B CA 1
ATOM 2620 C C . ARG B 1 39 ? -7.047 30.109 5.73 1 98.44 39 ARG B C 1
ATOM 2622 O O . ARG B 1 39 ? -6.406 30.984 6.328 1 98.44 39 ARG B O 1
ATOM 2629 N N . HIS B 1 40 ? -7.809 29.203 6.285 1 98.81 40 HIS B N 1
ATOM 2630 C CA . HIS B 1 40 ? -7.879 29.109 7.742 1 98.81 40 HIS B CA 1
ATOM 2631 C C . HIS B 1 40 ? -6.5 28.859 8.344 1 98.81 40 HIS B C 1
ATOM 2633 O O . HIS B 1 40 ? -6.117 29.516 9.312 1 98.81 40 HIS B O 1
ATOM 2639 N N . LEU B 1 41 ? -5.719 27.969 7.766 1 98.88 41 LEU B N 1
ATOM 2640 C CA . LEU B 1 41 ? -4.367 27.641 8.211 1 98.88 41 LEU B CA 1
ATOM 2641 C C . LEU B 1 41 ? -3.438 28.844 8.047 1 98.88 41 LEU B C 1
ATOM 2643 O O . LEU B 1 41 ? -2.74 29.219 8.992 1 98.88 41 LEU B O 1
ATOM 2647 N N . GLU B 1 42 ? -3.477 29.453 6.91 1 98.81 42 GLU B N 1
ATOM 2648 C CA . GLU B 1 42 ? -2.594 30.578 6.613 1 98.81 42 GLU B CA 1
ATOM 2649 C C . GLU B 1 42 ? -2.926 31.781 7.488 1 98.81 42 GLU B C 1
ATOM 2651 O O . GLU B 1 42 ? -2.025 32.5 7.934 1 98.81 42 GLU B O 1
ATOM 2656 N N . ALA B 1 43 ? -4.172 32 7.73 1 98.44 43 ALA B N 1
ATOM 2657 C CA . ALA B 1 43 ? -4.582 33.094 8.617 1 98.44 43 ALA B CA 1
ATOM 2658 C C . ALA B 1 43 ? -4.031 32.875 10.031 1 98.44 43 ALA B C 1
ATOM 2660 O O . ALA B 1 43 ? -3.771 33.844 10.75 1 98.44 43 ALA B O 1
ATOM 2661 N N . GLY B 1 44 ? -3.844 31.609 10.367 1 98.56 44 GLY B N 1
ATOM 2662 C CA . GLY B 1 44 ? -3.305 31.297 11.688 1 98.56 44 GLY B CA 1
ATOM 2663 C C . GLY B 1 44 ? -1.789 31.281 11.719 1 98.56 44 GLY B C 1
ATOM 2664 O O . GLY B 1 44 ? -1.189 31.016 12.766 1 98.56 44 GLY B O 1
ATOM 2665 N N . GLY B 1 45 ? -1.17 31.484 10.578 1 98.38 45 GLY B N 1
ATOM 2666 C CA . GLY B 1 45 ? 0.277 31.641 10.555 1 98.38 45 GLY B CA 1
ATOM 2667 C C . GLY B 1 45 ? 0.988 30.453 9.93 1 98.38 45 GLY B C 1
ATOM 2668 O O . GLY B 1 45 ? 2.209 30.469 9.766 1 98.38 45 GLY B O 1
ATOM 2669 N N . VAL B 1 46 ? 0.294 29.438 9.547 1 98.81 46 VAL B N 1
ATOM 2670 C CA . VAL B 1 46 ? 0.886 28.234 8.969 1 98.81 46 VAL B CA 1
ATOM 2671 C C . VAL B 1 46 ? 1.423 28.531 7.574 1 98.81 46 VAL B C 1
ATOM 2673 O O . VAL B 1 46 ? 0.77 29.234 6.789 1 98.81 46 VAL B O 1
ATOM 2676 N N . ARG B 1 47 ? 2.627 28.016 7.285 1 98.56 47 ARG B N 1
ATOM 2677 C CA . ARG B 1 47 ? 3.246 28.312 6 1 98.56 47 ARG B CA 1
ATOM 2678 C C . ARG B 1 47 ? 3.793 27.047 5.348 1 98.56 47 ARG B C 1
ATOM 2680 O O . ARG B 1 47 ? 4.527 27.109 4.359 1 98.56 47 ARG B O 1
ATOM 2687 N N . SER B 1 48 ? 3.572 25.859 5.891 1 98.5 48 SER B N 1
ATOM 2688 C CA . SER B 1 48 ? 3.898 24.562 5.32 1 98.5 48 SER B CA 1
ATOM 2689 C C . SER B 1 48 ? 2.732 23.594 5.465 1 98.5 48 SER B C 1
ATOM 2691 O O . SER B 1 48 ? 2.201 23.406 6.562 1 98.5 48 SER B O 1
ATOM 2693 N N . VAL B 1 49 ? 2.375 23.062 4.371 1 98.62 49 VAL B N 1
ATOM 2694 C CA . VAL B 1 49 ? 1.324 22.047 4.395 1 98.62 49 VAL B CA 1
ATOM 2695 C C . VAL B 1 49 ? 1.814 20.781 3.697 1 98.62 49 VAL B C 1
ATOM 2697 O O . VAL B 1 49 ? 2.498 20.859 2.674 1 98.62 49 VAL B O 1
ATOM 2700 N N . MET B 1 50 ? 1.56 19.688 4.324 1 98.31 50 MET B N 1
ATOM 2701 C CA . MET B 1 50 ? 1.969 18.375 3.826 1 98.31 50 MET B CA 1
ATOM 2702 C C . MET B 1 50 ? 0.761 17.453 3.637 1 98.31 50 MET B C 1
ATOM 2704 O O . MET B 1 50 ? 0.022 17.188 4.586 1 98.31 50 MET B O 1
ATOM 2708 N N . TYR B 1 51 ? 0.552 17.031 2.404 1 97.44 51 TYR B N 1
ATOM 2709 C CA . TYR B 1 51 ? -0.575 16.156 2.08 1 97.44 51 TYR B CA 1
ATOM 2710 C C . TYR B 1 51 ? -0.145 14.703 2.043 1 97.44 51 TYR B C 1
ATOM 2712 O O . TYR B 1 51 ? 0.744 14.328 1.274 1 97.44 51 TYR B O 1
ATOM 2720 N N . GLY B 1 52 ? -0.783 13.914 2.949 1 94.25 52 GLY B N 1
ATOM 2721 C CA . GLY B 1 52 ? -0.427 12.508 3.062 1 94.25 52 GLY B CA 1
ATOM 2722 C C . GLY B 1 52 ? -1.564 11.641 3.57 1 94.25 52 GLY B C 1
ATOM 2723 O O . GLY B 1 52 ? -2.635 11.594 2.961 1 94.25 52 GLY B O 1
ATOM 2724 N N . GLY B 1 53 ? -1.401 11.008 4.77 1 87.31 53 GLY B N 1
ATOM 2725 C CA . GLY B 1 53 ? -2.377 10.086 5.328 1 87.31 53 GLY B CA 1
ATOM 2726 C C . GLY B 1 53 ? -3.715 10.742 5.621 1 87.31 53 GLY B C 1
ATOM 2727 O O . GLY B 1 53 ? -4.766 10.203 5.262 1 87.31 53 GLY B O 1
ATOM 2728 N N . ASN B 1 54 ? -3.715 11.883 6.207 1 92.94 54 ASN B N 1
ATOM 2729 C CA . ASN B 1 54 ? -4.965 12.555 6.539 1 92.94 54 ASN B CA 1
ATOM 2730 C C . ASN B 1 54 ? -5.711 13 5.285 1 92.94 54 ASN B C 1
ATOM 2732 O O . ASN B 1 54 ? -6.945 12.984 5.254 1 92.94 54 ASN B O 1
ATOM 2736 N N . ALA B 1 55 ? -4.941 13.398 4.312 1 92.38 55 ALA B N 1
ATOM 2737 C CA . ALA B 1 55 ? -5.535 13.766 3.029 1 92.38 55 ALA B CA 1
ATOM 2738 C C . ALA B 1 55 ? -5.875 12.531 2.209 1 92.38 55 ALA B C 1
ATOM 2740 O O . ALA B 1 55 ? -6.5 12.633 1.148 1 92.38 55 ALA B O 1
ATOM 2741 N N . ASN B 1 56 ? -5.445 11.398 2.777 1 90.06 56 ASN B N 1
ATOM 2742 C CA . ASN B 1 56 ? -5.691 10.109 2.15 1 90.06 56 ASN B CA 1
ATOM 2743 C C . ASN B 1 56 ? -5.191 10.078 0.71 1 90.06 56 ASN B C 1
ATOM 2745 O O . ASN B 1 56 ? -5.93 9.695 -0.2 1 90.06 56 ASN B O 1
ATOM 2749 N N . PHE B 1 57 ? -3.967 10.492 0.521 1 92.06 57 PHE B N 1
ATOM 2750 C CA . PHE B 1 57 ? -3.352 10.453 -0.801 1 92.06 57 PHE B CA 1
ATOM 2751 C C . PHE B 1 57 ? -3.305 9.023 -1.331 1 92.06 57 PHE B C 1
ATOM 2753 O O . PHE B 1 57 ? -3.145 8.805 -2.533 1 92.06 57 PHE B O 1
ATOM 2760 N N . TYR B 1 58 ? -3.541 8.031 -0.527 1 89.69 58 TYR B N 1
ATOM 2761 C CA . TYR B 1 58 ? -3.676 6.645 -0.945 1 89.69 58 TYR B CA 1
ATOM 2762 C C . TYR B 1 58 ? -4.859 6.473 -1.891 1 89.69 58 TYR B C 1
ATOM 2764 O O . TYR B 1 58 ? -4.844 5.598 -2.762 1 89.69 58 TYR B O 1
ATOM 2772 N N . HIS B 1 59 ? -5.781 7.293 -1.748 1 90.69 59 HIS B N 1
ATOM 2773 C CA . HIS B 1 59 ? -7.027 7.145 -2.492 1 90.69 59 HIS B CA 1
ATOM 2774 C C . HIS B 1 59 ? -7 7.957 -3.781 1 90.69 59 HIS B C 1
ATOM 2776 O O . HIS B 1 59 ? -7.863 7.789 -4.648 1 90.69 59 HIS B O 1
ATOM 2782 N N . VAL B 1 60 ? -6 8.781 -3.867 1 94.75 60 VAL B N 1
ATOM 2783 C CA . VAL B 1 60 ? -5.902 9.625 -5.055 1 94.75 60 VAL B CA 1
ATOM 2784 C C . VAL B 1 60 ? -5.457 8.789 -6.25 1 94.75 60 VAL B C 1
ATOM 2786 O O . VAL B 1 60 ? -4.445 8.086 -6.18 1 94.75 60 VAL B O 1
ATOM 2789 N N . GLN B 1 61 ? -6.199 8.875 -7.301 1 96.81 61 GLN B N 1
ATOM 2790 C CA . GLN B 1 61 ? -5.832 8.195 -8.539 1 96.81 61 GLN B CA 1
ATOM 2791 C C . GLN B 1 61 ? -4.629 8.867 -9.195 1 96.81 61 GLN B C 1
ATOM 2793 O O . GLN B 1 61 ? -4.445 10.086 -9.07 1 96.81 61 GLN B O 1
ATOM 2798 N N . VAL B 1 62 ? -3.836 8.055 -9.898 1 98.19 62 VAL B N 1
ATOM 2799 C CA . VAL B 1 62 ? -2.793 8.656 -10.727 1 98.19 62 VAL B CA 1
ATOM 2800 C C . VAL B 1 62 ? -3.424 9.586 -11.758 1 98.19 62 VAL B C 1
ATOM 2802 O O . VAL B 1 62 ? -2.898 10.672 -12.023 1 98.19 62 VAL B O 1
ATOM 2805 N N . SER B 1 63 ? -4.574 9.258 -12.25 1 97.94 63 SER B N 1
ATOM 2806 C CA . SER B 1 63 ? -5.242 9.992 -13.312 1 97.94 63 SER B CA 1
ATOM 2807 C C . SER B 1 63 ? -5.742 11.344 -12.828 1 97.94 63 SER B C 1
ATOM 2809 O O . SER B 1 63 ? -5.992 12.25 -13.625 1 97.94 63 SER B O 1
ATOM 2811 N N . GLU B 1 64 ? -5.926 11.508 -11.555 1 97.69 64 GLU B N 1
ATOM 2812 C CA . GLU B 1 64 ? -6.422 12.797 -11.07 1 97.69 64 GLU B CA 1
ATOM 2813 C C . GLU B 1 64 ? -5.301 13.609 -10.422 1 97.69 64 GLU B C 1
ATOM 2815 O O . GLU B 1 64 ? -5.52 14.742 -9.992 1 97.69 64 GLU B O 1
ATOM 2820 N N . TYR B 1 65 ? -4.137 13.055 -10.352 1 98.31 65 TYR B N 1
ATOM 2821 C CA . TYR B 1 65 ? -3.035 13.602 -9.57 1 98.31 65 TYR B CA 1
ATOM 2822 C C . TYR B 1 65 ? -2.621 14.977 -10.094 1 98.31 65 TYR B C 1
ATOM 2824 O O . TYR B 1 65 ? -2.42 15.906 -9.32 1 98.31 65 TYR B O 1
ATOM 2832 N N . ALA B 1 66 ? -2.549 15.086 -11.398 1 98.31 66 ALA B N 1
ATOM 2833 C CA . ALA B 1 66 ? -2.141 16.344 -12 1 98.31 66 ALA B CA 1
ATOM 2834 C C . ALA B 1 66 ? -3.121 17.469 -11.648 1 98.31 66 ALA B C 1
ATOM 2836 O O . ALA B 1 66 ? -2.711 18.547 -11.242 1 98.31 66 ALA B O 1
ATOM 2837 N N . GLN B 1 67 ? -4.363 17.156 -11.805 1 97.75 67 GLN B N 1
ATOM 2838 C CA . GLN B 1 67 ? -5.398 18.141 -11.5 1 97.75 67 GLN B CA 1
ATOM 2839 C C . GLN B 1 67 ? -5.355 18.547 -10.031 1 97.75 67 GLN B C 1
ATOM 2841 O O . GLN B 1 67 ? -5.52 19.719 -9.695 1 97.75 67 GLN B O 1
ATOM 2846 N N . LEU B 1 68 ? -5.184 17.594 -9.188 1 97.5 68 LEU B N 1
ATOM 2847 C CA . LEU B 1 68 ? -5.094 17.844 -7.754 1 97.5 68 LEU B CA 1
ATOM 2848 C C . LEU B 1 68 ? -3.904 18.75 -7.43 1 97.5 68 LEU B C 1
ATOM 2850 O O . LEU B 1 68 ? -4.035 19.703 -6.672 1 97.5 68 LEU B O 1
ATOM 2854 N N . LEU B 1 69 ? -2.758 18.453 -8.023 1 98 69 LEU B N 1
ATOM 2855 C CA . LEU B 1 69 ? -1.553 19.234 -7.801 1 98 69 LEU B CA 1
ATOM 2856 C C . LEU B 1 69 ? -1.758 20.688 -8.25 1 98 69 LEU B C 1
ATOM 2858 O O . LEU B 1 69 ? -1.397 21.625 -7.539 1 98 69 LEU B O 1
ATOM 2862 N N . ASP B 1 70 ? -2.291 20.844 -9.414 1 98.44 70 ASP B N 1
ATOM 2863 C CA . ASP B 1 70 ? -2.533 22.188 -9.945 1 98.44 70 ASP B CA 1
ATOM 2864 C C . ASP B 1 70 ? -3.451 22.984 -9.031 1 98.44 70 ASP B C 1
ATOM 2866 O O . ASP B 1 70 ? -3.189 24.156 -8.75 1 98.44 70 ASP B O 1
ATOM 2870 N N . PHE B 1 71 ? -4.438 22.359 -8.594 1 98 71 PHE B N 1
ATOM 2871 C CA . PHE B 1 71 ? -5.355 23 -7.664 1 98 71 PHE B CA 1
ATOM 2872 C C . PHE B 1 71 ? -4.625 23.438 -6.395 1 98 71 PHE B C 1
ATOM 2874 O O . PHE B 1 71 ? -4.801 24.562 -5.93 1 98 71 PHE B O 1
ATOM 2881 N N . LEU B 1 72 ? -3.838 22.516 -5.781 1 97 72 LEU B N 1
ATOM 2882 C CA . LEU B 1 72 ? -3.131 22.812 -4.539 1 97 72 LEU B CA 1
ATOM 2883 C C . LEU B 1 72 ? -2.158 23.984 -4.738 1 97 72 LEU B C 1
ATOM 2885 O O . LEU B 1 72 ? -2.094 24.891 -3.906 1 97 72 LEU B O 1
ATOM 2889 N N . ALA B 1 73 ? -1.463 23.953 -5.812 1 97.81 73 ALA B N 1
ATOM 2890 C CA . ALA B 1 73 ? -0.489 25 -6.125 1 97.81 73 ALA B CA 1
ATOM 2891 C C . ALA B 1 73 ? -1.166 26.359 -6.262 1 97.81 73 ALA B C 1
ATOM 2893 O O . ALA B 1 73 ? -0.651 27.375 -5.777 1 97.81 73 ALA B O 1
ATOM 2894 N N . GLU B 1 74 ? -2.311 26.375 -6.863 1 97.62 74 GLU B N 1
ATOM 2895 C CA . GLU B 1 74 ? -3.035 27.625 -7.113 1 97.62 74 GLU B CA 1
ATOM 2896 C C . GLU B 1 74 ? -3.695 28.141 -5.844 1 97.62 74 GLU B C 1
ATOM 2898 O O . GLU B 1 74 ? -3.902 29.344 -5.691 1 97.62 74 GLU B O 1
ATOM 2903 N N . SER B 1 75 ? -3.973 27.281 -4.977 1 97.5 75 SER B N 1
ATOM 2904 C CA . SER B 1 75 ? -4.754 27.625 -3.791 1 97.5 75 SER B CA 1
ATOM 2905 C C . SER B 1 75 ? -3.865 28.188 -2.689 1 97.5 75 SER B C 1
ATOM 2907 O O . SER B 1 75 ? -4.32 28.984 -1.871 1 97.5 75 SER B O 1
ATOM 2909 N N . ALA B 1 76 ? -2.643 27.797 -2.611 1 98.19 76 ALA B N 1
ATOM 2910 C CA . ALA B 1 76 ? -1.744 28.188 -1.531 1 98.19 76 ALA B CA 1
ATOM 2911 C C . ALA B 1 76 ? -1.209 29.609 -1.756 1 98.19 76 ALA B C 1
ATOM 2913 O O . ALA B 1 76 ? -1.002 30.016 -2.896 1 98.19 76 ALA B O 1
ATOM 2914 N N . GLY B 1 77 ? -0.997 30.375 -0.691 1 97.81 77 GLY B N 1
ATOM 2915 C CA . GLY B 1 77 ? -0.376 31.688 -0.759 1 97.81 77 GLY B CA 1
ATOM 2916 C C . GLY B 1 77 ? 1.073 31.641 -1.206 1 97.81 77 GLY B C 1
ATOM 2917 O O . GLY B 1 77 ? 1.71 30.594 -1.155 1 97.81 77 GLY B O 1
ATOM 2918 N N . PRO B 1 78 ? 1.596 32.719 -1.586 1 96.94 78 PRO B N 1
ATOM 2919 C CA . PRO B 1 78 ? 2.939 32.781 -2.168 1 96.94 78 PRO B CA 1
ATOM 2920 C C . PRO B 1 78 ? 4.031 32.406 -1.166 1 96.94 78 PRO B C 1
ATOM 2922 O O . PRO B 1 78 ? 5.152 32.094 -1.563 1 96.94 78 PRO B O 1
ATOM 2925 N N . ASP B 1 79 ? 3.699 32.438 0.105 1 97.19 79 ASP B N 1
ATOM 2926 C CA . ASP B 1 79 ? 4.699 32.125 1.124 1 97.19 79 ASP B CA 1
ATOM 2927 C C . ASP B 1 79 ? 4.469 30.75 1.736 1 97.19 79 ASP B C 1
ATOM 2929 O O . ASP B 1 79 ? 5.082 30.391 2.746 1 97.19 79 ASP B O 1
ATOM 2933 N N . THR B 1 80 ? 3.598 30 1.189 1 98.38 80 THR B N 1
ATOM 2934 C CA . THR B 1 80 ? 3.236 28.703 1.738 1 98.38 80 THR B CA 1
ATOM 2935 C C . THR B 1 80 ? 3.812 27.578 0.886 1 98.38 80 THR B C 1
ATOM 2937 O O . THR B 1 80 ? 3.574 27.516 -0.323 1 98.38 80 THR B O 1
ATOM 2940 N N . TRP B 1 81 ? 4.652 26.672 1.512 1 98.44 81 TRP B N 1
ATOM 2941 C CA . TRP B 1 81 ? 5.098 25.453 0.842 1 98.44 81 TRP B CA 1
ATOM 2942 C C . TRP B 1 81 ? 4 24.391 0.857 1 98.44 81 TRP B C 1
ATOM 2944 O O . TRP B 1 81 ? 3.359 24.172 1.887 1 98.44 81 TRP B O 1
ATOM 2954 N N . VAL B 1 82 ? 3.777 23.828 -0.264 1 98.44 82 VAL B N 1
ATOM 2955 C CA . VAL B 1 82 ? 2.898 22.672 -0.388 1 98.44 82 VAL B CA 1
ATOM 2956 C C . VAL B 1 82 ? 3.721 21.422 -0.728 1 98.44 82 VAL B C 1
ATOM 2958 O O . VAL B 1 82 ? 4.426 21.406 -1.74 1 98.44 82 VAL B O 1
ATOM 2961 N N . LEU B 1 83 ? 3.646 20.438 0.13 1 98.19 83 LEU B N 1
ATOM 2962 C CA . LEU B 1 83 ? 4.332 19.172 -0.079 1 98.19 83 LEU B CA 1
ATOM 2963 C C . LEU B 1 83 ? 3.334 18.031 -0.315 1 98.19 83 LEU B C 1
ATOM 2965 O O . LEU B 1 83 ? 2.783 17.484 0.638 1 98.19 83 LEU B O 1
ATOM 2969 N N . PRO B 1 84 ? 3.143 17.688 -1.552 1 98.12 84 PRO B N 1
ATOM 2970 C CA . PRO B 1 84 ? 2.303 16.531 -1.816 1 98.12 84 PRO B CA 1
ATOM 2971 C C . PRO B 1 84 ? 3.004 15.211 -1.484 1 98.12 84 PRO B C 1
ATOM 2973 O O . PRO B 1 84 ? 4.133 15.219 -0.984 1 98.12 84 PRO B O 1
ATOM 2976 N N . SER B 1 85 ? 2.312 14.133 -1.64 1 97.88 85 SER B N 1
ATOM 2977 C CA . SER B 1 85 ? 2.936 12.836 -1.394 1 97.88 85 SER B CA 1
ATOM 2978 C C . SER B 1 85 ? 2.881 11.953 -2.635 1 97.88 85 SER B C 1
ATOM 2980 O O . SER B 1 85 ? 2.113 12.219 -3.562 1 97.88 85 SER B O 1
ATOM 2982 N N . ALA B 1 86 ? 3.674 10.992 -2.656 1 96.81 86 ALA B N 1
ATOM 2983 C CA . ALA B 1 86 ? 3.727 9.969 -3.695 1 96.81 86 ALA B CA 1
ATOM 2984 C C . ALA B 1 86 ? 3.834 8.57 -3.084 1 96.81 86 ALA B C 1
ATOM 2986 O O . ALA B 1 86 ? 4.398 8.406 -2 1 96.81 86 ALA B O 1
ATOM 2987 N N . GLY B 1 87 ? 3.375 7.551 -3.846 1 94.62 87 GLY B N 1
ATOM 2988 C CA . GLY B 1 87 ? 3.307 6.188 -3.344 1 94.62 87 GLY B CA 1
ATOM 2989 C C . GLY B 1 87 ? 1.886 5.707 -3.111 1 94.62 87 GLY B C 1
ATOM 2990 O O . GLY B 1 87 ? 0.939 6.258 -3.676 1 94.62 87 GLY B O 1
ATOM 2991 N N . PRO B 1 88 ? 1.74 4.535 -2.381 1 93.12 88 PRO B N 1
ATOM 2992 C CA . PRO B 1 88 ? 2.713 3.924 -1.473 1 93.12 88 PRO B CA 1
ATOM 2993 C C . PRO B 1 88 ? 3.49 2.781 -2.123 1 93.12 88 PRO B C 1
ATOM 2995 O O . PRO B 1 88 ? 4.117 1.98 -1.424 1 93.12 88 PRO B O 1
ATOM 2998 N N . ASP B 1 89 ? 3.373 2.547 -3.352 1 94 89 ASP B N 1
ATOM 2999 C CA . ASP B 1 89 ? 4.145 1.524 -4.051 1 94 89 ASP B CA 1
ATOM 3000 C C . ASP B 1 89 ? 5.008 2.141 -5.148 1 94 89 ASP B C 1
ATOM 3002 O O . ASP B 1 89 ? 4.781 3.281 -5.559 1 94 89 ASP B O 1
ATOM 3006 N N . TYR B 1 90 ? 5.977 1.408 -5.617 1 94.88 90 TYR B N 1
ATOM 3007 C CA . TYR B 1 90 ? 6.98 1.931 -6.539 1 94.88 90 TYR B CA 1
ATOM 3008 C C . TYR B 1 90 ? 6.332 2.418 -7.828 1 94.88 90 TYR B C 1
ATOM 3010 O O . TYR B 1 90 ? 6.676 3.488 -8.336 1 94.88 90 TYR B O 1
ATOM 3018 N N . GLY B 1 91 ? 5.453 1.577 -8.43 1 94.75 91 GLY B N 1
ATOM 3019 C CA . GLY B 1 91 ? 4.844 1.957 -9.695 1 94.75 91 GLY B CA 1
ATOM 3020 C C . GLY B 1 91 ? 4.082 3.266 -9.625 1 94.75 91 GLY B C 1
ATOM 3021 O O . GLY B 1 91 ? 4.277 4.152 -10.453 1 94.75 91 GLY B O 1
ATOM 3022 N N . LYS B 1 92 ? 3.207 3.387 -8.648 1 96.69 92 LYS B N 1
ATOM 3023 C CA . LYS B 1 92 ? 2.443 4.617 -8.461 1 96.69 92 LYS B CA 1
ATOM 3024 C C . LYS B 1 92 ? 3.363 5.793 -8.156 1 96.69 92 LYS B C 1
ATOM 3026 O O . LYS B 1 92 ? 3.16 6.895 -8.672 1 96.69 92 LYS B O 1
ATOM 3031 N N . LEU B 1 93 ? 4.344 5.551 -7.34 1 97 93 LEU B N 1
ATOM 3032 C CA . LEU B 1 93 ? 5.332 6.562 -6.992 1 97 93 LEU B CA 1
ATOM 3033 C C . LEU B 1 93 ? 5.996 7.129 -8.242 1 97 93 LEU B C 1
ATOM 3035 O O . LEU B 1 93 ? 6.109 8.352 -8.391 1 97 93 LEU B O 1
ATOM 3039 N N . MET B 1 94 ? 6.371 6.25 -9.109 1 97.38 94 MET B N 1
ATOM 3040 C CA . MET B 1 94 ? 7.105 6.695 -10.289 1 97.38 94 MET B CA 1
ATOM 3041 C C . MET B 1 94 ? 6.184 7.422 -11.258 1 97.38 94 MET B C 1
ATOM 3043 O O . MET B 1 94 ? 6.582 8.398 -11.891 1 97.38 94 MET B O 1
ATOM 3047 N N . ASP B 1 95 ? 4.93 6.953 -11.422 1 98.44 95 ASP B N 1
ATOM 3048 C CA . ASP B 1 95 ? 3.953 7.684 -12.227 1 98.44 95 ASP B CA 1
ATOM 3049 C C . ASP B 1 95 ? 3.723 9.086 -11.672 1 98.44 95 ASP B C 1
ATOM 3051 O O . ASP B 1 95 ? 3.715 10.062 -12.414 1 98.44 95 ASP B O 1
ATOM 3055 N N . GLN B 1 96 ? 3.572 9.195 -10.414 1 98.44 96 GLN B N 1
ATOM 3056 C CA . GLN B 1 96 ? 3.34 10.477 -9.758 1 98.44 96 GLN B CA 1
ATOM 3057 C C . GLN B 1 96 ? 4.562 11.383 -9.867 1 98.44 96 GLN B C 1
ATOM 3059 O O . GLN B 1 96 ? 4.426 12.594 -10.047 1 98.44 96 GLN B O 1
ATOM 3064 N N . THR B 1 97 ? 5.738 10.758 -9.773 1 98.5 97 THR B N 1
ATOM 3065 C CA . THR B 1 97 ? 6.98 11.516 -9.898 1 98.5 97 THR B CA 1
ATOM 3066 C C . THR B 1 97 ? 7.086 12.148 -11.281 1 98.5 97 THR B C 1
ATOM 3068 O O . THR B 1 97 ? 7.508 13.297 -11.414 1 98.5 97 THR B O 1
ATOM 3071 N N . ALA B 1 98 ? 6.699 11.398 -12.266 1 98.25 98 ALA B N 1
ATOM 3072 C CA . ALA B 1 98 ? 6.719 11.93 -13.625 1 98.25 98 ALA B CA 1
ATOM 3073 C C . ALA B 1 98 ? 5.809 13.148 -13.75 1 98.25 98 ALA B C 1
ATOM 3075 O O . ALA B 1 98 ? 6.141 14.117 -14.445 1 98.25 98 ALA B O 1
ATOM 3076 N N . ILE B 1 99 ? 4.703 13.133 -13.078 1 98.5 99 ILE B N 1
ATOM 3077 C CA . ILE B 1 99 ? 3.758 14.242 -13.086 1 98.5 99 ILE B CA 1
ATOM 3078 C C . ILE B 1 99 ? 4.324 15.406 -12.273 1 98.5 99 ILE B C 1
ATOM 3080 O O . ILE B 1 99 ? 4.312 16.547 -12.734 1 98.5 99 ILE B O 1
ATOM 3084 N N . LEU B 1 100 ? 4.879 15.109 -11.164 1 98.06 100 LEU B N 1
ATOM 3085 C CA . LEU B 1 100 ? 5.441 16.109 -10.266 1 98.06 100 LEU B CA 1
ATOM 3086 C C . LEU B 1 100 ? 6.578 16.875 -10.938 1 98.06 100 LEU B C 1
ATOM 3088 O O . LEU B 1 100 ? 6.711 18.078 -10.766 1 98.06 100 LEU B O 1
ATOM 3092 N N . ARG B 1 101 ? 7.344 16.172 -11.695 1 97.31 101 ARG B N 1
ATOM 3093 C CA . ARG B 1 101 ? 8.539 16.734 -12.32 1 97.31 101 ARG B CA 1
ATOM 3094 C C . ARG B 1 101 ? 8.172 17.875 -13.273 1 97.31 101 ARG B C 1
ATOM 3096 O O . ARG B 1 101 ? 8.984 18.766 -13.508 1 97.31 101 ARG B O 1
ATOM 3103 N N . THR B 1 102 ? 6.973 17.875 -13.789 1 97.69 102 THR B N 1
ATOM 3104 C CA . THR B 1 102 ? 6.547 18.891 -14.75 1 97.69 102 THR B CA 1
ATOM 3105 C C . THR B 1 102 ? 5.961 20.094 -14.031 1 97.69 102 THR B C 1
ATOM 3107 O O . THR B 1 102 ? 5.465 21.031 -14.672 1 97.69 102 THR B O 1
ATOM 3110 N N . ARG B 1 103 ? 6.031 20.125 -12.711 1 97.06 103 ARG B N 1
ATOM 3111 C CA . ARG B 1 103 ? 5.5 21.203 -11.875 1 97.06 103 ARG B CA 1
ATOM 3112 C C . ARG B 1 103 ? 6.57 21.75 -10.93 1 97.06 103 ARG B C 1
ATOM 3114 O O . ARG B 1 103 ? 7.629 21.141 -10.766 1 97.06 103 ARG B O 1
ATOM 3121 N N . ASP B 1 104 ? 6.234 22.797 -10.281 1 96.19 104 ASP B N 1
ATOM 3122 C CA . ASP B 1 104 ? 7.25 23.5 -9.5 1 96.19 104 ASP B CA 1
ATOM 3123 C C . ASP B 1 104 ? 7.105 23.219 -8.008 1 96.19 104 ASP B C 1
ATOM 3125 O O . ASP B 1 104 ? 7.324 24.094 -7.18 1 96.19 104 ASP B O 1
ATOM 3129 N N . PHE B 1 105 ? 6.695 22.062 -7.676 1 97.81 105 PHE B N 1
ATOM 3130 C CA . PHE B 1 105 ? 6.652 21.703 -6.262 1 97.81 105 PHE B CA 1
ATOM 3131 C C . PHE B 1 105 ? 8.055 21.547 -5.699 1 97.81 105 PHE B C 1
ATOM 3133 O O . PHE B 1 105 ? 8.953 21.062 -6.391 1 97.81 105 PHE B O 1
ATOM 3140 N N . PRO B 1 106 ? 8.281 21.953 -4.445 1 96.81 106 PRO B N 1
ATOM 3141 C CA . PRO B 1 106 ? 9.625 21.906 -3.875 1 96.81 106 PRO B CA 1
ATOM 3142 C C . PRO B 1 106 ? 10.156 20.484 -3.74 1 96.81 106 PRO B C 1
ATOM 3144 O O . PRO B 1 106 ? 11.359 20.25 -3.838 1 96.81 106 PRO B O 1
ATOM 3147 N N . THR B 1 107 ? 9.305 19.547 -3.41 1 96 107 THR B N 1
ATOM 3148 C CA . THR B 1 107 ? 9.547 18.109 -3.307 1 96 107 THR B CA 1
ATOM 3149 C C . THR B 1 107 ? 8.25 17.359 -3.027 1 96 107 THR B C 1
ATOM 3151 O O . THR B 1 107 ? 7.156 17.875 -3.279 1 96 107 THR B O 1
ATOM 3154 N N . ALA B 1 108 ? 8.359 16.125 -2.641 1 97.94 108 ALA B N 1
ATOM 3155 C CA . ALA B 1 108 ? 7.223 15.305 -2.223 1 97.94 108 ALA B CA 1
ATOM 3156 C C . ALA B 1 108 ? 7.602 14.383 -1.063 1 97.94 108 ALA B C 1
ATOM 3158 O O . ALA B 1 108 ? 8.781 14.102 -0.852 1 97.94 108 ALA B O 1
ATOM 3159 N N . MET B 1 109 ? 6.605 14.102 -0.335 1 98.25 109 MET B N 1
ATOM 3160 C CA . MET B 1 109 ? 6.785 13.102 0.711 1 98.25 109 MET B CA 1
ATOM 3161 C C . MET B 1 109 ? 6.5 11.703 0.178 1 98.25 109 MET B C 1
ATOM 3163 O O . MET B 1 109 ? 5.457 11.469 -0.44 1 98.25 109 MET B O 1
ATOM 3167 N N . LEU B 1 110 ? 7.422 10.836 0.4 1 97.88 110 LEU B N 1
ATOM 3168 C CA . LEU B 1 110 ? 7.18 9.438 0.075 1 97.88 110 LEU B CA 1
ATOM 3169 C C . LEU B 1 110 ? 6.359 8.758 1.168 1 97.88 110 LEU B C 1
ATOM 3171 O O . LEU B 1 110 ? 6.805 8.664 2.314 1 97.88 110 LEU B O 1
ATOM 3175 N N . LEU B 1 111 ? 5.199 8.289 0.781 1 96.56 111 LEU B N 1
ATOM 3176 C CA . LEU B 1 111 ? 4.379 7.527 1.718 1 96.56 111 LEU B CA 1
ATOM 3177 C C . LEU B 1 111 ? 5.078 6.234 2.129 1 96.56 111 LEU B C 1
ATOM 3179 O O . LEU B 1 111 ? 5.871 5.684 1.363 1 96.56 111 LEU B O 1
ATOM 3183 N N . PRO B 1 112 ? 4.762 5.777 3.33 1 94.56 112 PRO B N 1
ATOM 3184 C CA . PRO B 1 112 ? 5.395 4.516 3.734 1 94.56 112 PRO B CA 1
ATOM 3185 C C . PRO B 1 112 ? 5.039 3.355 2.807 1 94.56 112 PRO B C 1
ATOM 3187 O O . PRO B 1 112 ? 3.859 3.096 2.559 1 94.56 112 PRO B O 1
ATOM 3190 N N . MET B 1 113 ? 6.098 2.701 2.436 1 91.75 113 MET B N 1
ATOM 3191 C CA . MET B 1 113 ? 5.887 1.504 1.625 1 91.75 113 MET B CA 1
ATOM 3192 C C . MET B 1 113 ? 5.328 0.366 2.473 1 91.75 113 MET B C 1
ATOM 3194 O O . MET B 1 113 ? 5.734 0.182 3.621 1 91.75 113 MET B O 1
ATOM 3198 N N . SER B 1 114 ? 4.316 -0.259 1.94 1 78.19 114 SER B N 1
ATOM 3199 C CA . SER B 1 114 ? 3.621 -1.241 2.766 1 78.19 114 SER B CA 1
ATOM 3200 C C . SER B 1 114 ? 3.748 -2.643 2.182 1 78.19 114 SER B C 1
ATOM 3202 O O . SER B 1 114 ? 3.055 -3.566 2.613 1 78.19 114 SER B O 1
ATOM 3204 N N . PHE B 1 115 ? 4.566 -2.811 1.262 1 85.12 115 PHE B N 1
ATOM 3205 C CA . PHE B 1 115 ? 4.828 -4.105 0.647 1 85.12 115 PHE B CA 1
ATOM 3206 C C . PHE B 1 115 ? 6.262 -4.551 0.909 1 85.12 115 PHE B C 1
ATOM 3208 O O . PHE B 1 115 ? 7.086 -3.764 1.372 1 85.12 115 PHE B O 1
ATOM 3215 N N . PRO B 1 116 ? 6.418 -5.816 0.632 1 87.31 116 PRO B N 1
ATOM 3216 C CA . PRO B 1 116 ? 7.758 -6.293 0.982 1 87.31 116 PRO B CA 1
ATOM 3217 C C . PRO B 1 116 ? 8.867 -5.492 0.302 1 87.31 116 PRO B C 1
ATOM 3219 O O . PRO B 1 116 ? 8.773 -5.191 -0.891 1 87.31 116 PRO B O 1
ATOM 3222 N N . TYR B 1 117 ? 9.703 -5.07 1.08 1 94.31 117 TYR B N 1
ATOM 3223 C CA . TYR B 1 117 ? 10.891 -4.344 0.646 1 94.31 117 TYR B CA 1
ATOM 3224 C C . TYR B 1 117 ? 12.109 -4.75 1.463 1 94.31 117 TYR B C 1
ATOM 3226 O O . TYR B 1 117 ? 11.984 -5.449 2.473 1 94.31 117 TYR B O 1
ATOM 3234 N N . THR B 1 118 ? 13.312 -4.48 1.01 1 96.31 118 THR B N 1
ATOM 3235 C CA . THR B 1 118 ? 14.555 -4.578 1.766 1 96.31 118 THR B CA 1
ATOM 3236 C C . THR B 1 118 ? 15.125 -3.189 2.053 1 96.31 118 THR B C 1
ATOM 3238 O O . THR B 1 118 ? 14.758 -2.215 1.396 1 96.31 118 THR B O 1
ATOM 3241 N N . ASP B 1 119 ? 15.945 -3.098 3.094 1 97.62 119 ASP B N 1
ATOM 3242 C CA . ASP B 1 119 ? 16.609 -1.834 3.41 1 97.62 119 ASP B CA 1
ATOM 3243 C C . ASP B 1 119 ? 17.328 -1.267 2.186 1 97.62 119 ASP B C 1
ATOM 3245 O O . ASP B 1 119 ? 17.109 -0.107 1.819 1 97.62 119 ASP B O 1
ATOM 3249 N N . ALA B 1 120 ? 18.125 -2.102 1.486 1 97.5 120 ALA B N 1
ATOM 3250 C CA . ALA B 1 120 ? 18.859 -1.679 0.306 1 97.5 120 ALA B CA 1
ATOM 3251 C C . ALA B 1 120 ? 17.922 -1.321 -0.841 1 97.5 120 ALA B C 1
ATOM 3253 O O . ALA B 1 120 ? 18.172 -0.362 -1.576 1 97.5 120 ALA B O 1
ATOM 3254 N N . GLY B 1 121 ? 16.875 -2.086 -0.994 1 97.06 121 GLY B N 1
ATOM 3255 C CA . GLY B 1 121 ? 15.906 -1.826 -2.045 1 97.06 121 GLY B CA 1
ATOM 3256 C C . GLY B 1 121 ? 15.164 -0.517 -1.86 1 97.06 121 GLY B C 1
ATOM 3257 O O . GLY B 1 121 ? 14.969 0.232 -2.82 1 97.06 121 GLY B O 1
ATOM 3258 N N . LEU B 1 122 ? 14.75 -0.297 -0.671 1 97.69 122 LEU B N 1
ATOM 3259 C CA . LEU B 1 122 ? 14.055 0.949 -0.371 1 97.69 122 LEU B CA 1
ATOM 3260 C C . LEU B 1 122 ? 14.969 2.148 -0.572 1 97.69 122 LEU B C 1
ATOM 3262 O O . LEU B 1 122 ? 14.547 3.176 -1.111 1 97.69 122 LEU B O 1
ATOM 3266 N N . ALA B 1 123 ? 16.203 2.027 -0.148 1 98.5 123 ALA B N 1
ATOM 3267 C CA . ALA B 1 123 ? 17.188 3.08 -0.399 1 98.5 123 ALA B CA 1
ATOM 3268 C C . ALA B 1 123 ? 17.312 3.371 -1.893 1 98.5 123 ALA B C 1
ATOM 3270 O O . ALA B 1 123 ? 17.328 4.531 -2.307 1 98.5 123 ALA B O 1
ATOM 3271 N N . ASP B 1 124 ? 17.344 2.34 -2.631 1 97.44 124 ASP B N 1
ATOM 3272 C CA . ASP B 1 124 ? 17.422 2.506 -4.078 1 97.44 124 ASP B CA 1
ATOM 3273 C C . ASP B 1 124 ? 16.172 3.182 -4.633 1 97.44 124 ASP B C 1
ATOM 3275 O O . ASP B 1 124 ? 16.266 3.996 -5.555 1 97.44 124 ASP B O 1
ATOM 3279 N N . GLY B 1 125 ? 15.039 2.814 -4.109 1 97.19 125 GLY B N 1
ATOM 3280 C CA . GLY B 1 125 ? 13.805 3.477 -4.508 1 97.19 125 GLY B CA 1
ATOM 3281 C C . GLY B 1 125 ? 13.812 4.969 -4.242 1 97.19 125 GLY B C 1
ATOM 3282 O O . GLY B 1 125 ? 13.383 5.758 -5.082 1 97.19 125 GLY B O 1
ATOM 3283 N N . ILE B 1 126 ? 14.344 5.355 -3.115 1 98.56 126 ILE B N 1
ATOM 3284 C CA . ILE B 1 126 ? 14.445 6.766 -2.754 1 98.56 126 ILE B CA 1
ATOM 3285 C C . ILE B 1 126 ? 15.383 7.48 -3.721 1 98.56 126 ILE B C 1
ATOM 3287 O O . ILE B 1 126 ? 15.086 8.586 -4.18 1 98.56 126 ILE B O 1
ATOM 3291 N N . ARG B 1 127 ? 16.516 6.828 -4.066 1 98.44 127 ARG B N 1
ATOM 3292 C CA . ARG B 1 127 ? 17.438 7.391 -5.047 1 98.44 127 ARG B CA 1
ATOM 3293 C C . ARG B 1 127 ? 16.75 7.578 -6.395 1 98.44 127 ARG B C 1
ATOM 3295 O O . ARG B 1 127 ? 16.922 8.617 -7.043 1 98.44 127 ARG B O 1
ATOM 3302 N N . ARG B 1 128 ? 16.016 6.57 -6.766 1 97.25 128 ARG B N 1
ATOM 3303 C CA . ARG B 1 128 ? 15.352 6.625 -8.062 1 97.25 128 ARG B CA 1
ATOM 3304 C C . ARG B 1 128 ? 14.328 7.754 -8.102 1 97.25 128 ARG B C 1
ATOM 3306 O O . ARG B 1 128 ? 14.195 8.445 -9.117 1 97.25 128 ARG B O 1
ATOM 3313 N N . PHE B 1 129 ? 13.539 7.898 -7.066 1 98.06 129 PHE B N 1
ATOM 3314 C CA . PHE B 1 129 ? 12.641 9.039 -6.973 1 98.06 129 PHE B CA 1
ATOM 3315 C C . PHE B 1 129 ? 13.398 10.352 -7.129 1 98.06 129 PHE B C 1
ATOM 3317 O O . PHE B 1 129 ? 13.039 11.188 -7.961 1 98.06 129 PHE B O 1
ATOM 3324 N N . SER B 1 130 ? 14.414 10.5 -6.27 1 98.25 130 SER B N 1
ATOM 3325 C CA . SER B 1 130 ? 15.18 11.742 -6.258 1 98.25 130 SER B CA 1
ATOM 3326 C C . SER B 1 130 ? 15.789 12.031 -7.629 1 98.25 130 SER B C 1
ATOM 3328 O O . SER B 1 130 ? 15.758 13.172 -8.094 1 98.25 130 SER B O 1
ATOM 3330 N N . ASP B 1 131 ? 16.312 11.008 -8.305 1 98 131 ASP B N 1
ATOM 3331 C CA . ASP B 1 131 ? 16.859 11.148 -9.648 1 98 131 ASP B CA 1
ATOM 3332 C C . ASP B 1 131 ? 15.781 11.617 -10.633 1 98 131 ASP B C 1
ATOM 3334 O O . ASP B 1 131 ? 16.016 12.523 -11.43 1 98 131 ASP B O 1
ATOM 3338 N N . ALA B 1 132 ? 14.664 11.008 -10.539 1 97.56 132 ALA B N 1
ATOM 3339 C CA . ALA B 1 132 ? 13.586 11.312 -11.469 1 97.56 132 ALA B CA 1
ATOM 3340 C C . ALA B 1 132 ? 13.016 12.703 -11.219 1 97.56 132 ALA B C 1
ATOM 3342 O O . ALA B 1 132 ? 12.695 13.43 -12.164 1 97.56 132 ALA B O 1
ATOM 3343 N N . MET B 1 133 ? 12.867 13.07 -9.953 1 96.94 133 MET B N 1
ATOM 3344 C CA . MET B 1 133 ? 12.273 14.344 -9.539 1 96.94 133 MET B CA 1
ATOM 3345 C C . MET B 1 133 ? 13.297 15.469 -9.641 1 96.94 133 MET B C 1
ATOM 3347 O O . MET B 1 133 ? 12.922 16.641 -9.758 1 96.94 133 MET B O 1
ATOM 3351 N N . ASP B 1 134 ? 14.562 15.141 -9.531 1 96.56 134 ASP B N 1
ATOM 3352 C CA . ASP B 1 134 ? 15.672 16.078 -9.406 1 96.56 134 ASP B CA 1
ATOM 3353 C C . ASP B 1 134 ? 15.547 16.922 -8.141 1 96.56 134 ASP B C 1
ATOM 3355 O O . ASP B 1 134 ? 15.773 18.125 -8.172 1 96.56 134 ASP B O 1
ATOM 3359 N N . ARG B 1 135 ? 15.039 16.359 -7.082 1 96.69 135 ARG B N 1
ATOM 3360 C CA . ARG B 1 135 ? 14.867 16.922 -5.75 1 96.69 135 ARG B CA 1
ATOM 3361 C C . ARG B 1 135 ? 14.953 15.844 -4.676 1 96.69 135 ARG B C 1
ATOM 3363 O O . ARG B 1 135 ? 14.586 14.695 -4.918 1 96.69 135 ARG B O 1
ATOM 3370 N N . PRO B 1 136 ? 15.477 16.188 -3.48 1 97.94 136 PRO B N 1
ATOM 3371 C CA . PRO B 1 136 ? 15.398 15.219 -2.381 1 97.94 136 PRO B CA 1
ATOM 3372 C C . PRO B 1 136 ? 13.969 14.977 -1.91 1 97.94 136 PRO B C 1
ATOM 3374 O O . PRO B 1 136 ? 13.086 15.812 -2.141 1 97.94 136 PRO B O 1
ATOM 3377 N N . ALA B 1 137 ? 13.789 13.891 -1.242 1 98.31 137 ALA B N 1
ATOM 3378 C CA . ALA B 1 137 ? 12.461 13.484 -0.796 1 98.31 137 ALA B CA 1
ATOM 3379 C C . ALA B 1 137 ? 12.266 13.773 0.69 1 98.31 137 ALA B C 1
ATOM 3381 O O . ALA B 1 137 ? 13.234 13.797 1.453 1 98.31 137 ALA B O 1
ATOM 3382 N N . VAL B 1 138 ? 11.031 14.047 1.079 1 98.56 138 VAL B N 1
ATOM 3383 C CA . VAL B 1 138 ? 10.648 13.805 2.467 1 98.56 138 VAL B CA 1
ATOM 3384 C C . VAL B 1 138 ? 10.289 12.336 2.656 1 98.56 138 VAL B C 1
ATOM 3386 O O . VAL B 1 138 ? 9.484 11.781 1.905 1 98.56 138 VAL B O 1
ATOM 3389 N N . VAL B 1 139 ? 10.938 11.68 3.584 1 98.62 139 VAL B N 1
ATOM 3390 C CA . VAL B 1 139 ? 10.68 10.258 3.812 1 98.62 139 VAL B CA 1
ATOM 3391 C C . VAL B 1 139 ? 9.805 10.086 5.055 1 98.62 139 VAL B C 1
ATOM 3393 O O . VAL B 1 139 ? 10.148 10.578 6.133 1 98.62 139 VAL B O 1
ATOM 3396 N N . TYR B 1 140 ? 8.68 9.422 4.879 1 98.25 140 TYR B N 1
ATOM 3397 C CA . TYR B 1 140 ? 7.707 9.18 5.938 1 98.25 140 TYR B CA 1
ATOM 3398 C C . TYR B 1 140 ? 7.992 7.855 6.645 1 98.25 140 TYR B C 1
ATOM 3400 O O . TYR B 1 140 ? 7.82 6.781 6.059 1 98.25 140 TYR B O 1
ATOM 3408 N N . ILE B 1 141 ? 8.398 7.957 7.91 1 97.94 141 ILE B N 1
ATOM 3409 C CA . ILE B 1 141 ? 8.766 6.785 8.695 1 97.94 141 ILE B CA 1
ATOM 3410 C C . ILE B 1 141 ? 7.664 6.48 9.711 1 97.94 141 ILE B C 1
ATOM 3412 O O . ILE B 1 141 ? 7.43 7.266 10.633 1 97.94 141 ILE B O 1
ATOM 3416 N N . LYS B 1 142 ? 7.055 5.27 9.492 1 95.19 142 LYS B N 1
ATOM 3417 C CA . LYS B 1 142 ? 5.93 4.922 10.359 1 95.19 142 LYS B CA 1
ATOM 3418 C C . LYS B 1 142 ? 6.258 3.705 11.219 1 95.19 142 LYS B C 1
ATOM 3420 O O . LYS B 1 142 ? 5.496 3.357 12.125 1 95.19 142 LYS B O 1
ATOM 3425 N N . SER B 1 143 ? 7.398 3.082 10.953 1 95.12 143 SER B N 1
ATOM 3426 C CA . SER B 1 143 ? 7.797 1.907 11.719 1 95.12 143 SER B CA 1
ATOM 3427 C C . SER B 1 143 ? 9.289 1.929 12.023 1 95.12 143 SER B C 1
ATOM 3429 O O . SER B 1 143 ? 10.078 2.51 11.273 1 95.12 143 SER B O 1
ATOM 3431 N N . SER B 1 144 ? 9.656 1.295 13.117 1 96.25 144 SER B N 1
ATOM 3432 C CA . SER B 1 144 ? 11.031 1.356 13.594 1 96.25 144 SER B CA 1
ATOM 3433 C C . SER B 1 144 ? 11.953 0.508 12.734 1 96.25 144 SER B C 1
ATOM 3435 O O . SER B 1 144 ? 13.18 0.602 12.852 1 96.25 144 SER B O 1
ATOM 3437 N N . ASP B 1 145 ? 11.406 -0.317 11.867 1 94.5 145 ASP B N 1
ATOM 3438 C CA . ASP B 1 145 ? 12.234 -1.155 11 1 94.5 145 ASP B CA 1
ATOM 3439 C C . ASP B 1 145 ? 12.141 -0.707 9.547 1 94.5 145 ASP B C 1
ATOM 3441 O O . ASP B 1 145 ? 12.453 -1.476 8.633 1 94.5 145 ASP B O 1
ATOM 3445 N N . TYR B 1 146 ? 11.719 0.521 9.359 1 96.69 146 TYR B N 1
ATOM 3446 C CA . TYR B 1 146 ? 11.477 1.011 8.008 1 96.69 146 TYR B CA 1
ATOM 3447 C C . TYR B 1 146 ? 12.789 1.188 7.25 1 96.69 146 TYR B C 1
ATOM 3449 O O . TYR B 1 146 ? 12.961 0.65 6.152 1 96.69 146 TYR B O 1
ATOM 3457 N N . LEU B 1 147 ? 13.734 1.896 7.785 1 98.12 147 LEU B N 1
ATOM 3458 C CA . LEU B 1 147 ? 15.078 2.123 7.258 1 98.12 147 LEU B CA 1
ATOM 3459 C C . LEU B 1 147 ? 16.109 2.078 8.375 1 98.12 147 LEU B C 1
ATOM 3461 O O . LEU B 1 147 ? 15.898 2.641 9.453 1 98.12 147 LEU B O 1
ATOM 3465 N N . ALA B 1 148 ? 17.203 1.394 8.086 1 98.56 148 ALA B N 1
ATOM 3466 C CA . ALA B 1 148 ? 18.281 1.42 9.062 1 98.56 148 ALA B CA 1
ATOM 3467 C C . ALA B 1 148 ? 18.828 2.834 9.234 1 98.56 148 ALA B C 1
ATOM 3469 O O . ALA B 1 148 ? 18.953 3.584 8.266 1 98.56 148 ALA B O 1
ATOM 3470 N N . PRO B 1 149 ? 19.156 3.201 10.508 1 98.69 149 PRO B N 1
ATOM 3471 C CA . PRO B 1 149 ? 19.703 4.543 10.758 1 98.69 149 PRO B CA 1
ATOM 3472 C C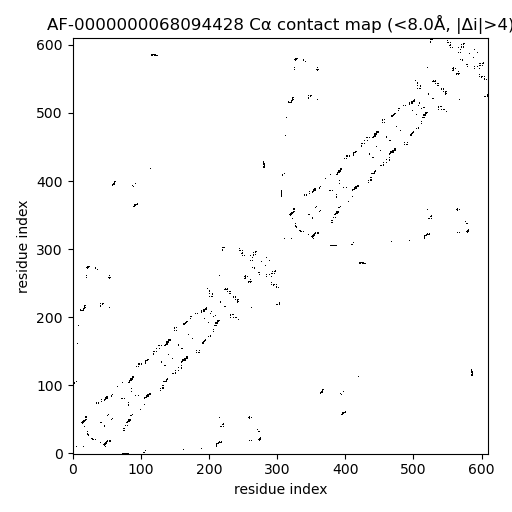 . PRO B 1 149 ? 20.891 4.867 9.867 1 98.69 149 PRO B C 1
ATOM 3474 O O . PRO B 1 149 ? 20.984 5.973 9.328 1 98.69 149 PRO B O 1
ATOM 3477 N N . ALA B 1 150 ? 21.797 3.91 9.648 1 98.75 150 ALA B N 1
ATOM 3478 C CA . ALA B 1 150 ? 22.969 4.129 8.812 1 98.75 150 ALA B CA 1
ATOM 3479 C C . ALA B 1 150 ? 22.562 4.387 7.363 1 98.75 150 ALA B C 1
ATOM 3481 O O . ALA B 1 150 ? 23.219 5.164 6.664 1 98.75 150 ALA B O 1
ATOM 3482 N N . THR B 1 151 ? 21.531 3.711 6.898 1 98.81 151 THR B N 1
ATOM 3483 C CA . THR B 1 151 ? 21.016 3.922 5.551 1 98.81 151 THR B CA 1
ATOM 3484 C C . THR B 1 151 ? 20.453 5.332 5.402 1 98.81 151 THR B C 1
ATOM 3486 O O . THR B 1 151 ? 20.719 6.008 4.406 1 98.81 151 THR B O 1
ATOM 3489 N N . VAL B 1 152 ? 19.734 5.773 6.402 1 98.88 152 VAL B N 1
ATOM 3490 C CA . VAL B 1 152 ? 19.188 7.125 6.402 1 98.88 152 VAL B CA 1
ATOM 3491 C C . VAL B 1 152 ? 20.312 8.148 6.309 1 98.88 152 VAL B C 1
ATOM 3493 O O . VAL B 1 152 ? 20.266 9.062 5.48 1 98.88 152 VAL B O 1
ATOM 3496 N N . ALA B 1 153 ? 21.297 7.977 7.109 1 98.88 153 ALA B N 1
ATOM 3497 C CA . ALA B 1 153 ? 22.438 8.891 7.129 1 98.88 153 ALA B CA 1
ATOM 3498 C C . ALA B 1 153 ? 23.109 8.961 5.762 1 98.88 153 ALA B C 1
ATOM 3500 O O . ALA B 1 153 ? 23.438 10.047 5.281 1 98.88 153 ALA B O 1
ATOM 3501 N N . ARG B 1 154 ? 23.297 7.785 5.164 1 98.81 154 ARG B N 1
ATOM 3502 C CA . ARG B 1 154 ? 23.922 7.734 3.846 1 98.81 154 ARG B CA 1
ATOM 3503 C C . ARG B 1 154 ? 23.078 8.484 2.816 1 98.81 154 ARG B C 1
ATOM 3505 O O . ARG B 1 154 ? 23.609 9.258 2.021 1 98.81 154 ARG B O 1
ATOM 3512 N N . LEU B 1 155 ? 21.797 8.305 2.818 1 98.88 155 LEU B N 1
ATOM 3513 C CA . LEU B 1 155 ? 20.891 8.945 1.863 1 98.88 155 LEU B CA 1
ATOM 3514 C C . LEU B 1 155 ? 20.891 10.461 2.055 1 98.88 155 LEU B C 1
ATOM 3516 O O . LEU B 1 155 ? 20.812 11.219 1.082 1 98.88 155 LEU B O 1
ATOM 3520 N N . ILE B 1 156 ? 20.953 10.914 3.297 1 98.75 156 ILE B N 1
ATOM 3521 C CA . ILE B 1 156 ? 21.047 12.344 3.574 1 98.75 156 ILE B CA 1
ATOM 3522 C C . ILE B 1 156 ? 22.375 12.883 3.029 1 98.75 156 ILE B C 1
ATOM 3524 O O . ILE B 1 156 ? 22.391 13.922 2.363 1 98.75 156 ILE B O 1
ATOM 3528 N N . GLY B 1 157 ? 23.438 12.203 3.297 1 98.62 157 GLY B N 1
ATOM 3529 C CA . GLY B 1 157 ? 24.734 12.586 2.789 1 98.62 157 GLY B CA 1
ATOM 3530 C C . GLY B 1 157 ? 24.781 12.672 1.275 1 98.62 157 GLY B C 1
ATOM 3531 O O . GLY B 1 157 ? 25.516 13.492 0.719 1 98.62 157 GLY B O 1
ATOM 3532 N N . GLU B 1 158 ? 24 11.828 0.619 1 98.69 158 GLU B N 1
ATOM 3533 C CA . GLU B 1 158 ? 23.938 11.789 -0.839 1 98.69 158 GLU B CA 1
ATOM 3534 C C . GLU B 1 158 ? 23.031 12.898 -1.384 1 98.69 158 GLU B C 1
ATOM 3536 O O . GLU B 1 158 ? 22.922 13.07 -2.598 1 98.69 158 GLU B O 1
ATOM 3541 N N . GLY B 1 159 ? 22.375 13.602 -0.514 1 98.25 159 GLY B N 1
ATOM 3542 C CA . GLY B 1 159 ? 21.453 14.648 -0.933 1 98.25 159 GLY B CA 1
ATOM 3543 C C . GLY B 1 159 ? 20.125 14.117 -1.421 1 98.25 159 GLY B C 1
ATOM 3544 O O . GLY B 1 159 ? 19.453 14.75 -2.238 1 98.25 159 GLY B O 1
ATOM 3545 N N . ARG B 1 160 ? 19.656 12.914 -0.898 1 98.62 160 ARG B N 1
ATOM 3546 C CA . ARG B 1 160 ? 18.453 12.258 -1.401 1 98.62 160 ARG B CA 1
ATOM 3547 C C . ARG B 1 160 ? 17.25 12.555 -0.515 1 98.62 160 ARG B C 1
ATOM 3549 O O . ARG B 1 160 ? 16.109 12.328 -0.913 1 98.62 160 ARG B O 1
ATOM 3556 N N . ILE B 1 161 ? 17.5 13.094 0.712 1 98.56 161 ILE B N 1
ATOM 3557 C CA . ILE B 1 161 ? 16.422 13.297 1.684 1 98.56 161 ILE B CA 1
ATOM 3558 C C . ILE B 1 161 ? 16.391 14.766 2.111 1 98.56 161 ILE B C 1
ATOM 3560 O O . ILE B 1 161 ? 17.422 15.336 2.477 1 98.56 161 ILE B O 1
ATOM 3564 N N . ALA B 1 162 ? 15.227 15.328 2.039 1 98.06 162 ALA B N 1
ATOM 3565 C CA . ALA B 1 162 ? 15.023 16.703 2.484 1 98.06 162 ALA B CA 1
ATOM 3566 C C . ALA B 1 162 ? 14.664 16.75 3.969 1 98.06 162 ALA B C 1
ATOM 3568 O O . ALA B 1 162 ? 15.016 17.703 4.668 1 98.06 162 ALA B O 1
ATOM 3569 N N . ALA B 1 163 ? 13.93 15.766 4.434 1 98.56 163 ALA B N 1
ATOM 3570 C CA . ALA B 1 163 ? 13.523 15.617 5.828 1 98.56 163 ALA B CA 1
ATOM 3571 C C . ALA B 1 163 ? 12.922 14.234 6.074 1 98.56 163 ALA B C 1
ATOM 3573 O O . ALA B 1 163 ? 12.586 13.516 5.125 1 98.56 163 ALA B O 1
ATOM 3574 N N . LEU B 1 164 ? 12.875 13.852 7.316 1 98.69 164 LEU B N 1
ATOM 3575 C CA . LEU B 1 164 ? 12.172 12.656 7.766 1 98.69 164 LEU B CA 1
ATOM 3576 C C . LEU B 1 164 ? 10.906 13.031 8.531 1 98.69 164 LEU B C 1
ATOM 3578 O O . LEU B 1 164 ? 10.969 13.773 9.516 1 98.69 164 LEU B O 1
ATOM 3582 N N . LYS B 1 165 ? 9.789 12.664 8.023 1 98.56 165 LYS B N 1
ATOM 3583 C CA . LYS B 1 165 ? 8.609 12.695 8.883 1 98.56 165 LYS B CA 1
ATOM 3584 C C . LYS B 1 165 ? 8.547 11.469 9.781 1 98.56 165 LYS B C 1
ATOM 3586 O O . LYS B 1 165 ? 8.211 10.375 9.328 1 98.56 165 LYS B O 1
ATOM 3591 N N . TYR B 1 166 ? 8.859 11.664 11.031 1 98.69 166 TYR B N 1
ATOM 3592 C CA . TYR B 1 166 ? 8.969 10.578 12 1 98.69 166 TYR B CA 1
ATOM 3593 C C . TYR B 1 166 ? 7.652 10.375 12.742 1 98.69 166 TYR B C 1
ATOM 3595 O O . TYR B 1 166 ? 7.246 11.219 13.539 1 98.69 166 TYR B O 1
ATOM 3603 N N . ALA B 1 167 ? 7.066 9.203 12.469 1 97.69 167 ALA B N 1
ATOM 3604 C CA . ALA B 1 167 ? 5.734 9 13.031 1 97.69 167 ALA B CA 1
ATOM 3605 C C . ALA B 1 167 ? 5.621 7.621 13.68 1 97.69 167 ALA B C 1
ATOM 3607 O O . ALA B 1 167 ? 4.574 6.977 13.609 1 97.69 167 ALA B O 1
ATOM 3608 N N . VAL B 1 168 ? 6.723 7.16 14.281 1 97.56 168 VAL B N 1
ATOM 3609 C CA . VAL B 1 168 ? 6.668 5.938 15.07 1 97.56 168 VAL B CA 1
ATOM 3610 C C . VAL B 1 168 ? 6.016 6.23 16.422 1 97.56 168 VAL B C 1
ATOM 3612 O O . VAL B 1 168 ? 6.523 7.039 17.203 1 97.56 168 VAL B O 1
ATOM 3615 N N . VAL B 1 169 ? 4.934 5.625 16.672 1 95.81 169 VAL B N 1
ATOM 3616 C CA . VAL B 1 169 ? 4.18 5.867 17.891 1 95.81 169 VAL B CA 1
ATOM 3617 C C . VAL B 1 169 ? 4.742 5.008 19.031 1 95.81 169 VAL B C 1
ATOM 3619 O O . VAL B 1 169 ? 5 3.818 18.844 1 95.81 169 VAL B O 1
ATOM 3622 N N . ARG B 1 170 ? 4.961 5.641 20.156 1 96.56 170 ARG B N 1
ATOM 3623 C CA . ARG B 1 170 ? 5.43 4.984 21.359 1 96.56 170 ARG B CA 1
ATOM 3624 C C . ARG B 1 170 ? 4.441 5.176 22.516 1 96.56 170 ARG B C 1
ATOM 3626 O O . ARG B 1 170 ? 3.818 6.23 22.625 1 96.56 170 ARG B O 1
ATOM 3633 N N . GLU B 1 171 ? 4.312 4.16 23.344 1 94.75 171 GLU B N 1
ATOM 3634 C CA . GLU B 1 171 ? 3.551 4.348 24.562 1 94.75 171 GLU B CA 1
ATOM 3635 C C . GLU B 1 171 ? 4.113 5.5 25.391 1 94.75 171 GLU B C 1
ATOM 3637 O O . GLU B 1 171 ? 3.363 6.363 25.859 1 94.75 171 GLU B O 1
ATOM 3642 N N . ASP B 1 172 ? 5.344 5.504 25.562 1 96.81 172 ASP B N 1
ATOM 3643 C CA . ASP B 1 172 ? 6.098 6.602 26.156 1 96.81 172 ASP B CA 1
ATOM 3644 C C . ASP B 1 172 ? 7.023 7.254 25.141 1 96.81 172 ASP B C 1
ATOM 3646 O O . ASP B 1 172 ? 8.07 6.695 24.797 1 96.81 172 ASP B O 1
ATOM 3650 N N . PRO B 1 173 ? 6.66 8.477 24.719 1 96.75 173 PRO B N 1
ATOM 3651 C CA . PRO B 1 173 ? 7.457 9.117 23.688 1 96.75 173 PRO B CA 1
ATOM 3652 C C . PRO B 1 173 ? 8.898 9.375 24.109 1 96.75 173 PRO B C 1
ATOM 3654 O O . PRO B 1 173 ? 9.766 9.617 23.266 1 96.75 173 PRO B O 1
ATOM 3657 N N . ALA B 1 174 ? 9.148 9.312 25.359 1 97.31 174 ALA B N 1
ATOM 3658 C CA . ALA B 1 174 ? 10.5 9.555 25.859 1 97.31 174 ALA B CA 1
ATOM 3659 C C . ALA B 1 174 ? 11.391 8.328 25.641 1 97.31 174 ALA B C 1
ATOM 3661 O O . ALA B 1 174 ? 12.617 8.414 25.734 1 97.31 174 ALA B O 1
ATOM 3662 N N . ARG B 1 175 ? 10.828 7.121 25.484 1 97.94 175 ARG B N 1
ATOM 3663 C CA . ARG B 1 175 ? 11.547 5.871 25.25 1 97.94 175 ARG B CA 1
ATOM 3664 C C . ARG B 1 175 ? 11.391 5.43 23.797 1 97.94 175 ARG B C 1
ATOM 3666 O O . ARG B 1 175 ? 10.461 4.699 23.453 1 97.94 175 ARG B O 1
ATOM 3673 N N . ASP B 1 176 ? 12.328 5.812 23.031 1 98.31 176 ASP B N 1
ATOM 3674 C CA . ASP B 1 176 ? 12.281 5.543 21.609 1 98.31 176 ASP B CA 1
ATOM 3675 C C . ASP B 1 176 ? 13.648 5.105 21.078 1 98.31 176 ASP B C 1
ATOM 3677 O O . ASP B 1 176 ? 14.414 5.926 20.562 1 98.31 176 ASP B O 1
ATOM 3681 N N . PRO B 1 177 ? 13.914 3.777 21.172 1 98.31 177 PRO B N 1
ATOM 3682 C CA . PRO B 1 177 ? 15.234 3.275 20.797 1 98.31 177 PRO B CA 1
ATOM 3683 C C . PRO B 1 177 ? 15.57 3.555 19.328 1 98.31 177 PRO B C 1
ATOM 3685 O O . PRO B 1 177 ? 16.734 3.771 18.984 1 98.31 177 PRO B O 1
ATOM 3688 N N . TYR B 1 178 ? 14.57 3.523 18.484 1 98.56 178 TYR B N 1
ATOM 3689 C CA . TYR B 1 178 ? 14.836 3.793 17.078 1 98.56 178 TYR B CA 1
ATOM 3690 C C . TYR B 1 178 ? 15.195 5.258 16.859 1 98.56 178 TYR B C 1
ATOM 3692 O O . TYR B 1 178 ? 16.141 5.574 16.125 1 98.56 178 TYR B O 1
ATOM 3700 N N . LEU B 1 179 ? 14.484 6.16 17.453 1 98.69 179 LEU B N 1
ATOM 3701 C CA . LEU B 1 179 ? 14.812 7.578 17.359 1 98.69 179 LEU B CA 1
ATOM 3702 C C . LEU B 1 179 ? 16.188 7.855 17.938 1 98.69 179 LEU B C 1
ATOM 3704 O O . LEU B 1 179 ? 16.969 8.625 17.375 1 98.69 179 LEU B O 1
ATOM 3708 N N . ASP B 1 180 ? 16.469 7.184 19.062 1 98.69 180 ASP B N 1
ATOM 3709 C CA . ASP B 1 180 ? 17.797 7.301 19.656 1 98.69 180 ASP B CA 1
ATOM 3710 C C . ASP B 1 180 ? 18.891 6.875 18.672 1 98.69 180 ASP B C 1
ATOM 3712 O O . ASP B 1 180 ? 19.906 7.559 18.516 1 98.69 180 ASP B O 1
ATOM 3716 N N . ALA B 1 181 ? 18.656 5.766 18.062 1 98.69 181 ALA B N 1
ATOM 3717 C CA . ALA B 1 181 ? 19.625 5.246 17.094 1 98.69 181 ALA B CA 1
ATOM 3718 C C . ALA B 1 181 ? 19.766 6.188 15.906 1 98.69 181 ALA B C 1
ATOM 3720 O O . ALA B 1 181 ? 20.875 6.41 15.414 1 98.69 181 ALA B O 1
ATOM 3721 N N . LEU B 1 182 ? 18.656 6.738 15.438 1 98.75 182 LEU B N 1
ATOM 3722 C CA . LEU B 1 182 ? 18.688 7.688 14.328 1 98.75 182 LEU B CA 1
ATOM 3723 C C . LEU B 1 182 ? 19.531 8.914 14.688 1 98.75 182 LEU B C 1
ATOM 3725 O O . LEU B 1 182 ? 20.344 9.375 13.883 1 98.75 182 LEU B O 1
ATOM 3729 N N . LEU B 1 183 ? 19.359 9.375 15.883 1 98.75 183 LEU B N 1
ATOM 3730 C CA . LEU B 1 183 ? 19.969 10.625 16.312 1 98.75 183 LEU B CA 1
ATOM 3731 C C . LEU B 1 183 ? 21.469 10.445 16.547 1 98.75 183 LEU B C 1
ATOM 3733 O O . LEU B 1 183 ? 22.203 11.422 16.656 1 98.75 183 LEU B O 1
ATOM 3737 N N . LYS B 1 184 ? 21.938 9.211 16.641 1 98.62 184 LYS B N 1
ATOM 3738 C CA . LYS B 1 184 ? 23.375 8.953 16.672 1 98.62 184 LYS B CA 1
ATOM 3739 C C . LYS B 1 184 ? 24 9.117 15.297 1 98.62 184 LYS B C 1
ATOM 3741 O O . LYS B 1 184 ? 25.203 9.328 15.172 1 98.62 184 LYS B O 1
ATOM 3746 N N . GLU B 1 185 ? 23.125 9.039 14.227 1 98.44 185 GLU B N 1
ATOM 3747 C CA . GLU B 1 185 ? 23.641 9.016 12.859 1 98.44 185 GLU B CA 1
ATOM 3748 C C . GLU B 1 185 ? 23.297 10.32 12.133 1 98.44 185 GLU B C 1
ATOM 3750 O O . GLU B 1 185 ? 23.953 10.672 11.148 1 98.44 185 GLU B O 1
ATOM 3755 N N . VAL B 1 186 ? 22.219 10.961 12.602 1 98 186 VAL B N 1
ATOM 3756 C CA . VAL B 1 186 ? 21.703 12.086 11.828 1 98 186 VAL B CA 1
ATOM 3757 C C . VAL B 1 186 ? 21.438 13.273 12.75 1 98 186 VAL B C 1
ATOM 3759 O O . VAL B 1 186 ? 21.016 13.094 13.898 1 98 186 VAL B O 1
ATOM 3762 N N . ASP B 1 187 ? 21.672 14.539 12.258 1 98.38 187 ASP B N 1
ATOM 3763 C CA . ASP B 1 187 ? 21.312 15.758 12.977 1 98.38 187 ASP B CA 1
ATOM 3764 C C . ASP B 1 187 ? 19.812 15.844 13.211 1 98.38 187 ASP B C 1
ATOM 3766 O O . ASP B 1 187 ? 19.016 15.555 12.312 1 98.38 187 ASP B O 1
ATOM 3770 N N . PRO B 1 188 ? 19.422 16.188 14.414 1 98.5 188 PRO B N 1
ATOM 3771 C CA . PRO B 1 188 ? 18 16.25 14.75 1 98.5 188 PRO B CA 1
ATOM 3772 C C . PRO B 1 188 ? 17.203 17.188 13.836 1 98.5 188 PRO B C 1
ATOM 3774 O O . PRO B 1 188 ? 15.992 17.031 13.695 1 98.5 188 PRO B O 1
ATOM 3777 N N . ARG B 1 189 ? 17.828 18.156 13.195 1 97 189 ARG B N 1
ATOM 3778 C CA . ARG B 1 189 ? 17.125 19.109 12.344 1 97 189 ARG B CA 1
ATOM 3779 C C . ARG B 1 189 ? 16.469 18.406 11.156 1 97 189 ARG B C 1
ATOM 3781 O O . ARG B 1 189 ? 15.562 18.953 10.523 1 97 189 ARG B O 1
ATOM 3788 N N . TRP B 1 190 ? 16.953 17.156 10.797 1 98.31 190 TRP B N 1
ATOM 3789 C CA . TRP B 1 190 ? 16.422 16.406 9.656 1 98.31 190 TRP B CA 1
ATOM 3790 C C . TRP B 1 190 ? 15.133 15.695 10.031 1 98.31 190 TRP B C 1
ATOM 3792 O O . TRP B 1 190 ? 14.406 15.203 9.164 1 98.31 190 TRP B O 1
ATOM 3802 N N . ILE B 1 191 ? 14.836 15.656 11.312 1 98.75 191 ILE B N 1
ATOM 3803 C CA . ILE B 1 191 ? 13.742 14.812 11.781 1 98.75 191 ILE B CA 1
ATOM 3804 C C . ILE B 1 191 ? 12.578 15.695 12.242 1 98.75 191 ILE B C 1
ATOM 3806 O O . ILE B 1 191 ? 12.719 16.484 13.18 1 98.75 191 ILE B O 1
ATOM 3810 N N . VAL B 1 192 ? 11.484 15.562 11.57 1 98.81 192 VAL B N 1
ATOM 3811 C CA . VAL B 1 192 ? 10.234 16.234 11.914 1 98.81 192 VAL B CA 1
ATOM 3812 C C . VAL B 1 192 ? 9.391 15.32 12.812 1 98.81 192 VAL B C 1
ATOM 3814 O O . VAL B 1 192 ? 9.109 14.172 12.461 1 98.81 192 VAL B O 1
ATOM 3817 N N . SER B 1 193 ? 8.992 15.836 14.023 1 98.75 193 SER B N 1
ATOM 3818 C CA . SER B 1 193 ? 8.023 15.109 14.836 1 98.75 193 SER B CA 1
ATOM 3819 C C . SER B 1 193 ? 6.684 14.984 14.117 1 98.75 193 SER B C 1
ATOM 3821 O O . SER B 1 193 ? 5.961 15.961 13.961 1 98.75 193 SER B O 1
ATOM 3823 N N . GLY B 1 194 ? 6.332 13.758 13.773 1 98.25 194 GLY B N 1
ATOM 3824 C CA . GLY B 1 194 ? 5.258 13.57 12.812 1 98.25 194 GLY B CA 1
ATOM 3825 C C . GLY B 1 194 ? 3.963 13.109 13.445 1 98.25 194 GLY B C 1
ATOM 3826 O O . GLY B 1 194 ? 3.113 12.523 12.773 1 98.25 194 GLY B O 1
ATOM 3827 N N . ILE B 1 195 ? 3.773 13.352 14.758 1 95.62 195 ILE B N 1
ATOM 3828 C CA . ILE B 1 195 ? 2.672 12.695 15.453 1 95.62 195 ILE B CA 1
ATOM 3829 C C . ILE B 1 195 ? 1.804 13.742 16.156 1 95.62 195 ILE B C 1
ATOM 3831 O O . ILE B 1 195 ? 1.101 13.43 17.109 1 95.62 195 ILE B O 1
ATOM 3835 N N . GLY B 1 196 ? 1.966 14.969 15.836 1 95.69 196 GLY B N 1
ATOM 3836 C CA . GLY B 1 196 ? 1.103 16 16.391 1 95.69 196 GLY B CA 1
ATOM 3837 C C . GLY B 1 196 ? 1.614 16.578 17.688 1 95.69 196 GLY B C 1
ATOM 3838 O O . GLY B 1 196 ? 2.805 16.469 18 1 95.69 196 GLY B O 1
ATOM 3839 N N . GLU B 1 197 ? 0.681 17.156 18.453 1 95.12 197 GLU B N 1
ATOM 3840 C CA . GLU B 1 197 ? 1.023 17.953 19.641 1 95.12 197 GLU B CA 1
ATOM 3841 C C . GLU B 1 197 ? 1.408 17.047 20.812 1 95.12 197 GLU B C 1
ATOM 3843 O O . GLU B 1 197 ? 2.203 17.453 21.656 1 95.12 197 GLU B O 1
ATOM 3848 N N . ARG B 1 198 ? 0.961 15.852 20.766 1 94.44 198 ARG B N 1
ATOM 3849 C CA . ARG B 1 198 ? 1.121 14.992 21.922 1 94.44 198 ARG B CA 1
ATOM 3850 C C . ARG B 1 198 ? 2.596 14.742 22.234 1 94.44 198 ARG B C 1
ATOM 3852 O O . ARG B 1 198 ? 3.074 15.055 23.328 1 94.44 198 ARG B O 1
ATOM 3859 N N . PRO B 1 199 ? 3.361 14.258 21.328 1 97.5 199 PRO B N 1
ATOM 3860 C CA . PRO B 1 199 ? 4.754 13.992 21.688 1 97.5 199 PRO B CA 1
ATOM 3861 C C . PRO B 1 199 ? 5.68 15.172 21.391 1 97.5 199 PRO B C 1
ATOM 3863 O O . PRO B 1 199 ? 6.887 15.086 21.609 1 97.5 199 PRO B O 1
ATOM 3866 N N . ALA B 1 200 ? 5.141 16.281 20.859 1 98.06 200 ALA B N 1
ATOM 3867 C CA . ALA B 1 200 ? 5.977 17.359 20.344 1 98.06 200 ALA B CA 1
ATOM 3868 C C . ALA B 1 200 ? 6.902 17.906 21.438 1 98.06 200 ALA B C 1
ATOM 3870 O O . ALA B 1 200 ? 8.094 18.094 21.203 1 98.06 200 ALA B O 1
ATOM 3871 N N . ILE B 1 201 ? 6.379 18.094 22.641 1 98.56 201 ILE B N 1
ATOM 3872 C CA . ILE B 1 201 ? 7.172 18.688 23.703 1 98.56 201 ILE B CA 1
ATOM 3873 C C . ILE B 1 201 ? 8.32 17.75 24.078 1 98.56 201 ILE B C 1
ATOM 3875 O O . ILE B 1 201 ? 9.469 18.188 24.203 1 98.56 201 ILE B O 1
ATOM 3879 N N . VAL B 1 202 ? 8.039 16.453 24.219 1 98.44 202 VAL B N 1
ATOM 3880 C CA . VAL B 1 202 ? 9.078 15.477 24.547 1 98.44 202 VAL B CA 1
ATOM 3881 C C . VAL B 1 202 ? 10.102 15.422 23.406 1 98.44 202 VAL B C 1
ATOM 3883 O O . VAL B 1 202 ? 11.305 15.391 23.656 1 98.44 202 VAL B O 1
ATOM 3886 N N . HIS B 1 203 ? 9.648 15.445 22.188 1 98.69 203 HIS B N 1
ATOM 3887 C CA . HIS B 1 203 ? 10.531 15.367 21.031 1 98.69 203 HIS B CA 1
ATOM 3888 C C . HIS B 1 203 ? 11.469 16.562 20.969 1 98.69 203 HIS B C 1
ATOM 3890 O O . HIS B 1 203 ? 12.648 16.438 20.641 1 98.69 203 HIS B O 1
ATOM 3896 N N . PHE B 1 204 ? 10.961 17.734 21.328 1 98.56 204 PHE B N 1
ATOM 3897 C CA . PHE B 1 204 ? 11.789 18.938 21.344 1 98.56 204 PHE B CA 1
ATOM 3898 C C . PHE B 1 204 ? 12.742 18.922 22.547 1 98.56 204 PHE B C 1
ATOM 3900 O O . PHE B 1 204 ? 13.945 19.156 22.391 1 98.56 204 PHE B O 1
ATOM 3907 N N . ARG B 1 205 ? 12.203 18.609 23.688 1 98.25 205 ARG B N 1
ATOM 3908 C CA . ARG B 1 205 ? 12.93 18.734 24.938 1 98.25 205 ARG B CA 1
ATOM 3909 C C . ARG B 1 205 ? 13.977 17.641 25.078 1 98.25 205 ARG B C 1
ATOM 3911 O O . ARG B 1 205 ? 15.125 17.922 25.438 1 98.25 205 ARG B O 1
ATOM 3918 N N . GLN B 1 206 ? 13.664 16.438 24.734 1 97.94 206 GLN B N 1
ATOM 3919 C CA . GLN B 1 206 ? 14.531 15.305 25.047 1 97.94 206 GLN B CA 1
ATOM 3920 C C . GLN B 1 206 ? 15.352 14.891 23.828 1 97.94 206 GLN B C 1
ATOM 3922 O O . GLN B 1 206 ? 16.484 14.422 23.969 1 97.94 206 GLN B O 1
ATOM 3927 N N . PHE B 1 207 ? 14.789 15.055 22.625 1 98.5 207 PHE B N 1
ATOM 3928 C CA . PHE B 1 207 ? 15.453 14.523 21.453 1 98.5 207 PHE B CA 1
ATOM 3929 C C . PHE B 1 207 ? 16.016 15.648 20.594 1 98.5 207 PHE B C 1
ATOM 3931 O O . PHE B 1 207 ? 16.734 15.398 19.625 1 98.5 207 PHE B O 1
ATOM 3938 N N . GLY B 1 208 ? 15.633 16.875 20.859 1 98.25 208 GLY B N 1
ATOM 3939 C CA . GLY B 1 208 ? 16.219 18.031 20.188 1 98.25 208 GLY B CA 1
ATOM 3940 C C . GLY B 1 208 ? 15.617 18.297 18.812 1 98.25 208 GLY B C 1
ATOM 3941 O O . GLY B 1 208 ? 16.219 19 18 1 98.25 208 GLY B O 1
ATOM 3942 N N . LEU B 1 209 ? 14.484 17.719 18.516 1 98.62 209 LEU B N 1
ATOM 3943 C CA . LEU B 1 209 ? 13.812 18.047 17.25 1 98.62 209 LEU B CA 1
ATOM 3944 C C . LEU B 1 209 ? 13.367 19.5 17.234 1 98.62 209 LEU B C 1
ATOM 3946 O O . LEU B 1 209 ? 13.344 20.172 18.281 1 98.62 209 LEU B O 1
ATOM 3950 N N . ARG B 1 210 ? 13.078 20.016 16.016 1 98.25 210 ARG B N 1
ATOM 3951 C CA . ARG B 1 210 ? 12.82 21.438 15.93 1 98.25 210 ARG B CA 1
ATOM 3952 C C . ARG B 1 210 ? 11.602 21.734 15.07 1 98.25 210 ARG B C 1
ATOM 3954 O O . ARG B 1 210 ? 11.305 22.891 14.758 1 98.25 210 ARG B O 1
ATOM 3961 N N . SER B 1 211 ? 10.922 20.703 14.648 1 98.69 211 SER B N 1
ATOM 3962 C CA . SER B 1 211 ? 9.703 20.828 13.859 1 98.69 211 SER B CA 1
ATOM 3963 C C . SER B 1 211 ? 8.719 19.703 14.172 1 98.69 211 SER B C 1
ATOM 3965 O O . SER B 1 211 ? 9.109 18.656 14.695 1 98.69 211 SER B O 1
ATOM 3967 N N . PHE B 1 212 ? 7.453 19.938 13.938 1 98.81 212 PHE B N 1
ATOM 3968 C CA . PHE B 1 212 ? 6.469 18.875 14.086 1 98.81 212 PHE B CA 1
ATOM 3969 C C . PHE B 1 212 ? 5.301 19.094 13.125 1 98.81 212 PHE B C 1
ATOM 3971 O O . PHE B 1 212 ? 5.07 20.203 12.656 1 98.81 212 PHE B O 1
ATOM 3978 N N . THR B 1 213 ? 4.672 18 12.734 1 98.81 213 THR B N 1
ATOM 3979 C CA . THR B 1 213 ? 3.438 18.047 11.961 1 98.81 213 THR B CA 1
ATOM 3980 C C . THR B 1 213 ? 2.219 18.016 12.883 1 98.81 213 THR B C 1
ATOM 3982 O O . THR B 1 213 ? 2.307 17.547 14.016 1 98.81 213 THR B O 1
ATOM 3985 N N . SER B 1 214 ? 1.114 18.453 12.328 1 98.75 214 SER B N 1
ATOM 3986 C CA . SER B 1 214 ? -0.109 18.375 13.117 1 98.75 214 SER B CA 1
ATOM 3987 C C . SER B 1 214 ? -1.342 18.297 12.219 1 98.75 214 SER B C 1
ATOM 3989 O O . SER B 1 214 ? -1.45 19.031 11.234 1 98.75 214 SER B O 1
ATOM 3991 N N . GLY B 1 215 ? -2.227 17.344 12.531 1 98.62 215 GLY B N 1
ATOM 3992 C CA . GLY B 1 215 ? -3.57 17.359 11.977 1 98.62 215 GLY B CA 1
ATOM 3993 C C . GLY B 1 215 ? -4.492 18.344 12.688 1 98.62 215 GLY B C 1
ATOM 3994 O O . GLY B 1 215 ? -5.211 19.109 12.039 1 98.62 215 GLY B O 1
ATOM 3995 N N . SER B 1 216 ? -4.422 18.438 13.992 1 98.69 216 SER B N 1
ATOM 3996 C CA . SER B 1 216 ? -5.316 19.25 14.812 1 98.69 216 SER B CA 1
ATOM 3997 C C . SER B 1 216 ? -5.129 20.734 14.531 1 98.69 216 SER B C 1
ATOM 3999 O O . SER B 1 216 ? -6.008 21.547 14.836 1 98.69 216 SER B O 1
ATOM 4001 N N . VAL B 1 217 ? -3.994 21.078 13.953 1 98.81 217 VAL B N 1
ATOM 4002 C CA . VAL B 1 217 ? -3.711 22.438 13.547 1 98.81 217 VAL B CA 1
ATOM 4003 C C . VAL B 1 217 ? -4.762 22.906 12.539 1 98.81 217 VAL B C 1
ATOM 4005 O O . VAL B 1 217 ? -5.012 24.109 12.398 1 98.81 217 VAL B O 1
ATOM 4008 N N . CYS B 1 218 ? -5.473 22 11.867 1 98.88 218 CYS B N 1
ATOM 4009 C CA . CYS B 1 218 ? -6.488 22.328 10.875 1 98.88 218 CYS B CA 1
ATOM 4010 C C . CYS B 1 218 ? -7.73 22.906 11.539 1 98.88 218 CYS B C 1
ATOM 4012 O O . CYS B 1 218 ? -8.539 23.562 10.883 1 98.88 218 CYS B O 1
ATOM 4014 N N . VAL B 1 219 ? -7.848 22.609 12.828 1 98.88 219 VAL B N 1
ATOM 4015 C CA . VAL B 1 219 ? -8.938 23.188 13.602 1 98.88 219 VAL B CA 1
ATOM 4016 C C . VAL B 1 219 ? -8.469 24.484 14.273 1 98.88 219 VAL B C 1
ATOM 4018 O O . VAL B 1 219 ? -9.148 25.5 14.203 1 98.88 219 VAL B O 1
ATOM 4021 N N . ALA B 1 220 ? -7.277 24.453 14.852 1 98.88 220 ALA B N 1
ATOM 4022 C CA . ALA B 1 220 ? -6.777 25.578 15.641 1 98.88 220 ALA B CA 1
ATOM 4023 C C . ALA B 1 220 ? -5.332 25.906 15.273 1 98.88 220 ALA B C 1
ATOM 4025 O O . ALA B 1 220 ? -4.402 25.531 15.992 1 98.88 220 ALA B O 1
ATOM 4026 N N . PRO B 1 221 ? -5.141 26.688 14.25 1 98.81 221 PRO B N 1
ATOM 4027 C CA . PRO B 1 221 ? -3.781 26.938 13.758 1 98.81 221 PRO B CA 1
ATOM 4028 C C . PRO B 1 221 ? -3.016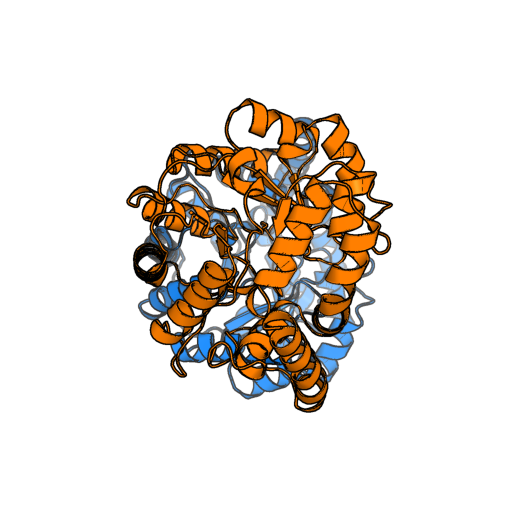 27.938 14.633 1 98.81 221 PRO B C 1
ATOM 4030 O O . PRO B 1 221 ? -1.799 27.812 14.789 1 98.81 221 PRO B O 1
ATOM 4033 N N . ARG B 1 222 ? -3.598 28.938 15.289 1 98.69 222 ARG B N 1
ATOM 4034 C CA . ARG B 1 222 ? -2.902 29.953 16.078 1 98.69 222 ARG B CA 1
ATOM 4035 C C . ARG B 1 222 ? -2.246 29.328 17.297 1 98.69 222 ARG B C 1
ATOM 4037 O O . ARG B 1 222 ? -1.085 29.625 17.609 1 98.69 222 ARG B O 1
ATOM 4044 N N . GLY B 1 223 ? -3.043 28.516 17.969 1 98.56 223 GLY B N 1
ATOM 4045 C CA . GLY B 1 223 ? -2.502 27.844 19.141 1 98.56 223 GLY B CA 1
ATOM 4046 C C . GLY B 1 223 ? -1.338 26.922 18.812 1 98.56 223 GLY B C 1
ATOM 4047 O O . GLY B 1 223 ? -0.353 26.875 19.547 1 98.56 223 GLY B O 1
ATOM 4048 N N . SER B 1 224 ? -1.442 26.188 17.766 1 98.75 224 SER B N 1
ATOM 4049 C CA . SER B 1 224 ? -0.369 25.281 17.375 1 98.75 224 SER B CA 1
ATOM 4050 C C . SER B 1 224 ? 0.891 26.047 16.984 1 98.75 224 SER B C 1
ATOM 4052 O O . SER B 1 224 ? 2.004 25.625 17.312 1 98.75 224 SER B O 1
ATOM 4054 N N . MET B 1 225 ? 0.726 27.172 16.266 1 98.75 225 MET B N 1
ATOM 4055 C CA . MET B 1 225 ? 1.861 28.031 15.961 1 98.75 225 MET B CA 1
ATOM 4056 C C . MET B 1 225 ? 2.49 28.578 17.234 1 98.75 225 MET B C 1
ATOM 4058 O O . MET B 1 225 ? 3.717 28.656 17.344 1 98.75 225 MET B O 1
ATOM 4062 N N . ARG B 1 226 ? 1.668 28.953 18.172 1 98.69 226 ARG B N 1
ATOM 4063 C CA . ARG B 1 226 ? 2.168 29.422 19.469 1 98.69 226 ARG B CA 1
ATOM 4064 C C . ARG B 1 226 ? 2.961 28.312 20.172 1 98.69 226 ARG B C 1
ATOM 4066 O O . ARG B 1 226 ? 4.016 28.578 20.75 1 98.69 226 ARG B O 1
ATOM 4073 N N . LEU B 1 227 ? 2.439 27.109 20.109 1 98.81 227 LEU B N 1
ATOM 4074 C CA . LEU B 1 227 ? 3.152 25.969 20.672 1 98.81 227 LEU B CA 1
ATOM 4075 C C . LEU B 1 227 ? 4.543 25.828 20.062 1 98.81 227 LEU B C 1
ATOM 4077 O O . LEU B 1 227 ? 5.531 25.688 20.781 1 98.81 227 LEU B O 1
ATOM 4081 N N . LEU B 1 228 ? 4.598 25.922 18.766 1 98.88 228 LEU B N 1
ATOM 4082 C CA . LEU B 1 228 ? 5.883 25.828 18.078 1 98.88 228 LEU B CA 1
ATOM 4083 C C . LEU B 1 228 ? 6.84 26.906 18.562 1 98.88 228 LEU B C 1
ATOM 4085 O O . LEU B 1 228 ? 8.008 26.625 18.859 1 98.88 228 LEU B O 1
ATOM 4089 N N . HIS B 1 229 ? 6.359 28.141 18.688 1 98.69 229 HIS B N 1
ATOM 4090 C CA . HIS B 1 229 ? 7.188 29.266 19.125 1 98.69 229 HIS B CA 1
ATOM 4091 C C . HIS B 1 229 ? 7.719 29.031 20.547 1 98.69 229 HIS B C 1
ATOM 4093 O O . HIS B 1 229 ? 8.914 29.219 20.797 1 98.69 229 HIS B O 1
ATOM 4099 N N . LEU B 1 230 ? 6.867 28.594 21.422 1 98.81 230 LEU B N 1
ATOM 4100 C CA . LEU B 1 230 ? 7.254 28.328 22.797 1 98.81 230 LEU B CA 1
ATOM 4101 C C . LEU B 1 230 ? 8.289 27.219 22.875 1 98.81 230 LEU B C 1
ATOM 4103 O O . LEU B 1 230 ? 9.227 27.281 23.688 1 98.81 230 LEU B O 1
ATOM 4107 N N . LEU B 1 231 ? 8.141 26.188 22.047 1 98.81 231 LEU B N 1
ATOM 4108 C CA . LEU B 1 231 ? 9.102 25.094 22.016 1 98.81 231 LEU B CA 1
ATOM 4109 C C . LEU B 1 231 ? 10.477 25.578 21.562 1 98.81 231 LEU B C 1
ATOM 4111 O O . LEU B 1 231 ? 11.492 25.203 22.141 1 98.81 231 LEU B O 1
ATOM 4115 N N . HIS B 1 232 ? 10.484 26.438 20.609 1 98.56 232 HIS B N 1
ATOM 4116 C CA . HIS B 1 232 ? 11.742 26.984 20.125 1 98.56 232 HIS B CA 1
ATOM 4117 C C . HIS B 1 232 ? 12.414 27.859 21.172 1 98.56 232 HIS B C 1
ATOM 4119 O O . HIS B 1 232 ? 13.641 27.938 21.25 1 98.56 232 HIS B O 1
ATOM 4125 N N . GLN B 1 233 ? 11.602 28.422 22.031 1 98.38 233 GLN B N 1
ATOM 4126 C CA . GLN B 1 233 ? 12.109 29.266 23.094 1 98.38 233 GLN B CA 1
ATOM 4127 C C . GLN B 1 233 ? 12.523 28.438 24.312 1 98.38 233 GLN B C 1
ATOM 4129 O O . GLN B 1 233 ? 13.109 28.953 25.266 1 98.38 233 GLN B O 1
ATOM 4134 N N . GLY B 1 234 ? 12.125 27.188 24.328 1 98.25 234 GLY B N 1
ATOM 4135 C CA . GLY B 1 234 ? 12.422 26.328 25.453 1 98.25 234 GLY B CA 1
ATOM 4136 C C . GLY B 1 234 ? 11.5 26.547 26.641 1 98.25 234 GLY B C 1
ATOM 4137 O O . GLY B 1 234 ? 11.828 26.172 27.766 1 98.25 234 GLY B O 1
ATOM 4138 N N . ASP B 1 235 ? 10.438 27.297 26.422 1 98.5 235 ASP B N 1
ATOM 4139 C CA . ASP B 1 235 ? 9.453 27.5 27.484 1 98.5 235 ASP B CA 1
ATOM 4140 C C . ASP B 1 235 ? 8.461 26.344 27.531 1 98.5 235 ASP B C 1
ATOM 4142 O O . ASP B 1 235 ? 7.293 26.5 27.172 1 98.5 235 ASP B O 1
ATOM 4146 N N . PHE B 1 236 ? 8.875 25.266 28.078 1 98.25 236 PHE B N 1
ATOM 4147 C CA . PHE B 1 236 ? 8.125 24.016 28.031 1 98.25 236 PHE B CA 1
ATOM 4148 C C . PHE B 1 236 ? 6.914 24.062 28.953 1 98.25 236 PHE B C 1
ATOM 4150 O O . PHE B 1 236 ? 5.898 23.422 28.703 1 98.25 236 PHE B O 1
ATOM 4157 N N . GLU B 1 237 ? 7 24.828 30.016 1 98.19 237 GLU B N 1
ATOM 4158 C CA . GLU B 1 237 ? 5.844 24.984 30.891 1 98.19 237 GLU B CA 1
ATOM 4159 C C . GLU B 1 237 ? 4.688 25.672 30.172 1 98.19 237 GLU B C 1
ATOM 4161 O O . GLU B 1 237 ? 3.557 25.172 30.188 1 98.19 237 GLU B O 1
ATOM 4166 N N . ALA B 1 238 ? 4.969 26.797 29.516 1 98.56 238 ALA B N 1
ATOM 4167 C CA . ALA B 1 238 ? 3.951 27.484 28.734 1 98.56 238 ALA B CA 1
ATOM 4168 C C . ALA B 1 238 ? 3.469 26.625 27.578 1 98.56 238 ALA B C 1
ATOM 4170 O O . ALA B 1 238 ? 2.283 26.625 27.234 1 98.56 238 ALA B O 1
ATOM 4171 N N . ALA B 1 239 ? 4.402 25.906 27 1 98.75 239 ALA B N 1
ATOM 4172 C CA . ALA B 1 239 ? 4.047 25 25.922 1 98.75 239 ALA B CA 1
ATOM 4173 C C . ALA B 1 239 ? 3.023 23.969 26.375 1 98.75 239 ALA B C 1
ATOM 4175 O O . ALA B 1 239 ? 2.074 23.656 25.656 1 98.75 239 ALA B O 1
ATOM 4176 N N . GLU B 1 240 ? 3.229 23.438 27.562 1 98.5 240 GLU B N 1
ATOM 4177 C CA . GLU B 1 240 ? 2.307 22.453 28.109 1 98.5 240 GLU B CA 1
ATOM 4178 C C . GLU B 1 240 ? 0.902 23.031 28.25 1 98.5 240 GLU B C 1
ATOM 4180 O O . GLU B 1 240 ? -0.088 22.328 28.031 1 98.5 240 GLU B O 1
ATOM 4185 N N . GLN B 1 241 ? 0.852 24.234 28.625 1 98.06 241 GLN B N 1
ATOM 4186 C CA . GLN B 1 241 ? -0.442 24.891 28.781 1 98.06 241 GLN B CA 1
ATOM 4187 C C . GLN B 1 241 ? -1.164 25.016 27.438 1 98.06 241 GLN B C 1
ATOM 4189 O O . GLN B 1 241 ? -2.367 24.766 27.344 1 98.06 241 GLN B O 1
ATOM 4194 N N . VAL B 1 242 ? -0.447 25.391 26.438 1 98.31 242 VAL B N 1
ATOM 4195 C CA . VAL B 1 242 ? -1.024 25.5 25.094 1 98.31 242 VAL B CA 1
ATOM 4196 C C . VAL B 1 242 ? -1.422 24.125 24.594 1 98.31 242 VAL B C 1
ATOM 4198 O O . VAL B 1 242 ? -2.527 23.938 24.078 1 98.31 242 VAL B O 1
ATOM 4201 N N . ARG B 1 243 ? -0.547 23.125 24.781 1 98.44 243 ARG B N 1
ATOM 4202 C CA . ARG B 1 243 ? -0.781 21.766 24.281 1 98.44 243 ARG B CA 1
ATOM 4203 C C . ARG B 1 243 ? -2.029 21.156 24.922 1 98.44 243 ARG B C 1
ATOM 4205 O O . ARG B 1 243 ? -2.752 20.406 24.266 1 98.44 243 ARG B O 1
ATOM 4212 N N . ALA B 1 244 ? -2.297 21.531 26.141 1 98.38 244 ALA B N 1
ATOM 4213 C CA . ALA B 1 244 ? -3.426 20.969 26.891 1 98.38 244 ALA B CA 1
ATOM 4214 C C . ALA B 1 244 ? -4.734 21.172 26.125 1 98.38 244 ALA B C 1
ATOM 4216 O O . ALA B 1 244 ? -5.629 20.328 26.188 1 98.38 244 ALA B O 1
ATOM 4217 N N . ALA B 1 245 ? -4.855 22.234 25.406 1 98.12 245 ALA B N 1
ATOM 4218 C CA . ALA B 1 245 ? -6.074 22.531 24.672 1 98.12 245 ALA B CA 1
ATOM 4219 C C . ALA B 1 245 ? -6.273 21.562 23.516 1 98.12 245 ALA B C 1
ATOM 4221 O O . ALA B 1 245 ? -7.395 21.359 23.047 1 98.12 245 ALA B O 1
ATOM 4222 N N . TYR B 1 246 ? -5.203 20.922 23.047 1 98.69 246 TYR B N 1
ATOM 4223 C CA . TYR B 1 246 ? -5.242 20.047 21.875 1 98.69 246 TYR B CA 1
ATOM 4224 C C . TYR B 1 246 ? -5.457 18.594 22.281 1 98.69 246 TYR B C 1
ATOM 4226 O O . TYR B 1 246 ? -5.848 17.766 21.453 1 98.69 246 TYR B O 1
ATOM 4234 N N . ILE B 1 247 ? -5.23 18.234 23.516 1 98.38 247 ILE B N 1
ATOM 4235 C CA . ILE B 1 247 ? -5.129 16.844 23.984 1 98.38 247 ILE B CA 1
ATOM 4236 C C . ILE B 1 247 ? -6.488 16.172 23.859 1 98.38 247 ILE B C 1
ATOM 4238 O O . ILE B 1 247 ? -6.578 15.008 23.438 1 98.38 247 ILE B O 1
ATOM 4242 N N . PRO B 1 248 ? -7.633 16.891 24.156 1 98.69 248 PRO B N 1
ATOM 4243 C CA . PRO B 1 248 ? -8.922 16.219 24 1 98.69 248 PRO B CA 1
ATOM 4244 C C . PRO B 1 248 ? -9.18 15.734 22.578 1 98.69 248 PRO B C 1
ATOM 4246 O O . PRO B 1 248 ? -9.664 14.617 22.375 1 98.69 248 PRO B O 1
ATOM 4249 N N . LEU B 1 249 ? -8.867 16.531 21.562 1 98.75 249 LEU B N 1
ATOM 4250 C CA . LEU B 1 249 ? -9.039 16.094 20.188 1 98.75 249 LEU B CA 1
ATOM 4251 C C . LEU B 1 249 ? -8.031 15 19.844 1 98.75 249 LEU B C 1
ATOM 4253 O O . LEU B 1 249 ? -8.367 14.031 19.172 1 98.75 249 LEU B O 1
ATOM 4257 N N . GLU B 1 250 ? -6.805 15.164 20.328 1 98.06 250 GLU B N 1
ATOM 4258 C CA . GLU B 1 250 ? -5.789 14.141 20.094 1 98.06 250 GLU B CA 1
ATOM 4259 C C . GLU B 1 250 ? -6.199 12.812 20.734 1 98.06 250 GLU B C 1
ATOM 4261 O O . GLU B 1 250 ? -5.922 11.75 20.172 1 98.06 250 GLU B O 1
ATOM 4266 N N . ASP B 1 251 ? -6.863 12.859 21.859 1 98.25 251 ASP B N 1
ATOM 4267 C CA . ASP B 1 251 ? -7.383 11.648 22.484 1 98.25 251 ASP B CA 1
ATOM 4268 C C . ASP B 1 251 ? -8.383 10.945 21.578 1 98.25 251 ASP B C 1
ATOM 4270 O O . ASP B 1 251 ? -8.359 9.719 21.453 1 98.25 251 ASP B O 1
ATOM 4274 N N . CYS B 1 252 ? -9.273 11.711 20.969 1 98.56 252 CYS B N 1
ATOM 4275 C CA . CYS B 1 252 ? -10.227 11.148 20.031 1 98.56 252 CYS B CA 1
ATOM 4276 C C . CYS B 1 252 ? -9.516 10.539 18.828 1 98.56 252 CYS B C 1
ATOM 4278 O O . CYS B 1 252 ? -9.859 9.438 18.391 1 98.56 252 CYS B O 1
ATOM 4280 N N . ARG B 1 253 ? -8.539 11.211 18.328 1 97.69 253 ARG B N 1
ATOM 4281 C CA . ARG B 1 253 ? -7.805 10.742 17.156 1 97.69 253 ARG B CA 1
ATOM 4282 C C . ARG B 1 253 ? -7.062 9.445 17.469 1 97.69 253 ARG B C 1
ATOM 4284 O O . ARG B 1 253 ? -7.102 8.5 16.672 1 97.69 253 ARG B O 1
ATOM 4291 N N . ASP B 1 254 ? -6.453 9.359 18.594 1 95.88 254 ASP B N 1
ATOM 4292 C CA . ASP B 1 254 ? -5.719 8.172 19 1 95.88 254 ASP B CA 1
ATOM 4293 C C . ASP B 1 254 ? -6.668 7.012 19.312 1 95.88 254 ASP B C 1
ATOM 4295 O O . ASP B 1 254 ? -6.375 5.863 18.969 1 95.88 254 ASP B O 1
ATOM 4299 N N . GLY B 1 255 ? -7.785 7.324 19.891 1 96 255 GLY B N 1
ATOM 4300 C CA . GLY B 1 255 ? -8.688 6.301 20.391 1 96 255 GLY B CA 1
ATOM 4301 C C . GLY B 1 255 ? -9.625 5.762 19.328 1 96 255 GLY B C 1
ATOM 4302 O O . GLY B 1 255 ? -10.086 4.621 19.422 1 96 255 GLY B O 1
ATOM 4303 N N . ILE B 1 256 ? -9.969 6.574 18.312 1 96.62 256 ILE B N 1
ATOM 4304 C CA . ILE B 1 256 ? -10.93 6.195 17.281 1 96.62 256 ILE B CA 1
ATOM 4305 C C . ILE B 1 256 ? -10.203 5.988 15.953 1 96.62 256 ILE B C 1
ATOM 4307 O O . ILE B 1 256 ? -10.062 4.855 15.484 1 96.62 256 ILE B O 1
ATOM 4311 N N . SER B 1 257 ? -9.672 6.992 15.352 1 96.19 257 SER B N 1
ATOM 4312 C CA . SER B 1 257 ? -8.969 7 14.078 1 96.19 257 SER B CA 1
ATOM 4313 C C . SER B 1 257 ? -8.438 8.391 13.742 1 96.19 257 SER B C 1
ATOM 4315 O O . SER B 1 257 ? -9.211 9.336 13.594 1 96.19 257 SER B O 1
ATOM 4317 N N . PRO B 1 258 ? -7.152 8.477 13.547 1 95.94 258 PRO B N 1
ATOM 4318 C CA . PRO B 1 258 ? -6.602 9.797 13.258 1 95.94 258 PRO B CA 1
ATOM 4319 C C . PRO B 1 258 ? -7.215 10.438 12.016 1 95.94 258 PRO B C 1
ATOM 4321 O O . PRO B 1 258 ? -7.566 11.625 12.039 1 95.94 258 PRO B O 1
ATOM 4324 N N . ILE B 1 259 ? -7.426 9.656 10.984 1 96.94 259 ILE B N 1
ATOM 4325 C CA . ILE B 1 259 ? -7.871 10.172 9.695 1 96.94 259 ILE B CA 1
ATOM 4326 C C . ILE B 1 259 ? -9.359 10.523 9.766 1 96.94 259 ILE B C 1
ATOM 4328 O O . ILE B 1 259 ? -9.758 11.633 9.406 1 96.94 259 ILE B O 1
ATOM 4332 N N . ARG B 1 260 ? -10.188 9.648 10.305 1 97.44 260 ARG B N 1
ATOM 4333 C CA . ARG B 1 260 ? -11.633 9.82 10.305 1 97.44 260 ARG B CA 1
ATOM 4334 C C . ARG B 1 260 ? -12.055 10.945 11.25 1 97.44 260 ARG B C 1
ATOM 4336 O O . ARG B 1 260 ? -12.914 11.758 10.914 1 97.44 260 ARG B O 1
ATOM 4343 N N . VAL B 1 261 ? -11.391 10.961 12.375 1 98.5 261 VAL B N 1
ATOM 4344 C CA . VAL B 1 261 ? -11.727 11.984 13.367 1 98.5 261 VAL B CA 1
ATOM 4345 C C . VAL B 1 261 ? -11.352 13.359 12.836 1 98.5 261 VAL B C 1
ATOM 4347 O O . VAL B 1 261 ? -12.141 14.305 12.922 1 98.5 261 VAL B O 1
ATOM 4350 N N . LEU B 1 262 ? -10.172 13.508 12.297 1 98.56 262 LEU B N 1
ATOM 4351 C CA . LEU B 1 262 ? -9.766 14.828 11.82 1 98.56 262 LEU B CA 1
ATOM 4352 C C . LEU B 1 262 ? -10.672 15.297 10.688 1 98.56 262 LEU B C 1
ATOM 4354 O O . LEU B 1 262 ? -11.062 16.469 10.648 1 98.56 262 LEU B O 1
ATOM 4358 N N . HIS B 1 263 ? -10.945 14.375 9.742 1 98.25 263 HIS B N 1
ATOM 4359 C CA . HIS B 1 263 ? -11.852 14.703 8.648 1 98.25 263 HIS B CA 1
ATOM 4360 C C . HIS B 1 263 ? -13.156 15.289 9.172 1 98.25 263 HIS B C 1
ATOM 4362 O O . HIS B 1 263 ? -13.578 16.359 8.742 1 98.25 263 HIS B O 1
ATOM 4368 N N . ASP B 1 264 ? -13.742 14.656 10.117 1 98.25 264 ASP B N 1
ATOM 4369 C CA . ASP B 1 264 ? -15.023 15.094 10.656 1 98.25 264 ASP B CA 1
ATOM 4370 C C . ASP B 1 264 ? -14.859 16.312 11.555 1 98.25 264 ASP B C 1
ATOM 4372 O O . ASP B 1 264 ? -15.727 17.188 11.602 1 98.25 264 ASP B O 1
ATOM 4376 N N . ALA B 1 265 ? -13.758 16.359 12.328 1 98.81 265 ALA B N 1
ATOM 4377 C CA . ALA B 1 265 ? -13.523 17.453 13.273 1 98.81 265 ALA B CA 1
ATOM 4378 C C . ALA B 1 265 ? -13.469 18.797 12.555 1 98.81 265 ALA B C 1
ATOM 4380 O O . ALA B 1 265 ? -13.953 19.797 13.07 1 98.81 265 ALA B O 1
ATOM 4381 N N . VAL B 1 266 ? -12.883 18.844 11.391 1 98.81 266 VAL B N 1
ATOM 4382 C CA . VAL B 1 266 ? -12.789 20.078 10.617 1 98.81 266 VAL B CA 1
ATOM 4383 C C . VAL B 1 266 ? -14.188 20.578 10.266 1 98.81 266 VAL B C 1
ATOM 4385 O O . VAL B 1 266 ? -14.477 21.766 10.383 1 98.81 266 VAL B O 1
ATOM 4388 N N . THR B 1 267 ? -15.062 19.656 9.875 1 98.69 267 THR B N 1
ATOM 4389 C CA . THR B 1 267 ? -16.438 19.984 9.562 1 98.69 267 THR B CA 1
ATOM 4390 C C . THR B 1 267 ? -17.219 20.344 10.828 1 98.69 267 THR B C 1
ATOM 4392 O O . THR B 1 267 ? -17.891 21.375 10.867 1 98.69 267 THR B O 1
ATOM 4395 N N . LEU B 1 268 ? -17.047 19.578 11.867 1 98.62 268 LEU B N 1
ATOM 4396 C CA . LEU B 1 268 ? -17.812 19.734 13.094 1 98.62 268 LEU B CA 1
ATOM 4397 C C . LEU B 1 268 ? -17.438 21.016 13.812 1 98.62 268 LEU B C 1
ATOM 4399 O O . LEU B 1 268 ? -18.281 21.641 14.469 1 98.62 268 LEU B O 1
ATOM 4403 N N . ALA B 1 269 ? -16.203 21.438 13.695 1 98.69 269 ALA B N 1
ATOM 4404 C CA . ALA B 1 269 ? -15.742 22.672 14.305 1 98.69 269 ALA B CA 1
ATOM 4405 C C . ALA B 1 269 ? -16.25 23.891 13.531 1 98.69 269 ALA B C 1
ATOM 4407 O O . ALA B 1 269 ? -16.234 25.016 14.039 1 98.69 269 ALA B O 1
ATOM 4408 N N . GLY B 1 270 ? -16.625 23.641 12.242 1 98.31 270 GLY B N 1
ATOM 4409 C CA . GLY B 1 270 ? -17.156 24.719 11.43 1 98.31 270 GLY B CA 1
ATOM 4410 C C . GLY B 1 270 ? -16.109 25.391 10.562 1 98.31 270 GLY B C 1
ATOM 4411 O O . GLY B 1 270 ? -16.297 26.516 10.102 1 98.31 270 GLY B O 1
ATOM 4412 N N . VAL B 1 271 ? -15.023 24.734 10.359 1 98.69 271 VAL B N 1
ATOM 4413 C CA . VAL B 1 271 ? -13.953 25.312 9.547 1 98.69 271 VAL B CA 1
ATOM 4414 C C . VAL B 1 271 ? -14.305 25.172 8.07 1 98.69 271 VAL B C 1
ATOM 4416 O O . VAL B 1 271 ? -14.195 26.141 7.305 1 98.69 271 VAL B O 1
ATOM 4419 N N . ALA B 1 272 ? -14.641 24.031 7.621 1 98.69 272 ALA B N 1
ATOM 4420 C CA . ALA B 1 272 ? -15.023 23.719 6.25 1 98.69 272 ALA B CA 1
ATOM 4421 C C . ALA B 1 272 ? -15.828 22.422 6.188 1 98.69 272 ALA B C 1
ATOM 4423 O O . ALA B 1 272 ? -15.703 21.562 7.062 1 98.69 272 ALA B O 1
ATOM 4424 N N . ASP B 1 273 ? -16.641 22.25 5.168 1 98.5 273 ASP B N 1
ATOM 4425 C CA . ASP B 1 273 ? -17.359 21 4.922 1 98.5 273 ASP B CA 1
ATOM 4426 C C . ASP B 1 273 ? -16.5 20.031 4.121 1 98.5 273 ASP B C 1
ATOM 4428 O O . ASP B 1 273 ? -16.359 20.172 2.904 1 98.5 273 ASP B O 1
ATOM 4432 N N . MET B 1 274 ? -16.016 18.984 4.781 1 98.25 274 MET B N 1
ATOM 4433 C CA . MET B 1 274 ? -15.047 18.078 4.168 1 98.25 274 MET B CA 1
ATOM 4434 C C . MET B 1 274 ? -15.742 17.062 3.273 1 98.25 274 MET B C 1
ATOM 4436 O O . MET B 1 274 ? -15.094 16.375 2.48 1 98.25 274 MET B O 1
ATOM 4440 N N . GLY B 1 275 ? -17.062 16.969 3.344 1 98 275 GLY B N 1
ATOM 4441 C CA . GLY B 1 275 ? -17.797 16.031 2.52 1 98 275 GLY B CA 1
ATOM 4442 C C . GLY B 1 275 ? -17.75 14.609 3.059 1 98 275 GLY B C 1
ATOM 4443 O O . GLY B 1 275 ? -17.531 14.398 4.254 1 98 275 GLY B O 1
ATOM 4444 N N . PRO B 1 276 ? -18.016 13.617 2.234 1 96.38 276 PRO B N 1
ATOM 4445 C CA . PRO B 1 276 ? -18.047 12.227 2.688 1 96.38 276 PRO B CA 1
ATOM 4446 C C . PRO B 1 276 ? -16.672 11.695 3.078 1 96.38 276 PRO B C 1
ATOM 4448 O O . PRO B 1 276 ? -15.656 12.188 2.594 1 96.38 276 PRO B O 1
ATOM 4451 N N . MET B 1 277 ? -16.75 10.688 3.963 1 94.88 277 MET B N 1
ATOM 4452 C CA . MET B 1 277 ? -15.523 9.938 4.215 1 94.88 277 MET B CA 1
ATOM 4453 C C . MET B 1 277 ? -15.031 9.25 2.941 1 94.88 277 MET B C 1
ATOM 4455 O O . MET B 1 277 ? -15.836 8.766 2.143 1 94.88 277 MET B O 1
ATOM 4459 N N . LEU B 1 278 ? -13.758 9.211 2.809 1 91.12 278 LEU B N 1
ATOM 4460 C CA . LEU B 1 278 ? -13.133 8.719 1.587 1 91.12 278 LEU B CA 1
ATOM 4461 C C . LEU B 1 278 ? -13.219 7.195 1.512 1 91.12 278 LEU B C 1
ATOM 4463 O O . LEU B 1 278 ? -13.359 6.523 2.537 1 91.12 278 LEU B O 1
ATOM 4467 N N . PRO B 1 279 ? -13.086 6.699 0.302 1 89.81 279 PRO B N 1
ATOM 4468 C CA . PRO B 1 279 ? -13.25 5.254 0.104 1 89.81 279 PRO B CA 1
ATOM 4469 C C . PRO B 1 279 ? -12.297 4.43 0.97 1 89.81 279 PRO B C 1
ATOM 4471 O O . PRO B 1 279 ? -11.242 4.922 1.379 1 89.81 279 PRO B O 1
ATOM 4474 N N . LEU B 1 280 ? -12.68 3.162 1.333 1 94.88 280 LEU B N 1
ATOM 4475 C CA . LEU B 1 280 ? -12.023 2.186 2.191 1 94.88 280 LEU B CA 1
ATOM 4476 C C . LEU B 1 280 ? -12.195 2.547 3.662 1 94.88 280 LEU B C 1
ATOM 4478 O O . LEU B 1 280 ? -11.883 1.746 4.543 1 94.88 280 LEU B O 1
ATOM 4482 N N . LEU B 1 281 ? -12.625 3.775 3.916 1 96.06 281 LEU B N 1
ATOM 4483 C CA . LEU B 1 281 ? -12.961 4.195 5.27 1 96.06 281 LEU B CA 1
ATOM 4484 C C . LEU B 1 281 ? -14.469 4.402 5.414 1 96.06 281 LEU B C 1
ATOM 4486 O O . LEU B 1 281 ? -15.188 4.438 4.418 1 96.06 281 LEU B O 1
ATOM 4490 N N . SER B 1 282 ? -14.914 4.457 6.617 1 95.38 282 SER B N 1
ATOM 4491 C CA . SER B 1 282 ? -16.312 4.793 6.926 1 95.38 282 SER B CA 1
ATOM 4492 C C . SER B 1 282 ? -16.391 5.977 7.883 1 95.38 282 SER B C 1
ATOM 4494 O O . SER B 1 282 ? -15.453 6.234 8.641 1 95.38 282 SER B O 1
ATOM 4496 N N . GLY B 1 283 ? -17.469 6.637 7.793 1 94.5 283 GLY B N 1
ATOM 4497 C CA . GLY B 1 283 ? -17.688 7.754 8.703 1 94.5 283 GLY B CA 1
ATOM 4498 C C . GLY B 1 283 ? -17.734 7.336 10.156 1 94.5 283 GLY B C 1
ATOM 4499 O O . GLY B 1 283 ? -17.828 6.145 10.469 1 94.5 283 GLY B O 1
ATOM 4500 N N . LEU B 1 284 ? -17.594 8.375 11.016 1 97.38 284 LEU B N 1
ATOM 4501 C CA . LEU B 1 284 ? -17.766 8.125 12.445 1 97.38 284 LEU B CA 1
ATOM 4502 C C . LEU B 1 284 ? -19.188 7.668 12.766 1 97.38 284 LEU B C 1
ATOM 4504 O O . LEU B 1 284 ? -20.141 8.172 12.18 1 97.38 284 LEU B O 1
ATOM 4508 N N . ASP B 1 285 ? -19.266 6.699 13.617 1 96.38 285 ASP B N 1
ATOM 4509 C CA . ASP B 1 285 ? -20.609 6.371 14.062 1 96.38 285 ASP B CA 1
ATOM 4510 C C . ASP B 1 285 ? -21.188 7.48 14.945 1 96.38 285 ASP B C 1
ATOM 4512 O O . ASP B 1 285 ? -20.484 8.414 15.312 1 96.38 285 ASP B O 1
ATOM 4516 N N . PRO B 1 286 ? -22.469 7.438 15.273 1 97.38 286 PRO B N 1
ATOM 4517 C CA . PRO B 1 286 ? -23.109 8.516 16.016 1 97.38 286 PRO B CA 1
ATOM 4518 C C . PRO B 1 286 ? -22.469 8.75 17.391 1 97.38 286 PRO B C 1
ATOM 4520 O O . PRO B 1 286 ? -22.281 9.906 17.797 1 97.38 286 PRO B O 1
ATOM 4523 N N . ALA B 1 287 ? -22.109 7.75 18.078 1 98.06 287 ALA B N 1
ATOM 4524 C CA . ALA B 1 287 ? -21.5 7.883 19.406 1 98.06 287 ALA B CA 1
ATOM 4525 C C . ALA B 1 287 ? -20.141 8.586 19.312 1 98.06 287 ALA B C 1
ATOM 4527 O O . ALA B 1 287 ? -19.844 9.461 20.125 1 98.06 287 ALA B O 1
ATOM 4528 N N . ASP B 1 288 ? -19.328 8.164 18.344 1 98.19 288 ASP B N 1
ATOM 4529 C CA . ASP B 1 288 ? -18.031 8.797 18.141 1 98.19 288 ASP B CA 1
ATOM 4530 C C . ASP B 1 288 ? -18.172 10.25 17.719 1 98.19 288 ASP B C 1
ATOM 4532 O O . ASP B 1 288 ? -17.406 11.117 18.141 1 98.19 288 ASP B O 1
ATOM 4536 N N . ARG B 1 289 ? -19.141 10.508 16.922 1 97.75 289 ARG B N 1
ATOM 4537 C CA . ARG B 1 289 ? -19.391 11.875 16.484 1 97.75 289 ARG B CA 1
ATOM 4538 C C . ARG B 1 289 ? -19.75 12.773 17.656 1 97.75 289 ARG B C 1
ATOM 4540 O O . ARG B 1 289 ? -19.312 13.922 17.734 1 97.75 289 ARG B O 1
ATOM 4547 N N . GLU B 1 290 ? -20.562 12.273 18.531 1 97.88 290 GLU B N 1
ATOM 4548 C CA . GLU B 1 290 ? -20.969 13.016 19.719 1 97.88 290 GLU B CA 1
ATOM 4549 C C . GLU B 1 290 ? -19.781 13.289 20.641 1 97.88 290 GLU B C 1
ATOM 4551 O O . GLU B 1 290 ? -19.766 14.297 21.344 1 97.88 290 GLU B O 1
ATOM 4556 N N . ARG B 1 291 ? -18.859 12.43 20.562 1 98.31 291 ARG B N 1
ATOM 4557 C CA . ARG B 1 291 ? -17.641 12.602 21.359 1 98.31 291 ARG B CA 1
ATOM 4558 C C . ARG B 1 291 ? -16.719 13.633 20.719 1 98.31 291 ARG B C 1
ATOM 4560 O O . ARG B 1 291 ? -16.156 14.477 21.422 1 98.31 291 ARG B O 1
ATOM 4567 N N . VAL B 1 292 ? -16.625 13.648 19.422 1 98.81 292 VAL B N 1
ATOM 4568 C CA . VAL B 1 292 ? -15.648 14.445 18.688 1 98.81 292 VAL B CA 1
ATOM 4569 C C . VAL B 1 292 ? -16.156 15.883 18.562 1 98.81 292 VAL B C 1
ATOM 4571 O O . VAL B 1 292 ? -15.367 16.828 18.672 1 98.81 292 VAL B O 1
ATOM 4574 N N . ALA B 1 293 ? -17.375 16.125 18.438 1 98.75 293 ALA B N 1
ATOM 4575 C CA . ALA B 1 293 ? -17.953 17.422 18.094 1 98.75 293 ALA B CA 1
ATOM 4576 C C . ALA B 1 293 ? -17.641 18.453 19.156 1 98.75 293 ALA B C 1
ATOM 4578 O O . ALA B 1 293 ? -17.078 19.516 18.859 1 98.75 293 ALA B O 1
ATOM 4579 N N . PRO B 1 294 ? -17.938 18.203 20.438 1 98.69 294 PRO B N 1
ATOM 4580 C CA . PRO B 1 294 ? -17.672 19.234 21.438 1 98.69 294 PRO B CA 1
ATOM 4581 C C . PRO B 1 294 ? -16.188 19.562 21.594 1 98.69 294 PRO B C 1
ATOM 4583 O O . PRO B 1 294 ? -15.828 20.703 21.859 1 98.69 294 PRO B O 1
ATOM 4586 N N . VAL B 1 295 ? -15.367 18.562 21.438 1 98.62 295 VAL B N 1
ATOM 4587 C CA . VAL B 1 295 ? -13.938 18.781 21.625 1 98.62 295 VAL B CA 1
ATOM 4588 C C . VAL B 1 295 ? -13.383 19.594 20.469 1 98.62 295 VAL B C 1
ATOM 4590 O O . VAL B 1 295 ? -12.5 20.438 20.656 1 98.62 295 VAL B O 1
ATOM 4593 N N . ALA B 1 296 ? -13.875 19.359 19.281 1 98.81 296 ALA B N 1
ATOM 4594 C CA . ALA B 1 296 ? -13.461 20.125 18.109 1 98.81 296 ALA B CA 1
ATOM 4595 C C . ALA B 1 296 ? -13.906 21.578 18.219 1 98.81 296 ALA B C 1
ATOM 4597 O O . ALA B 1 296 ? -13.125 22.5 17.969 1 98.81 296 ALA B O 1
ATOM 4598 N N . ARG B 1 297 ? -15.109 21.812 18.641 1 98.75 297 ARG B N 1
ATOM 4599 C CA . ARG B 1 297 ? -15.664 23.156 18.781 1 98.75 297 ARG B CA 1
ATOM 4600 C C . ARG B 1 297 ? -14.93 23.938 19.859 1 98.75 297 ARG B C 1
ATOM 4602 O O . ARG B 1 297 ? -14.641 25.125 19.688 1 98.75 297 ARG B O 1
ATOM 4609 N N . ALA B 1 298 ? -14.672 23.234 20.938 1 98.62 298 ALA B N 1
ATOM 4610 C CA . ALA B 1 298 ? -13.969 23.891 22.047 1 98.62 298 ALA B CA 1
ATOM 4611 C C . ALA B 1 298 ? -12.562 24.297 21.625 1 98.62 298 ALA B C 1
ATOM 4613 O O . ALA B 1 298 ? -12.086 25.375 22.016 1 98.62 298 ALA B O 1
ATOM 4614 N N . LEU B 1 299 ? -11.914 23.453 20.891 1 98.75 299 LEU B N 1
ATOM 4615 C CA . LEU B 1 299 ? -10.562 23.766 20.438 1 98.75 299 LEU B CA 1
ATOM 4616 C C . LEU B 1 299 ? -10.562 25 19.531 1 98.75 299 LEU B C 1
ATOM 4618 O O . LEU B 1 299 ? -9.742 25.906 19.719 1 98.75 299 LEU B O 1
ATOM 4622 N N . LEU B 1 300 ? -11.477 25.062 18.594 1 98.62 300 LEU B N 1
ATOM 4623 C CA . LEU B 1 300 ? -11.555 26.219 17.703 1 98.62 300 LEU B CA 1
ATOM 4624 C C . LEU B 1 300 ? -11.914 27.484 18.484 1 98.62 300 LEU B C 1
ATOM 4626 O O . LEU B 1 300 ? -11.336 28.547 18.25 1 98.62 300 LEU B O 1
ATOM 4630 N N . ALA B 1 301 ? -12.844 27.375 19.406 1 98 301 ALA B N 1
ATOM 4631 C CA . ALA B 1 301 ? -13.266 28.531 20.203 1 98 301 ALA B CA 1
ATOM 4632 C C . ALA B 1 301 ? -12.094 29.109 21 1 98 301 ALA B C 1
ATOM 4634 O O . ALA B 1 301 ? -11.938 30.328 21.078 1 98 301 ALA B O 1
ATOM 4635 N N . GLY B 1 302 ? -11.312 28.234 21.516 1 96.88 302 GLY B N 1
ATOM 4636 C CA . GLY B 1 302 ? -10.148 28.672 22.266 1 96.88 302 GLY B CA 1
ATOM 4637 C C . GLY B 1 302 ? -9.086 29.328 21.406 1 96.88 302 GLY B C 1
ATOM 4638 O O . GLY B 1 302 ? -8.328 30.172 21.891 1 96.88 302 GLY B O 1
ATOM 4639 N N . ASP B 1 303 ? -9.039 28.953 20.172 1 96.31 303 ASP B N 1
ATOM 4640 C CA . ASP B 1 303 ? -8.023 29.438 19.25 1 96.31 303 ASP B CA 1
ATOM 4641 C C . ASP B 1 303 ? -8.352 30.844 18.75 1 96.31 303 ASP B C 1
ATOM 4643 O O . ASP B 1 303 ? -7.48 31.547 18.234 1 96.31 303 ASP B O 1
ATOM 4647 N N . ARG B 1 304 ? -9.57 31.344 18.891 1 90.25 304 ARG B N 1
ATOM 4648 C CA . ARG B 1 304 ? -10.023 32.625 18.406 1 90.25 304 ARG B CA 1
ATOM 4649 C C . ARG B 1 304 ? -10.062 33.656 19.531 1 90.25 304 ARG B C 1
ATOM 4651 O O . ARG B 1 304 ? -10.352 34.844 19.297 1 90.25 304 ARG B O 1
ATOM 4658 N N . GLN B 1 305 ? -9.68 33.219 20.703 1 81.62 305 GLN B N 1
ATOM 4659 C CA . GLN B 1 305 ? -9.578 34.156 21.828 1 81.62 305 GLN B CA 1
ATOM 4660 C C . GLN B 1 305 ? -8.172 34.719 21.938 1 81.62 305 GLN B C 1
ATOM 4662 O O . GLN B 1 305 ? -7.195 34.062 21.547 1 81.62 305 GLN B O 1
#